Protein AF-A0A8D8Q779-F1 (afdb_monomer_lite)

Radius of gyration: 26.94 Å; chains: 1; bounding box: 78×68×65 Å

InterPro domains:
  IPR008837 Serendipity locus alpha [PF05482] (168-485)

pLDDT: mean 76.2, std 21.17, range [21.33, 95.12]

Sequence (594 aa):
MDPRLQEILSSIEMCITTTKLMEQAMDKNTSIQQLRLMLRQVSHCIFLMEPLLPTANWRDKVVLCLSQIRKILLLYSRVINTTAEYTMSKDTRWYLSNRMQFCLNEIACIISADTVENEPSMGAFISGVDSALQMLAMPGNAIPNVEPLLCQALTIAKLSNTMNANEITSGCQQVIKERDKLQQDRNNQLNIMTMTNAIELLERRVNTAVLVLFIQIFSDSLLPLRDLVEKCKTVESSGGQQPRKAEDLESLISGFDIHCERIVHVAMFAINCSNASFNHQCIFSMRCCIASLESLEDTLVPALIAFYMDSENQSKRLLLKTLSNHWSDEIVQLETLLHRVIDTAAMSKIIHEEMQCTIQELRNLGNPEDVPIVKRKCDDLTKRGKQLLRHIKTSHQEKQLNTYPHISSSLHTLQLGVHESNAACSTLLDEGDLPNSMPRIIKRCELIQCTVETLADQFEQLLNDEIQSTFPRSKGRNTFCTSSLDNSALDFTNKCLGSLSDTMLDTSCLDPFISRAAELSASKTTLYGKTSRLQATNNTPSIASNTLLNLTELLDGSVSIYPDMSTMYDSPQRIKDLKILEDKIKTLRSTSKT

Secondary structure (DSSP, 8-state):
--HHHHHHHHHHHHHHHHHHHHHH--SHHHHHHHHHHHHHHHHHHHHHHTTTGGG-TTHHHHHHHHHHHHHHHHHHHHHHHH--SSPPPHHHHHHHHHHHHHHHHHHHHHHH-SSPPPPPPTTHHHHHHHHHHHHHHSTT-PPP--HHHHHHHHHHHHHS-HHHHHHHHHHHHHHHHHHHHHHH-TT-HHHHHHHHHHHHHHHHHHHHHHHHHHHHHHTSTTHHHHHHHHHSSS---SS--PPP-GGGGHHHHHHHHHHHHHHHHHHHHHHHTS-HHHHHHHHHHHHHHHHHHHHHHHHHHHHHHTTSS-TT-HHHHHHHHHHHHHHHHHHHHHHHHHTTTS-HHHHHHHHHHHHHHHHHHHTT--SGGGHHHHHHHHHHHHHHHHHHHHHHHHHS-HHHHTT-HHHHHHHHHHHHHHHHHHHHHHHHHHTS-HHHHHHHHHHHHHHHHHHHHHHHHHHHHHHHHHHHHHS---SS---SS-----HHHHHHHHHHHTT-TTS----TTTHHHHHHHHHHHHS--STTTT-----------------SS-TTGGG--S---PPPTT-----HHHHHHHHHHHHHHHHHHH----

Structure (mmCIF, N/CA/C/O backbone):
data_AF-A0A8D8Q779-F1
#
_entry.id   AF-A0A8D8Q779-F1
#
loop_
_atom_site.group_PDB
_atom_site.id
_atom_site.type_symbol
_atom_site.label_atom_id
_atom_site.label_alt_id
_atom_site.label_comp_id
_atom_site.label_asym_id
_atom_site.label_entity_id
_atom_site.label_seq_id
_atom_site.pdbx_PDB_ins_code
_atom_site.Cartn_x
_atom_site.Cartn_y
_atom_site.Cartn_z
_atom_site.occupancy
_atom_site.B_iso_or_equiv
_atom_site.auth_seq_id
_atom_site.auth_comp_id
_atom_site.auth_asym_id
_atom_site.auth_atom_id
_atom_site.pdbx_PDB_model_num
ATOM 1 N N . MET A 1 1 ? -4.496 -26.799 -31.057 1.00 60.72 1 MET A N 1
ATOM 2 C CA . MET A 1 1 ? -4.235 -26.678 -29.608 1.00 60.72 1 MET A CA 1
ATOM 3 C C . MET A 1 1 ? -3.474 -27.916 -29.159 1.00 60.72 1 MET A C 1
ATOM 5 O O . MET A 1 1 ? -3.762 -28.984 -29.686 1.00 60.72 1 MET A O 1
ATOM 9 N N . ASP A 1 2 ? -2.496 -27.783 -28.263 1.00 76.50 2 ASP A N 1
ATOM 10 C CA . ASP A 1 2 ? -1.791 -28.929 -27.664 1.00 76.50 2 ASP A CA 1
ATOM 11 C C . ASP A 1 2 ? -2.765 -29.707 -26.746 1.00 76.50 2 ASP A C 1
ATOM 13 O O . ASP A 1 2 ? -3.471 -29.065 -25.958 1.00 76.50 2 ASP A O 1
ATOM 17 N N . PRO A 1 3 ? -2.846 -31.053 -26.827 1.00 82.00 3 PRO A N 1
ATOM 18 C CA . PRO A 1 3 ? -3.710 -31.854 -25.956 1.00 82.00 3 PRO A CA 1
ATOM 19 C C . PRO A 1 3 ? -3.471 -31.621 -24.453 1.00 82.00 3 PRO A C 1
ATOM 21 O O . PRO A 1 3 ? -4.423 -31.698 -23.680 1.00 82.00 3 PRO A O 1
ATOM 24 N N . ARG A 1 4 ? -2.254 -31.258 -24.021 1.00 82.69 4 ARG A N 1
ATOM 25 C CA . ARG A 1 4 ? -1.969 -30.894 -22.619 1.00 82.69 4 ARG A CA 1
ATOM 26 C C . ARG A 1 4 ? -2.664 -29.605 -22.193 1.00 82.69 4 ARG A C 1
ATOM 28 O O . ARG A 1 4 ? -3.131 -29.508 -21.064 1.00 82.69 4 ARG A O 1
ATOM 35 N N . LEU A 1 5 ? -2.768 -28.622 -23.089 1.00 85.44 5 LEU A N 1
ATOM 36 C CA . LEU A 1 5 ? -3.504 -27.385 -22.808 1.00 85.44 5 LEU A CA 1
ATOM 37 C C . LEU A 1 5 ? -5.009 -27.669 -22.703 1.00 85.44 5 LEU A C 1
ATOM 39 O O . LEU A 1 5 ? -5.674 -27.106 -21.840 1.00 85.44 5 LEU A O 1
ATOM 43 N N . GLN A 1 6 ? -5.534 -28.600 -23.508 1.00 87.81 6 GLN A N 1
ATOM 44 C CA . GLN A 1 6 ? -6.926 -29.054 -23.395 1.00 87.81 6 GLN A CA 1
ATOM 45 C C . GLN A 1 6 ? -7.193 -29.801 -22.075 1.00 87.81 6 GLN A C 1
ATOM 47 O O . GLN A 1 6 ? -8.222 -29.564 -21.442 1.00 87.81 6 GLN A O 1
ATOM 52 N N . GLU A 1 7 ? -6.258 -30.640 -21.617 1.00 91.56 7 GLU A N 1
ATOM 53 C CA . GLU A 1 7 ? -6.322 -31.306 -20.305 1.00 91.56 7 GLU A CA 1
ATOM 54 C C . GLU A 1 7 ? -6.334 -30.284 -19.150 1.00 91.56 7 GLU A C 1
ATOM 56 O O . GLU A 1 7 ? -7.184 -30.359 -18.259 1.00 91.56 7 GLU A O 1
ATOM 61 N N . ILE A 1 8 ? -5.462 -29.267 -19.203 1.00 89.75 8 ILE A N 1
ATOM 62 C CA . ILE A 1 8 ? -5.433 -28.170 -18.221 1.00 89.75 8 ILE A CA 1
ATOM 63 C C . ILE A 1 8 ? -6.755 -27.391 -18.217 1.00 89.75 8 ILE A C 1
ATOM 65 O O . ILE A 1 8 ? -7.315 -27.159 -17.145 1.00 89.75 8 ILE A O 1
ATOM 69 N N . LEU A 1 9 ? -7.279 -27.012 -19.387 1.00 91.94 9 LEU A N 1
ATOM 70 C CA . LEU A 1 9 ? -8.535 -26.261 -19.501 1.00 91.94 9 LEU A CA 1
ATOM 71 C C . LEU A 1 9 ? -9.733 -27.056 -18.963 1.00 91.94 9 LEU A C 1
ATOM 73 O O . LEU A 1 9 ? -10.531 -26.504 -18.206 1.00 91.94 9 LEU A O 1
ATOM 77 N N . SER A 1 10 ? -9.814 -28.359 -19.246 1.00 93.62 10 SER A N 1
ATOM 78 C CA . SER A 1 10 ? -10.840 -29.235 -18.663 1.00 93.62 10 SER A CA 1
ATOM 79 C C . SER A 1 10 ? -10.711 -29.336 -17.134 1.00 93.62 10 SER A C 1
ATOM 81 O O . SER A 1 10 ? -11.708 -29.272 -16.411 1.00 93.62 10 SER A O 1
ATOM 83 N N . SER A 1 11 ? -9.483 -29.396 -16.605 1.00 93.31 11 SER A N 1
ATOM 84 C CA . SER A 1 11 ? -9.251 -29.366 -15.156 1.00 93.31 11 SER A CA 1
ATOM 85 C C . SER A 1 11 ? -9.633 -28.020 -14.516 1.00 93.31 11 SER 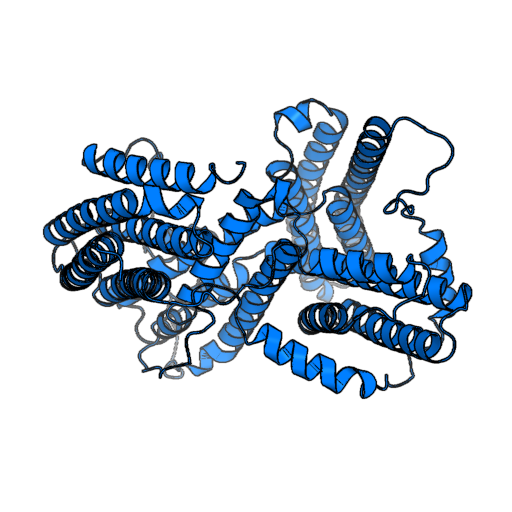A C 1
ATOM 87 O O . SER A 1 11 ? -10.108 -27.994 -13.380 1.00 93.31 11 SER A O 1
ATOM 89 N N . ILE A 1 12 ? -9.494 -26.901 -15.235 1.00 93.12 12 ILE A N 1
ATOM 90 C CA . ILE A 1 12 ? -9.959 -25.579 -14.787 1.00 93.12 12 ILE A CA 1
ATOM 91 C C . ILE A 1 12 ? -11.495 -25.493 -14.814 1.00 93.12 12 ILE A C 1
ATOM 93 O O . ILE A 1 12 ? -12.087 -24.983 -13.861 1.00 93.12 12 ILE A O 1
ATOM 97 N N . GLU A 1 13 ? -12.162 -26.050 -15.828 1.00 94.38 13 GLU A N 1
ATOM 98 C CA . GLU A 1 13 ? -13.630 -26.129 -15.892 1.00 94.38 13 GLU A CA 1
ATOM 99 C C . GLU A 1 13 ? -14.218 -26.961 -14.734 1.00 94.38 13 GLU A C 1
ATOM 101 O O . GLU A 1 13 ? -15.232 -26.583 -14.134 1.00 94.38 13 GLU A O 1
ATOM 106 N N . MET A 1 14 ? -13.533 -28.037 -14.325 1.00 94.75 14 MET A N 1
ATOM 107 C CA . MET A 1 14 ? -13.874 -28.776 -13.104 1.00 94.75 14 MET A CA 1
ATOM 108 C C . MET A 1 14 ? -13.779 -27.900 -11.842 1.00 94.75 14 MET A C 1
ATOM 110 O O . MET A 1 14 ? -14.680 -27.958 -11.002 1.00 94.75 14 MET A O 1
ATOM 114 N N . CYS A 1 15 ? -12.755 -27.048 -11.711 1.00 94.31 15 CYS A N 1
ATOM 115 C CA . CYS A 1 15 ? -12.671 -26.075 -10.612 1.00 94.31 15 CYS A CA 1
ATOM 116 C C . CYS A 1 15 ? -13.813 -25.041 -10.668 1.00 94.31 15 CYS A C 1
ATOM 118 O O . CYS A 1 15 ? -14.443 -24.775 -9.647 1.00 94.31 15 CYS A O 1
ATOM 120 N N . ILE A 1 16 ? -14.126 -24.488 -11.847 1.00 94.06 16 ILE A N 1
ATOM 121 C CA . ILE A 1 16 ? -15.224 -23.517 -12.062 1.00 94.06 16 ILE A CA 1
ATOM 122 C C . ILE A 1 16 ? -16.601 -24.139 -11.770 1.00 94.06 16 ILE A C 1
ATOM 124 O O . ILE A 1 16 ? -17.544 -23.454 -11.372 1.00 94.06 16 ILE A O 1
ATOM 128 N N . THR A 1 17 ? -16.738 -25.454 -11.925 1.00 94.81 17 THR A N 1
ATOM 129 C CA . THR A 1 17 ? -17.936 -26.179 -11.485 1.00 94.81 17 THR A CA 1
ATOM 130 C C . THR A 1 17 ? -17.991 -26.255 -9.955 1.00 94.81 17 THR A C 1
ATOM 132 O O . THR A 1 17 ? -19.035 -25.987 -9.359 1.00 94.81 17 THR A O 1
ATOM 135 N N . THR A 1 18 ? -16.862 -26.522 -9.294 1.00 94.31 18 THR A N 1
ATOM 136 C CA . THR A 1 18 ? -16.779 -26.570 -7.826 1.00 94.31 18 THR A CA 1
ATOM 137 C C . THR A 1 18 ? -16.946 -25.200 -7.155 1.00 94.31 18 THR A C 1
ATOM 139 O O . THR A 1 18 ? -17.485 -25.163 -6.051 1.00 94.31 18 THR A O 1
ATOM 142 N N . THR A 1 19 ? -16.594 -24.061 -7.778 1.00 93.75 19 THR A N 1
ATOM 143 C CA . THR A 1 19 ? -16.897 -22.732 -7.186 1.00 93.75 19 THR A CA 1
ATOM 144 C C . THR A 1 19 ? -18.401 -22.537 -6.988 1.00 93.75 19 THR A C 1
ATOM 146 O O . THR A 1 19 ? -18.829 -22.085 -5.931 1.00 93.75 19 THR A O 1
ATOM 149 N N . LYS A 1 20 ? -19.221 -22.969 -7.952 1.00 92.38 20 LYS A N 1
ATOM 150 C CA . LYS A 1 20 ? -20.690 -22.908 -7.865 1.00 92.38 20 LYS A CA 1
ATOM 151 C C . LYS A 1 20 ? -21.227 -23.815 -6.752 1.00 92.38 20 LYS A C 1
ATOM 153 O O . LYS A 1 20 ? -22.151 -23.433 -6.039 1.00 92.38 20 LYS A O 1
ATOM 158 N N . LEU A 1 21 ? -20.609 -24.980 -6.538 1.00 92.56 21 LEU A N 1
ATOM 159 C CA . LEU A 1 21 ? -20.930 -25.857 -5.403 1.00 92.56 21 LEU A CA 1
ATOM 160 C C . LEU A 1 21 ? -20.501 -25.248 -4.055 1.00 92.56 21 LEU A C 1
ATOM 162 O O . LEU A 1 21 ? -21.201 -25.422 -3.060 1.00 92.56 21 LEU A O 1
ATOM 166 N N . MET A 1 22 ? -19.390 -24.504 -4.010 1.00 90.06 22 MET A N 1
ATOM 167 C CA . MET A 1 22 ? -18.947 -23.742 -2.832 1.00 90.06 22 MET A CA 1
ATOM 168 C C . MET A 1 22 ? -19.874 -22.558 -2.513 1.00 90.06 22 MET A C 1
ATOM 170 O O . MET A 1 22 ? -20.055 -22.245 -1.335 1.00 90.06 22 MET A O 1
ATOM 174 N N . GLU A 1 23 ? -20.489 -21.934 -3.522 1.00 90.94 23 GLU A N 1
ATOM 175 C CA . GLU A 1 23 ? -21.506 -20.887 -3.348 1.00 90.94 23 GLU A CA 1
ATOM 176 C C . GLU A 1 23 ? -22.828 -21.453 -2.800 1.00 90.94 23 GLU A C 1
ATOM 178 O O . GLU A 1 23 ? -23.460 -20.866 -1.917 1.00 90.94 23 GLU A O 1
ATOM 183 N N . GLN A 1 24 ? -23.227 -22.625 -3.301 1.00 90.06 24 GLN A N 1
ATOM 184 C CA . GLN A 1 24 ? -24.455 -23.334 -2.925 1.00 90.06 24 GLN A CA 1
ATOM 185 C C . GLN A 1 24 ? -24.335 -24.134 -1.616 1.00 90.06 24 GLN A C 1
ATOM 187 O O . GLN A 1 24 ? -25.337 -24.657 -1.128 1.00 90.06 24 GLN A O 1
ATOM 192 N N . ALA A 1 25 ? -23.137 -24.239 -1.031 1.00 87.69 25 ALA A N 1
ATOM 193 C CA . ALA A 1 25 ? -22.880 -25.015 0.179 1.00 87.69 25 ALA A CA 1
ATOM 194 C C . ALA A 1 25 ? -23.607 -24.421 1.400 1.00 87.69 25 ALA A C 1
ATOM 196 O O . ALA A 1 25 ? -23.095 -23.530 2.082 1.00 87.69 25 ALA A O 1
ATOM 197 N N . MET A 1 26 ? -24.821 -24.908 1.671 1.00 82.44 26 MET A N 1
ATOM 198 C CA . MET A 1 26 ? -25.665 -24.364 2.736 1.00 82.44 26 MET A CA 1
ATOM 199 C C . MET A 1 26 ? -25.066 -24.602 4.124 1.00 82.44 26 MET A C 1
ATOM 201 O O . MET A 1 26 ? -24.920 -23.642 4.871 1.00 82.44 26 MET A O 1
ATOM 205 N N . ASP A 1 27 ? -24.678 -25.833 4.463 1.00 85.50 27 ASP A N 1
ATOM 206 C CA . ASP A 1 27 ? -24.157 -26.189 5.787 1.00 85.50 27 ASP A CA 1
ATOM 207 C C . ASP A 1 27 ? -22.615 -26.238 5.868 1.00 85.50 27 ASP A C 1
ATOM 209 O O . ASP A 1 27 ? -21.889 -26.252 4.865 1.00 85.50 27 ASP A O 1
ATOM 213 N N . LYS A 1 28 ? -22.104 -26.304 7.104 1.00 85.00 28 LYS A N 1
ATOM 214 C CA . LYS A 1 28 ? -20.668 -26.318 7.419 1.00 85.00 28 LYS A CA 1
ATOM 215 C C . LYS A 1 28 ? -19.944 -27.577 6.921 1.00 85.00 28 LYS A C 1
ATOM 217 O O . LYS A 1 28 ? -18.803 -27.471 6.471 1.00 85.00 28 LYS A O 1
ATOM 222 N N . ASN A 1 29 ? -20.580 -28.750 6.941 1.00 87.00 29 ASN A N 1
ATOM 223 C CA . ASN A 1 29 ? -19.969 -29.998 6.476 1.00 87.00 29 ASN A CA 1
ATOM 224 C C . ASN A 1 29 ? -19.870 -30.032 4.949 1.00 87.00 29 ASN A C 1
ATOM 226 O O . ASN A 1 29 ? -18.797 -30.343 4.430 1.00 87.00 29 ASN A O 1
ATOM 230 N N . THR A 1 30 ? -20.923 -29.634 4.230 1.00 89.38 30 THR A N 1
ATOM 231 C CA . THR A 1 30 ? -20.872 -29.459 2.769 1.00 89.38 30 THR A CA 1
ATOM 232 C C . THR A 1 30 ? -19.810 -28.428 2.390 1.00 89.38 30 THR A C 1
ATOM 234 O O . THR A 1 30 ? -18.967 -28.712 1.543 1.00 89.38 30 THR A O 1
ATOM 237 N N . SER A 1 31 ? -19.748 -27.284 3.080 1.00 88.00 31 SER A N 1
ATOM 238 C CA . SER A 1 31 ? -18.718 -26.255 2.840 1.00 88.00 31 SER A CA 1
ATOM 239 C C . SER A 1 31 ? -17.288 -26.804 3.006 1.00 88.00 31 SER A C 1
ATOM 241 O O . SER A 1 31 ? -16.404 -26.526 2.194 1.00 88.00 31 SER A O 1
ATOM 243 N N . ILE A 1 32 ? -17.055 -27.658 4.011 1.00 88.50 32 ILE A N 1
ATOM 244 C CA . ILE A 1 32 ? -15.771 -28.350 4.229 1.00 88.50 32 ILE A CA 1
ATOM 245 C C . ILE A 1 32 ? -15.485 -29.403 3.143 1.00 88.50 32 ILE A C 1
ATOM 247 O O . ILE A 1 32 ? -14.327 -29.577 2.752 1.00 88.50 32 ILE A O 1
ATOM 251 N N . GLN A 1 33 ? -16.502 -30.114 2.648 1.00 90.38 33 GLN A N 1
ATOM 252 C CA . GLN A 1 33 ? -16.351 -31.081 1.555 1.00 90.38 33 GLN A CA 1
ATOM 253 C C . GLN A 1 33 ? -15.981 -30.389 0.238 1.00 90.38 33 GLN A C 1
ATOM 255 O O . GLN A 1 33 ? -15.010 -30.801 -0.398 1.00 90.38 33 GLN A O 1
ATOM 260 N N . GLN A 1 34 ? -16.671 -29.304 -0.130 1.00 91.75 34 GLN A N 1
ATOM 261 C CA . GLN A 1 34 ? -16.376 -28.560 -1.359 1.00 91.75 34 GLN A CA 1
ATOM 262 C C . GLN A 1 34 ? -14.998 -27.881 -1.303 1.00 91.75 34 GLN A C 1
ATOM 264 O O . GLN A 1 34 ? -14.243 -27.954 -2.271 1.00 91.75 34 GLN A O 1
ATOM 269 N N . LEU A 1 35 ? -14.590 -27.341 -0.146 1.00 89.88 35 LEU A N 1
ATOM 270 C CA . LEU A 1 35 ? -13.222 -26.840 0.059 1.00 89.88 35 LEU A CA 1
ATOM 271 C C . LEU A 1 35 ? -12.158 -27.936 -0.161 1.00 89.88 35 LEU A C 1
ATOM 273 O O . LEU 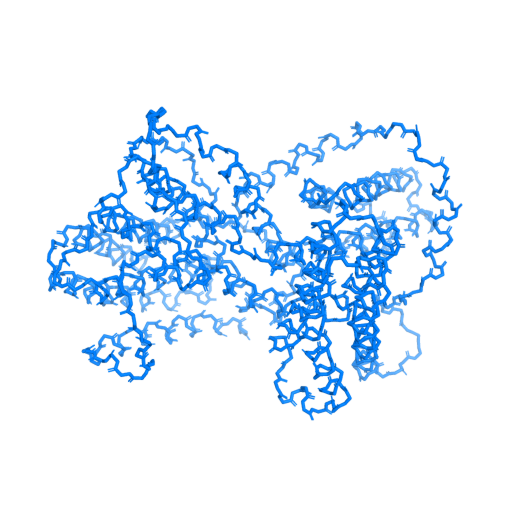A 1 35 ? -11.135 -27.684 -0.796 1.00 89.88 35 LEU A O 1
ATOM 277 N N . ARG A 1 36 ? -12.389 -29.162 0.333 1.00 88.69 36 ARG A N 1
ATOM 278 C CA . ARG A 1 36 ? -11.484 -30.310 0.112 1.00 88.69 36 ARG A CA 1
ATOM 279 C C . ARG A 1 36 ? -11.449 -30.759 -1.353 1.00 88.69 36 ARG A C 1
ATOM 281 O O . ARG A 1 36 ? -10.388 -31.166 -1.822 1.00 88.69 36 ARG A O 1
ATOM 288 N N . LEU A 1 37 ? -12.574 -30.695 -2.067 1.00 91.81 37 LEU A N 1
ATOM 289 C CA . LEU A 1 37 ? -12.639 -30.995 -3.501 1.00 91.81 37 LEU A CA 1
ATOM 290 C C . LEU A 1 37 ? -11.849 -29.958 -4.313 1.00 91.81 37 LEU A C 1
ATOM 292 O O . LEU A 1 37 ? -10.952 -30.336 -5.066 1.00 91.81 37 LEU A O 1
ATOM 296 N N . MET A 1 38 ? -12.096 -28.668 -4.068 1.00 92.62 38 MET A N 1
ATOM 297 C CA . MET A 1 38 ? -11.384 -27.557 -4.702 1.00 92.62 38 MET A CA 1
ATOM 298 C C . MET A 1 38 ? -9.868 -27.641 -4.474 1.00 92.62 38 MET A C 1
ATOM 300 O O . MET A 1 38 ? -9.096 -27.536 -5.423 1.00 92.62 38 MET A O 1
ATOM 304 N N . LEU A 1 39 ? -9.420 -27.905 -3.237 1.00 88.69 39 LEU A N 1
ATOM 305 C CA . LEU A 1 39 ? -7.994 -28.077 -2.919 1.00 88.69 39 LEU A CA 1
ATOM 306 C C . LEU A 1 39 ? -7.329 -29.179 -3.762 1.00 88.69 39 LEU A C 1
ATOM 308 O O . LEU A 1 39 ? -6.192 -29.007 -4.207 1.00 88.69 39 LEU A O 1
ATOM 312 N N . ARG A 1 40 ? -8.029 -30.292 -4.017 1.00 87.25 40 ARG A N 1
ATOM 313 C CA . ARG A 1 40 ? -7.530 -31.388 -4.865 1.00 87.25 40 ARG A CA 1
ATOM 314 C C . ARG A 1 40 ? -7.480 -30.997 -6.340 1.00 87.25 40 ARG A C 1
ATOM 316 O O . ARG A 1 40 ? -6.455 -31.224 -6.975 1.00 87.25 40 ARG A O 1
ATOM 323 N N . GLN A 1 41 ? -8.546 -30.393 -6.865 1.00 91.25 41 GLN A N 1
ATOM 324 C CA . GLN A 1 41 ? -8.622 -29.987 -8.273 1.00 91.25 41 GLN A CA 1
ATOM 325 C C . GLN A 1 41 ? -7.585 -28.900 -8.597 1.00 91.25 41 GLN A C 1
ATOM 327 O O . GLN A 1 41 ? -6.806 -29.066 -9.530 1.00 91.25 41 GLN A O 1
ATOM 332 N N . VAL A 1 42 ? -7.454 -27.860 -7.763 1.00 88.81 42 VAL A N 1
ATOM 333 C CA . VAL A 1 42 ? -6.409 -26.828 -7.912 1.00 88.81 42 VAL A CA 1
ATOM 334 C C . VAL A 1 42 ? -5.003 -27.440 -7.845 1.00 88.81 42 VAL A C 1
ATOM 336 O O . VAL A 1 42 ? -4.148 -27.096 -8.660 1.00 88.81 42 VAL A O 1
ATOM 339 N N . SER A 1 43 ? -4.754 -28.393 -6.938 1.00 84.75 43 SER A N 1
ATOM 340 C CA . SER A 1 43 ? -3.455 -29.090 -6.862 1.00 84.75 43 SER A CA 1
ATOM 341 C C . SER A 1 43 ? -3.145 -29.927 -8.112 1.00 84.75 43 SER A C 1
ATOM 343 O O . SER A 1 43 ? -1.972 -30.088 -8.460 1.00 84.75 43 SER A O 1
ATOM 345 N N . HIS A 1 44 ? -4.176 -30.436 -8.794 1.00 87.50 44 HIS A N 1
ATOM 346 C CA . HIS A 1 44 ? -4.060 -31.146 -10.068 1.00 87.50 44 HIS A CA 1
ATOM 347 C C . HIS A 1 44 ? -3.809 -30.180 -11.236 1.00 87.50 44 HIS A C 1
ATOM 349 O O . HIS A 1 44 ? -2.843 -30.389 -11.966 1.00 87.50 44 HIS A O 1
ATOM 355 N N . CYS A 1 45 ? -4.553 -29.070 -11.345 1.00 88.44 45 CYS A N 1
ATOM 356 C CA . CYS A 1 45 ? -4.279 -28.014 -12.332 1.00 88.44 45 CYS A CA 1
ATOM 357 C C . CYS A 1 45 ? -2.826 -27.525 -12.240 1.00 88.44 45 CYS A C 1
ATOM 359 O O . CYS A 1 45 ? -2.143 -27.401 -13.253 1.00 88.44 45 CYS A O 1
ATOM 361 N N . ILE A 1 46 ? -2.328 -27.289 -11.019 1.00 85.94 46 ILE A N 1
ATOM 362 C CA . ILE A 1 46 ? -0.936 -26.886 -10.784 1.00 85.94 46 ILE A CA 1
ATOM 363 C C . ILE A 1 46 ? 0.038 -27.952 -11.292 1.00 85.94 46 ILE A C 1
ATOM 365 O O . ILE A 1 46 ? 0.986 -27.604 -11.981 1.00 85.94 46 ILE A O 1
ATOM 369 N N . PHE A 1 47 ? -0.198 -29.235 -10.999 1.00 86.62 47 PHE A N 1
ATOM 370 C CA . PHE A 1 47 ? 0.650 -30.334 -11.477 1.00 86.62 47 PHE A CA 1
ATOM 371 C C . PHE A 1 47 ? 0.678 -30.454 -13.012 1.00 86.62 47 PHE A C 1
ATOM 373 O O . PHE A 1 47 ? 1.730 -30.750 -13.570 1.00 86.62 47 PHE A O 1
ATOM 380 N N . LEU A 1 48 ? -0.439 -30.185 -13.697 1.00 87.56 48 LEU A N 1
ATOM 381 C CA . LEU A 1 48 ? -0.495 -30.173 -15.163 1.00 87.56 48 LEU A CA 1
ATOM 382 C C . LEU A 1 48 ? 0.230 -28.956 -15.775 1.00 87.56 48 LEU A C 1
ATOM 384 O O . LEU A 1 48 ? 0.852 -29.079 -16.827 1.00 87.56 48 LEU A O 1
ATOM 388 N N . MET A 1 49 ? 0.187 -27.790 -15.116 1.00 85.31 49 MET A N 1
ATOM 389 C CA . MET A 1 49 ? 0.868 -26.562 -15.566 1.00 85.31 49 MET A CA 1
ATOM 390 C C . MET A 1 49 ? 2.370 -26.517 -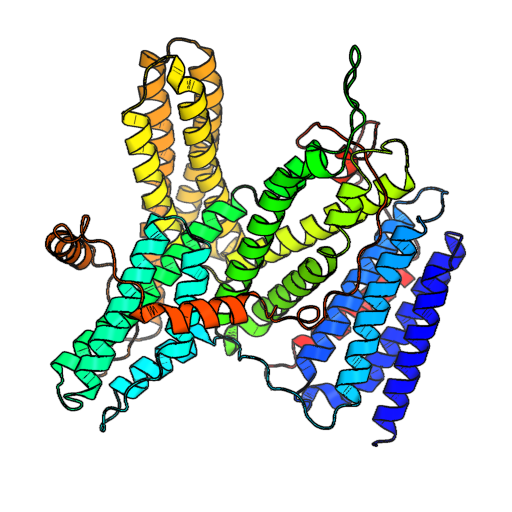15.228 1.00 85.31 49 MET A C 1
ATOM 392 O O . MET A 1 49 ? 3.140 -25.861 -15.930 1.00 85.31 49 MET A O 1
ATOM 396 N N . GLU A 1 50 ? 2.797 -27.201 -14.164 1.00 83.56 50 GLU A N 1
ATOM 397 C CA . GLU A 1 50 ? 4.165 -27.208 -13.617 1.00 83.56 50 GLU A CA 1
ATOM 398 C C . GLU A 1 50 ? 5.273 -27.487 -14.668 1.00 83.56 50 GLU A C 1
ATOM 400 O O . GLU A 1 50 ? 6.278 -26.775 -14.635 1.00 83.56 50 GLU A O 1
ATOM 405 N N . PRO A 1 51 ? 5.105 -28.386 -15.666 1.00 83.81 51 PRO A N 1
ATOM 406 C CA . PRO A 1 51 ? 6.090 -28.592 -16.738 1.00 83.81 51 PRO A CA 1
ATOM 407 C C . PRO A 1 51 ? 6.147 -27.491 -17.812 1.00 83.81 51 PRO A C 1
ATOM 409 O O . PRO A 1 51 ? 7.119 -27.438 -18.562 1.00 83.81 51 PRO A O 1
ATOM 412 N N . LEU A 1 52 ? 5.112 -26.652 -17.937 1.00 79.31 52 LEU A N 1
ATOM 413 C CA . LEU A 1 52 ? 4.998 -25.624 -18.986 1.00 79.31 52 LEU A CA 1
ATOM 414 C C . LEU A 1 52 ? 5.475 -24.248 -18.498 1.00 79.31 52 LEU A C 1
ATOM 416 O O . LEU A 1 52 ? 6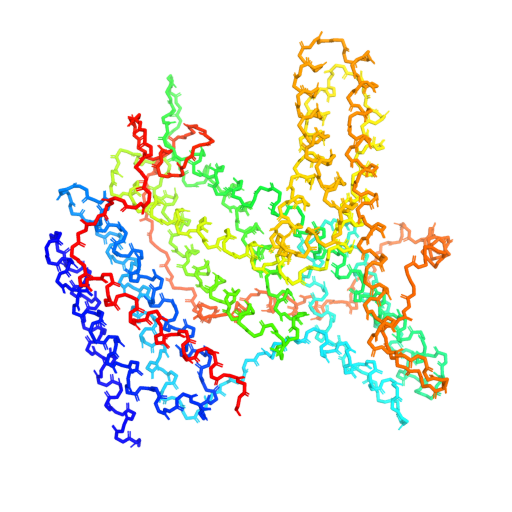.112 -23.501 -19.241 1.00 79.31 52 LEU A O 1
ATOM 420 N N . LEU A 1 53 ? 5.221 -23.942 -17.222 1.00 75.38 53 LEU A N 1
ATOM 421 C CA . LEU A 1 53 ? 5.530 -22.656 -16.588 1.00 75.38 53 LEU A CA 1
ATOM 422 C C . LEU A 1 53 ? 6.984 -22.151 -16.741 1.00 75.38 53 LEU A C 1
ATOM 424 O O . LEU A 1 53 ? 7.137 -20.939 -16.879 1.00 75.38 53 LEU A O 1
ATOM 428 N N . PRO A 1 54 ? 8.052 -22.981 -16.754 1.00 70.38 54 PRO A N 1
ATOM 429 C CA . PRO A 1 54 ? 9.425 -22.474 -16.878 1.00 70.38 54 PRO A CA 1
ATOM 430 C C . PRO A 1 54 ? 9.728 -21.762 -18.204 1.00 70.38 54 PRO A C 1
ATOM 432 O O . PRO A 1 54 ? 10.578 -20.880 -18.233 1.00 70.38 54 PRO A O 1
ATOM 435 N N . THR A 1 55 ? 9.036 -22.129 -19.288 1.00 66.12 55 THR A N 1
ATOM 436 C CA . THR A 1 55 ? 9.249 -21.571 -20.643 1.00 66.12 55 THR A CA 1
ATOM 437 C C . THR A 1 55 ? 8.135 -20.618 -21.086 1.00 66.12 55 THR A C 1
ATOM 439 O O . THR A 1 55 ? 8.168 -20.091 -22.196 1.00 66.12 55 THR A O 1
ATOM 442 N N . ALA A 1 56 ? 7.145 -20.379 -20.224 1.00 66.50 56 ALA A N 1
ATOM 443 C CA . ALA A 1 56 ? 5.961 -19.599 -20.544 1.00 66.50 56 ALA A CA 1
ATOM 444 C C . ALA A 1 56 ? 6.174 -18.092 -20.321 1.00 66.50 56 ALA A C 1
ATOM 446 O O . ALA A 1 56 ? 6.370 -17.640 -19.194 1.00 66.50 56 ALA A O 1
ATOM 447 N N . ASN A 1 57 ? 5.993 -17.287 -21.369 1.00 71.50 57 ASN A N 1
ATOM 448 C CA . ASN A 1 57 ? 5.906 -15.821 -21.270 1.00 71.50 57 ASN A CA 1
ATOM 449 C C . ASN A 1 57 ? 4.708 -15.329 -20.424 1.00 71.50 57 ASN A C 1
ATOM 451 O O . ASN A 1 57 ? 4.692 -14.187 -19.977 1.00 71.50 57 ASN A O 1
ATOM 455 N N . TRP A 1 58 ? 3.721 -16.192 -20.169 1.00 77.81 58 TRP A N 1
ATOM 456 C CA . TRP A 1 58 ? 2.575 -15.936 -19.293 1.00 77.81 58 TRP A CA 1
ATOM 457 C C . TRP A 1 58 ? 2.746 -16.414 -17.838 1.00 77.81 58 TRP A C 1
ATOM 459 O O . TRP A 1 58 ? 1.817 -16.275 -17.035 1.00 77.81 58 TRP A O 1
ATOM 469 N N . ARG A 1 59 ? 3.916 -16.965 -17.477 1.00 81.19 59 ARG A N 1
ATOM 470 C CA . ARG A 1 59 ? 4.207 -17.569 -16.163 1.00 81.19 59 ARG A CA 1
ATOM 471 C C . ARG A 1 59 ? 3.712 -16.731 -14.986 1.00 81.19 59 ARG A C 1
ATOM 473 O O . ARG A 1 59 ? 2.921 -17.224 -14.183 1.00 81.19 59 ARG A O 1
ATOM 480 N N . ASP A 1 60 ? 4.153 -15.480 -14.880 1.00 78.25 60 ASP A N 1
ATOM 481 C CA . ASP A 1 60 ? 3.897 -14.665 -13.687 1.00 78.25 60 ASP A CA 1
ATOM 482 C C . ASP A 1 60 ? 2.419 -14.299 -13.529 1.00 78.25 60 ASP A C 1
ATOM 484 O O . ASP A 1 60 ? 1.922 -14.271 -12.403 1.00 78.25 60 ASP A O 1
ATOM 488 N N . LYS A 1 61 ? 1.681 -14.129 -14.637 1.00 81.06 61 LYS A N 1
ATOM 489 C CA . LYS A 1 61 ? 0.226 -13.912 -14.617 1.00 81.06 61 LYS A CA 1
ATOM 490 C C . LYS A 1 61 ? -0.503 -15.133 -14.045 1.00 81.06 61 LYS A C 1
ATOM 492 O O . LYS A 1 61 ? -1.323 -14.987 -13.140 1.00 81.06 61 LYS A O 1
ATOM 497 N N . VAL A 1 62 ? -0.149 -16.349 -14.471 1.00 85.31 62 VAL A N 1
ATOM 498 C CA . VAL A 1 62 ? -0.740 -17.586 -13.917 1.00 85.31 62 VAL A CA 1
ATOM 499 C C . VAL A 1 62 ? -0.316 -17.823 -12.464 1.00 85.31 62 VAL A C 1
ATOM 501 O O . VAL A 1 62 ? -1.154 -18.178 -11.635 1.00 85.31 62 VAL A O 1
ATOM 504 N N . VAL A 1 63 ? 0.944 -17.569 -12.095 1.00 84.75 63 VAL A N 1
ATOM 505 C CA . VAL A 1 63 ? 1.391 -17.687 -10.693 1.00 84.75 63 VAL A CA 1
ATOM 506 C C . VAL A 1 63 ? 0.718 -16.625 -9.804 1.00 84.75 63 VAL A C 1
ATOM 508 O O . VAL A 1 63 ? 0.436 -16.909 -8.635 1.00 84.75 63 VAL A O 1
ATOM 511 N N . LEU A 1 64 ? 0.379 -15.440 -10.332 1.00 85.56 64 LEU A N 1
ATOM 512 C CA . LEU A 1 64 ? -0.426 -14.413 -9.653 1.00 85.56 64 LEU A CA 1
ATOM 513 C C . LEU A 1 64 ? -1.875 -14.886 -9.444 1.00 85.56 64 LEU A C 1
ATOM 515 O O . LEU A 1 64 ? -2.354 -14.847 -8.309 1.00 85.56 64 LEU A O 1
ATOM 519 N N . CYS A 1 65 ? -2.526 -15.438 -10.476 1.00 89.50 65 CYS A N 1
ATOM 520 C CA . CYS A 1 65 ? -3.853 -16.062 -10.364 1.00 89.50 65 CYS A CA 1
ATOM 521 C C . CYS A 1 65 ? -3.875 -17.161 -9.284 1.00 89.50 65 CYS A C 1
ATOM 523 O O . CYS A 1 65 ? -4.713 -17.152 -8.384 1.00 89.50 65 CYS A O 1
ATOM 525 N N . LEU A 1 66 ? -2.905 -18.084 -9.317 1.00 88.75 66 LEU A N 1
ATOM 526 C CA . LEU A 1 66 ? -2.760 -19.165 -8.333 1.00 88.75 66 LEU A CA 1
ATOM 527 C C . LEU A 1 66 ? -2.486 -18.640 -6.914 1.00 88.75 66 LEU A C 1
ATOM 529 O O . LEU A 1 66 ? -2.919 -19.238 -5.925 1.00 88.75 66 LEU A O 1
ATOM 533 N N . SER A 1 67 ? -1.800 -17.502 -6.797 1.00 89.12 67 SER A N 1
ATOM 534 C CA . SER A 1 67 ? -1.559 -16.835 -5.515 1.00 89.12 67 SER A CA 1
ATOM 535 C C . SER A 1 67 ? -2.835 -16.204 -4.948 1.00 89.12 67 SER A C 1
ATOM 537 O O . SER A 1 67 ? -3.064 -16.313 -3.742 1.00 89.12 67 SER A O 1
ATOM 539 N N . GLN A 1 68 ? -3.697 -15.629 -5.794 1.00 90.06 68 GLN A N 1
ATOM 540 C CA . GLN A 1 68 ? -5.032 -15.160 -5.403 1.00 90.06 68 GLN A CA 1
ATOM 541 C C . GLN A 1 68 ? -5.947 -16.325 -5.002 1.00 90.06 68 GLN A C 1
ATOM 543 O O . GLN A 1 68 ? -6.507 -16.308 -3.907 1.00 90.06 68 GLN A O 1
ATOM 548 N N . ILE A 1 69 ? -6.000 -17.398 -5.800 1.00 92.25 69 ILE A N 1
ATOM 549 C CA . ILE A 1 69 ? -6.711 -18.651 -5.477 1.00 92.25 69 ILE A CA 1
ATOM 550 C C . ILE A 1 69 ? -6.307 -19.166 -4.086 1.00 92.25 69 ILE A C 1
ATOM 552 O O . ILE A 1 69 ? -7.170 -19.459 -3.256 1.00 92.25 69 ILE A O 1
ATOM 556 N N . ARG A 1 70 ? -5.003 -19.197 -3.769 1.00 89.69 70 ARG A N 1
ATOM 557 C CA . ARG A 1 70 ? -4.515 -19.564 -2.429 1.00 89.69 70 ARG A CA 1
ATOM 558 C C . ARG A 1 70 ? -5.040 -18.623 -1.332 1.00 89.69 70 ARG A C 1
ATOM 560 O O . ARG A 1 70 ? -5.455 -19.120 -0.285 1.00 89.69 70 ARG A O 1
ATOM 567 N N . LYS A 1 71 ? -5.019 -17.298 -1.531 1.00 90.06 71 LYS A N 1
ATOM 568 C CA . LYS A 1 71 ? -5.543 -16.329 -0.545 1.00 90.06 71 LYS A CA 1
ATOM 569 C C . LYS A 1 71 ? -7.042 -16.540 -0.295 1.00 90.06 71 LYS A C 1
ATOM 571 O O . LYS A 1 71 ? -7.461 -16.610 0.859 1.00 90.06 71 LYS A O 1
ATOM 576 N N . ILE A 1 72 ? -7.825 -16.759 -1.352 1.00 92.75 72 ILE A N 1
ATOM 577 C CA . ILE A 1 72 ? -9.271 -17.011 -1.266 1.00 92.75 72 ILE A CA 1
ATOM 578 C C . ILE A 1 72 ? -9.563 -18.343 -0.548 1.00 92.75 72 ILE A C 1
ATOM 580 O O . ILE A 1 72 ? -10.437 -18.384 0.314 1.00 92.75 72 ILE A O 1
ATOM 584 N N . LEU A 1 73 ? -8.801 -19.415 -0.814 1.00 90.50 73 LEU A N 1
ATOM 585 C CA . LEU A 1 73 ? -8.926 -20.702 -0.104 1.00 90.50 73 LEU A CA 1
ATOM 586 C C . LEU A 1 73 ? -8.648 -20.579 1.404 1.00 90.50 73 LEU A C 1
ATOM 588 O O . LEU A 1 73 ? -9.354 -21.180 2.219 1.00 90.50 73 LEU A O 1
ATOM 592 N N . LEU A 1 74 ? -7.637 -19.791 1.784 1.00 89.38 74 LEU A N 1
ATOM 593 C CA . LEU A 1 74 ? -7.323 -19.510 3.188 1.00 89.38 74 LEU A CA 1
ATOM 594 C C . LEU A 1 74 ? -8.440 -18.699 3.860 1.00 89.38 74 LEU A C 1
ATOM 596 O O . LEU A 1 74 ? -8.851 -19.045 4.968 1.00 89.38 74 LEU A O 1
ATOM 600 N N . LEU A 1 75 ? -8.983 -17.684 3.181 1.00 89.88 75 LEU A N 1
ATOM 601 C CA . LEU A 1 75 ? -10.099 -16.873 3.676 1.00 89.88 75 LEU A CA 1
ATOM 602 C C . LEU A 1 75 ? -11.388 -17.704 3.828 1.00 89.88 75 LEU A C 1
ATOM 604 O O . LEU A 1 75 ? -12.018 -17.660 4.882 1.00 89.88 75 LEU A O 1
ATOM 608 N N . TYR A 1 76 ? -11.722 -18.548 2.847 1.00 89.88 76 TYR A N 1
ATOM 609 C CA . TYR A 1 76 ? -12.857 -19.482 2.903 1.00 89.88 76 TYR A CA 1
ATOM 610 C C . TYR A 1 76 ? -12.717 -20.472 4.075 1.00 89.88 76 TYR A C 1
ATOM 612 O O . TYR A 1 76 ? -13.664 -20.680 4.834 1.00 89.88 76 TYR A O 1
ATOM 620 N N . SER A 1 77 ? -11.515 -21.020 4.310 1.00 88.75 77 SER A N 1
ATOM 621 C CA . SER A 1 77 ? -11.263 -21.853 5.495 1.00 88.75 77 SER A CA 1
ATOM 622 C C . SER A 1 77 ? -11.299 -21.065 6.810 1.00 88.75 77 SER A C 1
ATOM 624 O O . SER A 1 77 ? -11.655 -21.651 7.833 1.00 88.75 77 SER A O 1
ATOM 626 N N . ARG A 1 78 ? -10.928 -19.777 6.819 1.00 86.94 78 ARG A N 1
ATOM 627 C CA . ARG A 1 78 ? -11.010 -18.913 8.008 1.00 86.94 78 ARG A CA 1
ATOM 628 C C . ARG A 1 78 ? -12.473 -18.699 8.403 1.00 86.94 78 ARG A C 1
ATOM 630 O O . ARG A 1 78 ? -12.813 -18.974 9.549 1.00 86.94 78 ARG A O 1
ATOM 637 N N . VAL A 1 79 ? -13.342 -18.309 7.464 1.00 86.25 79 VAL A N 1
ATOM 638 C CA . VAL A 1 79 ? -14.767 -18.039 7.749 1.00 86.25 79 VAL A CA 1
ATOM 639 C C . VAL A 1 79 ? -15.535 -19.309 8.141 1.00 86.25 79 VAL A C 1
ATOM 641 O O . VAL A 1 79 ? -16.314 -19.278 9.093 1.00 86.25 79 VAL A O 1
ATOM 644 N N . ILE A 1 80 ? -15.274 -20.457 7.499 1.00 85.12 80 ILE A N 1
ATOM 645 C CA . ILE A 1 80 ? -15.824 -21.760 7.936 1.00 85.12 80 ILE A CA 1
ATOM 646 C C . ILE A 1 80 ? -15.473 -22.059 9.396 1.00 85.12 80 ILE A C 1
ATOM 648 O O . ILE A 1 80 ? -16.279 -22.629 10.129 1.00 85.12 80 ILE A O 1
ATOM 652 N N . ASN A 1 81 ? -14.257 -21.721 9.822 1.00 80.81 81 ASN A N 1
ATOM 653 C CA . ASN A 1 81 ? -13.802 -22.033 11.167 1.00 80.81 81 ASN A CA 1
ATOM 654 C C . ASN A 1 81 ? -14.370 -21.040 12.202 1.00 80.81 81 ASN A C 1
ATOM 656 O O . ASN A 1 81 ? -14.782 -21.489 13.268 1.00 80.81 81 ASN A O 1
ATOM 660 N N . THR A 1 82 ? -14.468 -19.740 11.886 1.00 74.94 82 THR A N 1
ATOM 661 C CA . THR A 1 82 ? -15.014 -18.711 12.800 1.00 74.94 82 THR A CA 1
ATOM 662 C C . THR A 1 82 ? -16.543 -18.684 12.889 1.00 74.94 82 THR A C 1
ATOM 664 O O . THR A 1 82 ? -17.081 -18.163 13.863 1.00 74.94 82 THR A O 1
ATOM 667 N N . THR A 1 83 ? -17.266 -19.263 11.928 1.00 66.69 83 THR A N 1
ATOM 668 C CA . THR A 1 83 ? -18.722 -19.468 12.037 1.00 66.69 83 THR A CA 1
ATOM 669 C C . THR A 1 83 ? -19.036 -20.636 12.981 1.00 66.69 83 THR A C 1
ATOM 671 O O . THR A 1 83 ? -18.912 -21.810 12.623 1.00 66.69 83 THR A O 1
ATOM 674 N N . ALA A 1 84 ? -19.424 -20.325 14.220 1.00 59.81 84 ALA A N 1
ATOM 675 C CA . ALA A 1 84 ? -19.973 -21.297 15.168 1.00 59.81 84 ALA A CA 1
ATOM 676 C C . ALA A 1 84 ? -21.427 -21.634 14.793 1.00 59.81 84 ALA A C 1
ATOM 678 O O . ALA A 1 84 ? -22.229 -20.715 14.689 1.00 59.81 84 ALA A O 1
ATOM 679 N N . GLU A 1 85 ? -21.722 -22.929 14.594 1.00 52.03 85 GLU A N 1
ATOM 680 C CA . GLU A 1 85 ? -22.990 -23.575 14.159 1.00 52.03 85 GLU A CA 1
ATOM 681 C C . GLU A 1 85 ? -23.721 -22.996 12.929 1.00 52.03 85 GLU A C 1
ATOM 683 O O . GLU A 1 85 ? -24.051 -23.745 12.008 1.00 52.03 85 GLU A O 1
ATOM 688 N N . TYR A 1 86 ? -23.942 -21.686 12.880 1.00 52.12 86 TYR A N 1
ATOM 689 C CA . TYR A 1 86 ? -24.531 -20.950 11.770 1.00 52.12 86 TYR A CA 1
ATOM 690 C C . TYR A 1 86 ? -23.781 -21.145 10.449 1.00 52.12 86 TYR A C 1
ATOM 692 O O . TYR A 1 86 ? -22.560 -21.286 10.379 1.00 52.12 86 TYR A O 1
ATOM 700 N N . THR A 1 87 ? -24.550 -21.087 9.369 1.00 65.88 87 THR A N 1
ATOM 701 C CA . THR A 1 87 ? -24.071 -21.179 7.992 1.00 65.88 87 THR A CA 1
ATOM 702 C C . THR A 1 87 ? -23.366 -19.890 7.565 1.00 65.88 87 THR A C 1
ATOM 704 O O . THR A 1 87 ? -23.877 -18.805 7.844 1.00 65.88 87 THR A O 1
ATOM 707 N N . MET A 1 88 ? -22.260 -19.983 6.817 1.00 79.50 88 MET A N 1
ATOM 708 C CA . MET A 1 88 ? -21.637 -18.813 6.174 1.00 79.50 88 MET A CA 1
ATOM 709 C C . MET A 1 88 ? -22.676 -18.044 5.341 1.00 79.50 88 MET A C 1
ATOM 711 O O . MET A 1 88 ? -23.462 -18.664 4.620 1.00 79.50 88 MET A O 1
ATOM 715 N N . SER A 1 89 ? -22.708 -16.711 5.456 1.00 82.81 89 SER A N 1
ATOM 716 C CA . SER A 1 89 ? -23.740 -15.905 4.795 1.00 82.81 89 SER A CA 1
ATOM 717 C C . SER A 1 89 ? -23.659 -16.041 3.273 1.00 82.81 89 SER A C 1
ATOM 719 O O . SER A 1 89 ? -22.583 -16.256 2.702 1.00 82.81 89 SER A O 1
ATOM 721 N N . LYS A 1 90 ? -24.817 -15.928 2.605 1.00 86.31 90 LYS A N 1
ATOM 722 C CA . LYS A 1 90 ? -24.922 -16.069 1.144 1.00 86.31 90 LYS A CA 1
ATOM 723 C C . LYS A 1 90 ? -23.949 -15.129 0.432 1.00 86.31 90 LYS A C 1
ATOM 725 O O . LYS A 1 90 ? -23.273 -15.546 -0.499 1.00 86.31 90 LYS A O 1
ATOM 730 N N . ASP A 1 91 ? -23.845 -13.899 0.914 1.00 86.12 91 ASP A N 1
ATOM 731 C CA . ASP A 1 91 ? -23.068 -12.840 0.274 1.00 86.12 91 ASP A CA 1
ATOM 732 C C . ASP A 1 91 ? -21.558 -13.087 0.431 1.00 86.12 91 ASP A C 1
ATOM 734 O O . ASP A 1 91 ? -20.792 -12.874 -0.507 1.00 86.12 91 ASP A O 1
ATOM 738 N N . THR A 1 92 ? -21.120 -13.657 1.564 1.00 88.12 92 THR A N 1
ATOM 739 C CA . THR A 1 92 ? -19.734 -14.126 1.736 1.00 88.12 92 THR A CA 1
ATOM 740 C C . THR A 1 92 ? -19.438 -15.364 0.882 1.00 88.12 92 THR A C 1
ATOM 742 O O . THR A 1 92 ? -18.361 -15.444 0.288 1.00 88.12 92 THR A O 1
ATOM 745 N N . ARG A 1 93 ? -20.386 -16.308 0.749 1.00 89.75 93 ARG A N 1
ATOM 746 C CA . ARG A 1 93 ? -20.263 -17.441 -0.191 1.00 89.75 93 ARG A CA 1
ATOM 747 C C . ARG A 1 93 ? -20.134 -16.964 -1.638 1.00 89.75 93 ARG A C 1
ATOM 749 O O . ARG A 1 93 ? -19.240 -17.440 -2.338 1.00 89.75 93 ARG A O 1
ATOM 756 N N . TRP A 1 94 ? -20.966 -16.015 -2.059 1.00 89.94 94 TRP A N 1
ATOM 757 C CA . TRP A 1 94 ? -20.934 -15.412 -3.391 1.00 89.94 94 TRP A CA 1
ATOM 758 C C . TRP A 1 94 ? -19.611 -14.684 -3.651 1.00 89.94 94 TRP A C 1
ATOM 760 O O . TRP A 1 94 ? -18.911 -15.034 -4.595 1.00 89.94 94 TRP A O 1
ATOM 770 N N . TYR A 1 95 ? -19.202 -13.763 -2.772 1.00 90.38 95 TYR A N 1
ATOM 771 C CA . TYR A 1 95 ? -17.960 -12.989 -2.910 1.00 90.38 95 TYR A CA 1
ATOM 772 C C . TYR A 1 95 ? -16.721 -13.882 -3.100 1.00 90.38 95 TYR A C 1
ATOM 774 O O . TYR A 1 95 ? -15.944 -13.696 -4.041 1.00 90.38 95 TYR A O 1
ATOM 782 N N . LEU A 1 96 ? -16.554 -14.891 -2.236 1.00 91.69 96 LEU A N 1
ATOM 783 C CA . LEU A 1 96 ? -15.407 -15.801 -2.300 1.00 91.69 96 LEU A CA 1
ATOM 784 C C . LEU A 1 96 ? -15.448 -16.690 -3.551 1.00 91.69 96 LEU A C 1
ATOM 786 O O . LEU A 1 96 ? -14.407 -16.938 -4.159 1.00 91.69 96 LEU A O 1
ATOM 790 N N . SER A 1 97 ? -16.634 -17.146 -3.962 1.00 92.06 97 SER A N 1
ATOM 791 C CA . SER A 1 97 ? -16.796 -18.007 -5.142 1.00 92.06 97 SER A CA 1
ATOM 792 C C . SER A 1 97 ? -16.612 -17.230 -6.449 1.00 92.06 97 SER A C 1
ATOM 794 O O . SER A 1 97 ? -15.978 -17.741 -7.370 1.00 92.06 97 SER A O 1
ATOM 796 N N . ASN A 1 98 ? -17.073 -15.976 -6.504 1.00 91.00 98 ASN A N 1
ATOM 797 C CA . ASN A 1 98 ? -16.919 -15.080 -7.648 1.00 91.00 98 ASN A CA 1
ATOM 798 C C . ASN A 1 98 ? -15.445 -14.697 -7.871 1.00 91.00 98 ASN A C 1
ATOM 800 O O . ASN A 1 98 ? -14.927 -14.888 -8.969 1.00 91.00 98 ASN A O 1
ATOM 804 N N . ARG A 1 99 ? -14.714 -14.275 -6.823 1.00 90.94 99 ARG A N 1
ATOM 805 C CA . ARG A 1 99 ? -13.258 -14.019 -6.925 1.00 90.94 99 ARG A CA 1
ATOM 806 C C . ARG A 1 99 ? -12.470 -15.270 -7.324 1.00 90.94 99 ARG A C 1
ATOM 808 O O . ARG A 1 99 ? -11.521 -15.176 -8.101 1.00 90.94 99 ARG A O 1
ATOM 815 N N . MET A 1 100 ? -12.871 -16.448 -6.834 1.00 93.12 100 MET A N 1
ATOM 816 C CA . MET A 1 100 ? -12.257 -17.719 -7.236 1.00 93.12 100 MET A CA 1
ATOM 817 C C . MET A 1 100 ? -12.492 -18.006 -8.722 1.00 93.12 100 MET A C 1
ATOM 819 O O . MET A 1 100 ? -11.557 -18.352 -9.442 1.00 93.12 100 MET A O 1
ATOM 823 N N . GLN A 1 101 ? -13.732 -17.836 -9.186 1.00 92.56 101 GLN A N 1
ATOM 824 C CA . GLN A 1 101 ? -14.106 -18.063 -10.577 1.00 92.56 101 GLN A CA 1
ATOM 825 C C . GLN A 1 101 ? -13.427 -17.062 -11.519 1.00 92.56 101 GLN A C 1
ATOM 827 O O . GLN A 1 101 ? -12.965 -17.479 -12.574 1.00 92.56 101 GLN A O 1
ATOM 832 N N . PHE A 1 102 ? -13.274 -15.792 -11.125 1.00 91.50 102 PHE A N 1
ATOM 833 C CA . PHE A 1 102 ? -12.486 -14.809 -11.875 1.00 91.50 102 PHE A CA 1
ATOM 834 C C . PHE A 1 102 ? -11.050 -15.305 -12.093 1.00 91.50 102 PHE A C 1
ATOM 836 O O . PHE A 1 102 ? -10.598 -15.405 -13.229 1.00 91.50 102 PHE A O 1
ATOM 843 N N . CYS A 1 103 ? -10.353 -15.703 -11.022 1.00 91.56 103 CYS A N 1
ATOM 844 C CA . CYS A 1 103 ? -8.969 -16.178 -11.121 1.00 91.56 103 CYS A CA 1
ATOM 845 C C . CYS A 1 103 ? -8.829 -17.452 -11.973 1.00 91.56 103 CYS A C 1
ATOM 847 O O . CYS A 1 103 ? -7.810 -17.639 -12.630 1.00 91.56 103 CYS A O 1
ATOM 849 N N . LEU A 1 104 ? -9.828 -18.340 -11.957 1.00 92.62 104 LEU A N 1
ATOM 850 C CA . LEU A 1 104 ? -9.845 -19.555 -12.779 1.00 92.62 104 LEU A CA 1
ATOM 851 C C . LEU A 1 104 ? -10.127 -19.247 -14.256 1.00 92.62 104 LEU A C 1
ATOM 853 O O . LEU A 1 104 ? -9.431 -19.769 -15.126 1.00 92.62 104 LEU A O 1
ATOM 857 N N . ASN A 1 105 ? -11.098 -18.371 -14.534 1.00 91.62 105 ASN A N 1
ATOM 858 C CA . ASN A 1 105 ? -11.385 -17.876 -15.879 1.00 91.62 105 ASN A CA 1
ATOM 859 C C . ASN A 1 105 ? -10.147 -17.200 -16.483 1.00 91.62 105 ASN A C 1
ATOM 861 O O . ASN A 1 105 ? -9.804 -17.485 -17.623 1.00 91.62 105 ASN A O 1
ATOM 865 N N . GLU A 1 106 ? -9.448 -16.358 -15.719 1.00 88.56 106 GLU A N 1
ATOM 866 C CA . GLU A 1 106 ? -8.282 -15.621 -16.213 1.00 88.56 106 GLU A CA 1
ATOM 867 C C . GLU A 1 106 ? -7.117 -16.562 -16.566 1.00 88.56 106 GLU A C 1
ATOM 869 O O . GLU A 1 106 ? -6.513 -16.409 -17.626 1.00 88.56 106 GLU A O 1
ATOM 874 N N . ILE A 1 107 ? -6.866 -17.620 -15.777 1.00 89.38 107 ILE A N 1
ATOM 875 C CA . ILE A 1 107 ? -5.915 -18.683 -16.166 1.00 89.38 107 ILE A CA 1
ATOM 876 C C . ILE A 1 107 ? -6.351 -19.343 -17.484 1.00 89.38 107 ILE A C 1
ATOM 878 O O . ILE A 1 107 ? -5.511 -19.560 -18.356 1.00 89.38 107 ILE A O 1
ATOM 882 N N . ALA A 1 108 ? -7.641 -19.650 -17.658 1.00 89.94 108 ALA A N 1
ATOM 883 C CA . ALA A 1 108 ? -8.143 -20.256 -18.893 1.00 89.94 108 ALA A CA 1
ATOM 884 C C . ALA A 1 108 ? -8.001 -19.321 -20.110 1.00 89.94 108 ALA A C 1
ATOM 886 O O . ALA A 1 108 ? -7.582 -19.777 -21.176 1.00 89.94 108 ALA A O 1
ATOM 887 N N . CYS A 1 109 ? -8.279 -18.023 -19.951 1.00 88.38 109 CYS A N 1
ATOM 888 C CA . CYS A 1 109 ? -8.058 -16.996 -20.971 1.00 88.38 109 CYS A CA 1
ATOM 889 C C . CYS A 1 109 ? -6.578 -16.912 -21.364 1.00 88.38 109 CYS A C 1
ATOM 891 O O . CYS A 1 109 ? -6.252 -17.008 -22.544 1.00 88.38 109 CYS A O 1
ATOM 893 N N . ILE A 1 110 ? -5.681 -16.810 -20.378 1.00 85.50 110 ILE A N 1
ATOM 894 C CA . ILE A 1 110 ? -4.228 -16.742 -20.579 1.00 85.50 110 ILE A CA 1
ATOM 895 C C . ILE A 1 110 ? -3.703 -17.979 -21.326 1.00 85.50 110 ILE A C 1
ATOM 897 O O . ILE A 1 110 ? -2.909 -17.846 -22.253 1.00 85.50 110 ILE A O 1
ATOM 901 N N . ILE A 1 111 ? -4.161 -19.177 -20.952 1.00 84.31 111 ILE A N 1
ATOM 902 C CA . ILE A 1 111 ? -3.753 -20.452 -21.570 1.00 84.31 111 ILE A CA 1
ATOM 903 C C . ILE A 1 111 ? -4.336 -20.639 -22.983 1.00 84.31 111 ILE A C 1
ATOM 905 O O . ILE A 1 111 ? -3.792 -21.410 -23.775 1.00 84.31 111 ILE A O 1
ATOM 909 N N . SER A 1 112 ? -5.416 -19.927 -23.314 1.00 83.88 112 SER A N 1
ATOM 910 C CA . SER A 1 112 ? -6.081 -19.989 -24.623 1.00 83.88 112 SER A CA 1
ATOM 911 C C . SER A 1 112 ? -5.655 -18.878 -25.592 1.00 83.88 112 SER A C 1
ATOM 913 O O . SER A 1 112 ? -6.122 -18.869 -26.730 1.00 83.88 112 SER A O 1
ATOM 915 N N . ALA A 1 113 ? -4.812 -17.932 -25.167 1.00 80.00 113 ALA A N 1
ATOM 916 C CA . ALA A 1 113 ? -4.421 -16.776 -25.970 1.00 80.00 113 ALA A CA 1
ATOM 917 C C . ALA A 1 113 ? -3.160 -17.048 -26.812 1.00 80.00 113 ALA A C 1
ATOM 919 O O . ALA A 1 113 ? -2.072 -17.234 -26.270 1.00 80.00 113 ALA A O 1
ATOM 920 N N . ASP A 1 114 ? -3.281 -16.968 -28.143 1.00 59.75 114 ASP A N 1
ATOM 921 C CA . ASP A 1 114 ? -2.143 -17.098 -29.074 1.00 59.75 114 ASP A CA 1
ATOM 922 C C . ASP A 1 114 ? -1.117 -15.947 -28.953 1.00 59.75 114 ASP A C 1
ATOM 924 O O . ASP A 1 114 ? 0.026 -16.074 -29.395 1.00 59.75 114 ASP A O 1
ATOM 928 N N . THR A 1 115 ? -1.496 -14.817 -28.342 1.00 57.94 115 THR A N 1
ATOM 929 C CA . THR A 1 115 ? -0.618 -13.659 -28.109 1.00 57.94 115 THR A CA 1
ATOM 930 C C . THR A 1 115 ? -0.750 -13.137 -26.683 1.00 57.94 115 THR A C 1
ATOM 932 O O . THR A 1 115 ? -1.818 -12.674 -26.281 1.00 57.94 115 THR A O 1
ATOM 935 N N . VAL A 1 116 ? 0.354 -13.134 -25.933 1.00 56.41 116 VAL A N 1
ATOM 936 C CA . VAL A 1 116 ? 0.425 -12.505 -24.607 1.00 56.41 116 VAL A CA 1
ATOM 937 C C . VAL A 1 116 ? 0.788 -11.031 -24.772 1.00 56.41 116 VAL A C 1
ATOM 939 O O . VAL A 1 116 ? 1.857 -10.712 -25.287 1.00 56.41 116 VAL A O 1
ATOM 942 N N . GLU A 1 117 ? -0.068 -10.127 -24.294 1.00 54.69 117 GLU A N 1
ATOM 943 C CA . GLU A 1 117 ? 0.323 -8.727 -24.107 1.00 54.69 117 GLU A CA 1
ATOM 944 C C . GLU A 1 117 ? 1.473 -8.631 -23.092 1.00 54.69 117 GLU A C 1
ATOM 946 O O . GLU A 1 117 ? 1.331 -9.064 -21.938 1.00 54.69 117 GLU A O 1
ATOM 951 N N . ASN A 1 118 ? 2.586 -8.027 -23.513 1.00 51.25 118 ASN A N 1
ATOM 952 C CA . ASN A 1 118 ? 3.693 -7.674 -22.631 1.00 51.25 118 ASN A CA 1
ATOM 953 C C . ASN A 1 118 ? 3.210 -6.659 -21.585 1.00 51.25 118 ASN A C 1
ATOM 955 O O . ASN A 1 118 ? 2.733 -5.581 -21.934 1.00 51.25 118 ASN A O 1
ATOM 959 N N . GLU A 1 119 ? 3.349 -6.995 -20.304 1.00 56.53 119 GLU A N 1
ATOM 960 C CA . GLU A 1 119 ? 3.162 -6.021 -19.226 1.00 56.53 119 GLU A CA 1
ATOM 961 C C . GLU A 1 119 ? 4.274 -4.959 -19.229 1.00 56.53 119 GLU A C 1
ATOM 963 O O . GLU A 1 119 ? 5.382 -5.237 -19.700 1.00 56.53 119 GLU A O 1
ATOM 968 N N . PRO A 1 120 ? 4.032 -3.771 -18.637 1.00 54.28 120 PRO A N 1
ATOM 969 C CA . PRO A 1 120 ? 5.117 -2.866 -18.279 1.00 54.28 120 PRO A CA 1
ATOM 970 C C . PRO A 1 120 ? 6.131 -3.596 -17.385 1.00 54.28 120 PRO A C 1
ATOM 972 O O . PRO A 1 120 ? 5.781 -4.218 -16.375 1.00 54.28 120 PRO A O 1
ATOM 975 N N . SER A 1 121 ? 7.401 -3.537 -17.783 1.00 56.53 121 SER A N 1
ATOM 976 C CA . SER A 1 121 ? 8.498 -4.236 -17.118 1.00 56.53 121 SER A CA 1
ATOM 977 C C . SER A 1 121 ? 8.701 -3.747 -15.683 1.00 56.53 121 SER A C 1
ATOM 979 O O . SER A 1 121 ? 8.625 -2.554 -15.397 1.00 56.53 121 SER A O 1
ATOM 981 N N . MET A 1 122 ? 9.029 -4.665 -14.772 1.00 64.94 122 MET A N 1
ATOM 982 C CA . MET A 1 122 ? 9.501 -4.299 -13.431 1.00 64.94 122 MET A CA 1
ATOM 983 C C . MET A 1 122 ? 10.711 -3.358 -13.543 1.00 64.94 122 MET A C 1
ATOM 985 O O . MET A 1 122 ? 11.565 -3.564 -14.406 1.00 64.94 122 MET A O 1
ATOM 989 N N . GLY A 1 123 ? 10.787 -2.329 -12.697 1.00 65.44 123 GLY A N 1
ATOM 990 C CA . GLY A 1 123 ? 11.825 -1.301 -12.826 1.00 65.44 123 GLY A CA 1
ATOM 991 C C . GLY A 1 123 ? 11.584 -0.259 -13.935 1.00 65.44 123 GLY A C 1
ATOM 992 O O . GLY A 1 123 ? 12.528 0.439 -14.299 1.00 65.44 123 GLY A O 1
ATOM 993 N N . ALA A 1 124 ? 10.372 -0.141 -14.500 1.00 72.06 124 ALA A N 1
ATOM 994 C CA . ALA A 1 124 ? 10.055 0.767 -15.620 1.00 72.06 124 ALA A CA 1
ATOM 995 C C . ALA A 1 124 ? 10.454 2.246 -15.420 1.00 72.06 124 ALA A C 1
ATOM 997 O O . ALA A 1 124 ? 10.764 2.921 -16.399 1.00 72.06 124 ALA A O 1
ATOM 998 N N . PHE A 1 125 ? 10.457 2.759 -14.185 1.00 76.31 125 PHE A N 1
ATOM 999 C CA . PHE A 1 125 ? 10.820 4.154 -13.915 1.00 76.31 125 PHE A CA 1
ATOM 1000 C C . PHE A 1 125 ? 12.332 4.349 -13.981 1.00 76.31 125 PHE A C 1
ATOM 1002 O O . PHE A 1 125 ? 12.813 5.123 -14.804 1.00 76.31 125 PHE A O 1
ATOM 1009 N N . ILE A 1 126 ? 13.075 3.579 -13.179 1.00 78.94 126 ILE A N 1
ATOM 1010 C CA . ILE A 1 126 ? 14.541 3.645 -13.144 1.00 78.94 126 ILE A CA 1
ATOM 1011 C C . ILE A 1 126 ? 15.125 3.260 -14.505 1.00 78.94 126 ILE A C 1
ATOM 1013 O O . ILE A 1 126 ? 15.942 3.998 -15.029 1.00 78.94 126 ILE A O 1
ATOM 1017 N N . SER A 1 127 ? 14.635 2.202 -15.159 1.00 77.12 127 SER A N 1
ATOM 1018 C CA . SER A 1 127 ? 15.095 1.856 -16.517 1.00 77.12 127 SER A CA 1
ATOM 1019 C C . SER A 1 127 ? 14.760 2.923 -17.571 1.00 77.12 127 SER A C 1
ATOM 1021 O O . SER A 1 127 ? 15.505 3.070 -18.539 1.00 77.12 127 SER A O 1
ATOM 1023 N N . GLY A 1 128 ? 13.694 3.710 -17.381 1.00 77.31 128 GLY A N 1
ATOM 1024 C CA . GLY A 1 128 ? 13.402 4.891 -18.198 1.00 77.31 128 GLY A CA 1
ATOM 1025 C C . GLY A 1 128 ? 14.394 6.037 -17.966 1.00 77.31 128 GLY A C 1
ATOM 1026 O O . GLY A 1 128 ? 14.859 6.644 -18.932 1.00 77.31 128 GLY A O 1
ATOM 1027 N N . VAL A 1 129 ? 14.759 6.297 -16.707 1.00 83.69 129 VAL A N 1
ATOM 1028 C CA . VAL A 1 129 ? 15.785 7.283 -16.316 1.00 83.69 129 VAL A CA 1
ATOM 1029 C C . VAL A 1 129 ? 17.170 6.850 -16.805 1.00 83.69 129 VAL A C 1
ATOM 1031 O O . VAL A 1 129 ? 17.794 7.589 -17.563 1.00 83.69 129 VAL A O 1
ATOM 1034 N N . ASP A 1 130 ? 17.606 5.632 -16.480 1.00 84.19 130 ASP A N 1
ATOM 1035 C CA . ASP A 1 130 ? 18.863 5.026 -16.934 1.00 84.19 130 ASP A CA 1
ATOM 1036 C C . ASP A 1 130 ? 18.986 5.074 -18.460 1.00 84.19 130 ASP A C 1
ATOM 1038 O O . ASP A 1 130 ? 20.024 5.465 -18.988 1.00 84.19 130 ASP A O 1
ATOM 1042 N N . SER A 1 131 ? 17.920 4.725 -19.192 1.00 83.81 131 SER A N 1
ATOM 1043 C CA . SER A 1 131 ? 17.916 4.777 -20.657 1.00 83.81 131 SER A CA 1
ATOM 1044 C C . SER A 1 131 ? 18.026 6.212 -21.182 1.00 83.81 131 SER A C 1
ATOM 1046 O O . SER A 1 131 ? 18.769 6.457 -22.136 1.00 83.81 131 SER A O 1
ATOM 1048 N N . ALA A 1 132 ? 17.353 7.180 -20.550 1.00 85.81 132 ALA A N 1
ATOM 1049 C CA . ALA A 1 132 ? 17.470 8.592 -20.903 1.00 85.81 132 ALA A CA 1
ATOM 1050 C C . ALA A 1 132 ? 18.893 9.131 -20.667 1.00 85.81 132 ALA A C 1
ATOM 1052 O O . ALA A 1 132 ? 19.469 9.750 -21.563 1.00 85.81 132 ALA A O 1
ATOM 1053 N N . LEU A 1 133 ? 19.487 8.838 -19.507 1.00 87.00 133 LEU A N 1
ATOM 1054 C CA . LEU A 1 133 ? 20.858 9.223 -19.160 1.00 87.00 133 LEU A CA 1
ATOM 1055 C C . LEU A 1 133 ? 21.894 8.517 -20.052 1.00 87.00 133 LEU A C 1
ATOM 1057 O O . LEU A 1 133 ? 22.843 9.148 -20.521 1.00 87.00 133 LEU A O 1
ATOM 1061 N N . GLN A 1 134 ? 21.688 7.238 -20.377 1.00 86.50 134 GLN A N 1
ATOM 1062 C CA . GLN A 1 134 ? 22.548 6.490 -21.295 1.00 86.50 134 GLN A CA 1
ATOM 1063 C C . GLN A 1 134 ? 22.487 7.050 -22.724 1.00 86.50 134 GLN A C 1
ATOM 1065 O O . GLN A 1 134 ? 23.528 7.165 -23.369 1.00 86.50 134 GLN A O 1
ATOM 1070 N N . MET A 1 135 ? 21.308 7.447 -23.220 1.00 85.06 135 MET A N 1
ATOM 1071 C CA . MET A 1 135 ? 21.174 8.102 -24.531 1.00 85.06 135 MET A CA 1
ATOM 1072 C C . MET A 1 135 ? 21.899 9.453 -24.589 1.00 85.06 135 MET A C 1
ATOM 1074 O O . MET A 1 135 ? 22.541 9.743 -25.599 1.00 85.06 135 MET A O 1
ATOM 1078 N N . LEU A 1 136 ? 21.862 10.237 -23.505 1.00 85.38 136 LEU A N 1
ATOM 1079 C CA . LEU A 1 136 ? 22.620 11.489 -23.373 1.00 85.38 136 LEU A CA 1
ATOM 1080 C C . LEU A 1 136 ? 24.142 11.265 -23.315 1.00 85.38 136 LEU A C 1
ATOM 1082 O O . LEU A 1 136 ? 24.902 12.119 -23.765 1.00 85.38 136 LEU A O 1
ATOM 1086 N N . ALA A 1 137 ? 24.591 10.114 -22.806 1.00 83.88 137 ALA A N 1
ATOM 1087 C CA . ALA A 1 137 ? 26.004 9.740 -22.734 1.00 83.88 137 ALA A CA 1
ATOM 1088 C C . ALA A 1 137 ? 26.565 9.101 -24.027 1.00 83.88 137 ALA A C 1
ATOM 1090 O O . ALA A 1 137 ? 27.780 8.908 -24.132 1.00 83.88 137 ALA A O 1
ATOM 1091 N N . MET A 1 138 ? 25.725 8.746 -25.009 1.00 80.56 138 MET A N 1
ATOM 1092 C CA . MET A 1 138 ? 26.175 8.103 -26.251 1.00 80.56 138 MET A CA 1
ATOM 1093 C C . MET A 1 138 ? 26.612 9.113 -27.329 1.00 80.56 138 MET A C 1
ATOM 1095 O O . MET A 1 138 ? 25.878 10.061 -27.614 1.00 80.56 138 MET A O 1
ATOM 1099 N N . PRO A 1 139 ? 27.749 8.882 -28.020 1.00 62.03 139 PRO A N 1
ATOM 1100 C CA . PRO A 1 139 ? 28.218 9.762 -29.088 1.00 62.03 139 PRO A CA 1
ATOM 1101 C C . PRO A 1 139 ? 27.232 9.767 -30.265 1.00 62.03 139 PRO A C 1
ATOM 1103 O O . PRO A 1 139 ? 27.073 8.768 -30.965 1.00 62.03 139 PRO A O 1
ATOM 1106 N N . GLY A 1 140 ? 26.576 10.908 -30.476 1.00 65.81 140 GLY A N 1
ATOM 1107 C CA . GLY A 1 140 ? 25.480 11.069 -31.441 1.00 65.81 140 GLY A CA 1
ATOM 1108 C C . GLY A 1 140 ? 24.215 11.665 -30.819 1.00 65.81 140 GLY A C 1
ATOM 1109 O O . GLY A 1 140 ? 23.355 12.143 -31.556 1.00 65.81 140 GLY A O 1
ATOM 1110 N N . ASN A 1 141 ? 24.144 11.699 -29.483 1.00 63.88 141 ASN A N 1
ATOM 1111 C CA . ASN A 1 141 ? 23.269 12.560 -28.686 1.00 63.88 141 ASN A CA 1
ATOM 1112 C C . ASN A 1 141 ? 21.791 12.447 -29.100 1.00 63.88 141 ASN A C 1
ATOM 1114 O O . ASN A 1 141 ? 21.136 13.423 -29.484 1.00 63.88 141 ASN A O 1
ATOM 1118 N N . ALA A 1 142 ? 21.273 11.218 -29.058 1.00 70.12 142 ALA A N 1
ATOM 1119 C CA . ALA A 1 142 ? 19.861 10.960 -29.294 1.00 70.12 142 ALA A CA 1
ATOM 1120 C C . ALA A 1 142 ? 19.021 11.671 -28.220 1.00 70.12 142 ALA A C 1
ATOM 1122 O O . ALA A 1 142 ? 19.262 11.505 -27.026 1.00 70.12 142 ALA A O 1
ATOM 1123 N N . ILE A 1 143 ? 18.033 12.461 -28.648 1.00 78.50 143 ILE A N 1
ATOM 1124 C CA . ILE A 1 143 ? 17.121 13.164 -27.737 1.00 78.50 143 ILE A CA 1
ATOM 1125 C C . ILE A 1 143 ? 16.337 12.100 -26.947 1.00 78.50 143 ILE A C 1
ATOM 1127 O O . ILE A 1 143 ? 15.627 11.308 -27.574 1.00 78.50 143 ILE A O 1
ATOM 1131 N N . PRO A 1 144 ? 16.444 12.049 -25.606 1.00 82.62 144 PRO A N 1
ATOM 1132 C CA . PRO A 1 144 ? 15.825 10.986 -24.825 1.00 82.62 144 PRO A CA 1
ATOM 1133 C C . PRO A 1 144 ? 14.298 11.106 -24.824 1.00 82.62 144 PRO A C 1
ATOM 1135 O O . PRO A 1 144 ? 13.743 12.206 -24.730 1.00 82.62 144 PRO A O 1
ATOM 1138 N N . ASN A 1 145 ? 13.601 9.965 -24.877 1.00 83.88 145 ASN A N 1
ATOM 1139 C CA . ASN A 1 145 ? 12.152 9.948 -24.699 1.00 83.88 145 ASN A CA 1
ATOM 1140 C C . ASN A 1 145 ? 11.788 10.100 -23.214 1.00 83.88 145 ASN A C 1
ATOM 1142 O O . ASN A 1 145 ? 11.721 9.123 -22.473 1.00 83.88 145 ASN A O 1
ATOM 1146 N N . VAL A 1 146 ? 11.523 11.337 -22.803 1.00 86.00 146 VAL A N 1
ATOM 1147 C CA . VAL A 1 146 ? 11.122 11.685 -21.431 1.00 86.00 146 VAL A CA 1
ATOM 1148 C C . VAL A 1 146 ? 9.620 11.535 -21.154 1.00 86.00 146 VAL A C 1
ATOM 1150 O O . VAL A 1 146 ? 9.207 11.723 -20.014 1.00 86.00 146 VAL A O 1
ATOM 1153 N N . GLU A 1 147 ? 8.782 11.192 -22.140 1.00 84.31 147 GLU A N 1
ATOM 1154 C CA . GLU A 1 147 ? 7.323 11.113 -21.943 1.00 84.31 147 GLU A CA 1
ATOM 1155 C C . GLU A 1 147 ? 6.896 10.156 -20.806 1.00 84.31 147 GLU A C 1
ATOM 1157 O O . GLU A 1 147 ? 6.100 10.588 -19.968 1.00 84.31 147 GLU A O 1
ATOM 1162 N N . PRO A 1 148 ? 7.428 8.919 -20.681 1.00 80.81 148 PRO A N 1
ATOM 1163 C CA . PRO A 1 148 ? 7.041 8.017 -19.590 1.00 80.81 148 PRO A CA 1
ATOM 1164 C C . PRO A 1 148 ? 7.436 8.552 -18.205 1.00 80.81 148 PRO A C 1
ATOM 1166 O O . PRO A 1 148 ? 6.650 8.468 -17.261 1.00 80.81 148 PRO A O 1
ATOM 1169 N N . LEU A 1 149 ? 8.628 9.156 -18.105 1.00 85.56 149 LEU A N 1
ATOM 1170 C CA . LEU A 1 149 ? 9.145 9.793 -16.890 1.00 85.56 149 LEU A CA 1
ATOM 1171 C C . LEU A 1 149 ? 8.237 10.951 -16.449 1.00 85.56 149 LEU A C 1
ATOM 1173 O O . LEU A 1 149 ? 7.824 10.998 -15.292 1.00 85.56 149 LEU A O 1
ATOM 1177 N N . LEU A 1 150 ? 7.871 11.840 -17.379 1.00 89.06 150 LEU A N 1
ATOM 1178 C CA . LEU A 1 150 ? 6.973 12.968 -17.117 1.00 89.06 150 LEU A CA 1
ATOM 1179 C C . LEU A 1 150 ? 5.576 12.497 -16.683 1.00 89.06 150 LEU A C 1
ATOM 1181 O O . LEU A 1 150 ? 5.033 13.020 -15.712 1.00 89.06 150 LEU A O 1
ATOM 1185 N N . CYS A 1 151 ? 5.009 11.480 -17.340 1.00 84.62 151 CYS A N 1
ATOM 1186 C CA . CYS A 1 151 ? 3.692 10.949 -16.974 1.00 84.62 151 CYS A CA 1
ATOM 1187 C C . CYS A 1 151 ? 3.692 10.317 -15.570 1.00 84.62 151 CYS A C 1
ATOM 1189 O O . CYS A 1 151 ? 2.793 10.594 -14.771 1.00 84.62 151 CYS A O 1
ATOM 1191 N N . GLN A 1 152 ? 4.704 9.508 -15.226 1.00 83.12 152 GLN A N 1
ATOM 1192 C CA . GLN A 1 152 ? 4.801 8.917 -13.886 1.00 83.12 152 GLN A CA 1
ATOM 1193 C C . GLN A 1 152 ? 5.073 9.986 -12.811 1.00 83.12 152 GLN A C 1
ATOM 1195 O O . GLN A 1 152 ? 4.467 9.935 -11.742 1.00 83.12 152 GLN A O 1
ATOM 1200 N N . ALA A 1 153 ? 5.901 10.994 -13.101 1.00 88.38 153 ALA A N 1
ATOM 1201 C CA . ALA A 1 153 ? 6.138 12.123 -12.202 1.00 88.38 153 ALA A CA 1
ATOM 1202 C C . ALA A 1 153 ? 4.846 12.913 -11.911 1.00 88.38 153 ALA A C 1
ATOM 1204 O O . ALA A 1 153 ? 4.494 13.118 -10.750 1.00 88.38 153 ALA A O 1
ATOM 1205 N N . LEU A 1 154 ? 4.085 13.289 -12.946 1.00 88.25 154 LEU A N 1
ATOM 1206 C CA . LEU A 1 154 ? 2.814 14.012 -12.795 1.00 88.25 154 LEU A CA 1
ATOM 1207 C C . LEU A 1 154 ? 1.739 13.181 -12.073 1.00 88.25 154 LEU A C 1
ATOM 1209 O O . LEU A 1 154 ? 0.940 13.736 -11.318 1.00 88.25 154 LEU A O 1
ATOM 1213 N N . THR A 1 155 ? 1.764 11.854 -12.226 1.00 85.88 155 THR A N 1
ATOM 1214 C CA . THR A 1 155 ? 0.904 10.937 -11.456 1.00 85.88 155 THR A CA 1
ATOM 1215 C C . THR A 1 155 ? 1.189 11.032 -9.951 1.00 85.88 155 THR A C 1
ATOM 1217 O O . THR A 1 155 ? 0.258 11.102 -9.152 1.00 85.88 155 THR A O 1
ATOM 1220 N N . ILE A 1 156 ? 2.463 11.109 -9.545 1.00 87.00 156 ILE A N 1
ATOM 1221 C CA . ILE A 1 156 ? 2.836 11.346 -8.140 1.00 87.00 156 ILE A CA 1
ATOM 1222 C C . ILE A 1 156 ? 2.480 12.772 -7.698 1.00 87.00 156 ILE A C 1
ATOM 1224 O O . ILE A 1 156 ? 1.984 12.952 -6.584 1.00 87.00 156 ILE A O 1
ATOM 1228 N N . ALA A 1 157 ? 2.664 13.780 -8.556 1.00 88.00 157 ALA A N 1
ATOM 1229 C CA . ALA A 1 157 ? 2.311 15.168 -8.248 1.00 88.00 157 ALA A CA 1
ATOM 1230 C C . ALA A 1 157 ? 0.816 15.325 -7.905 1.00 88.00 157 ALA A C 1
ATOM 1232 O O . ALA A 1 157 ? 0.497 15.904 -6.869 1.00 88.00 157 ALA A O 1
ATOM 1233 N N . LYS A 1 158 ? -0.086 14.723 -8.699 1.00 86.94 158 LYS A N 1
ATOM 1234 C CA . LYS A 1 158 ? -1.547 14.683 -8.460 1.00 86.94 158 LYS A CA 1
ATOM 1235 C C . LYS A 1 158 ? -1.914 14.203 -7.046 1.00 86.94 158 LYS A C 1
ATOM 1237 O O . LYS A 1 158 ? -2.885 14.676 -6.464 1.00 86.94 158 LYS A O 1
ATOM 1242 N N . LEU A 1 159 ? -1.158 13.243 -6.511 1.00 84.88 159 LEU A N 1
ATOM 1243 C CA . LEU A 1 159 ? -1.454 12.555 -5.250 1.00 84.88 159 LEU A CA 1
ATOM 1244 C C . LEU A 1 159 ? -0.742 13.160 -4.034 1.00 84.88 159 LEU A C 1
ATOM 1246 O O . LEU A 1 159 ? -1.096 12.837 -2.896 1.00 84.88 159 LEU A O 1
ATOM 1250 N N . SER A 1 160 ? 0.254 14.013 -4.265 1.00 85.69 160 SER A N 1
ATOM 1251 C CA . SER A 1 160 ? 1.126 14.598 -3.244 1.00 85.69 160 SER A CA 1
ATOM 1252 C C . SER A 1 160 ? 0.471 15.761 -2.481 1.00 85.69 160 SER A C 1
ATOM 1254 O O . SER A 1 160 ? -0.678 16.129 -2.724 1.00 85.69 160 SER A O 1
ATOM 1256 N N . ASN A 1 161 ? 1.201 16.351 -1.527 1.00 86.44 161 ASN A N 1
ATOM 1257 C CA . ASN A 1 161 ? 0.857 17.670 -0.989 1.00 86.44 161 ASN A CA 1
ATOM 1258 C C . ASN A 1 161 ? 1.178 18.778 -2.020 1.00 86.44 161 ASN A C 1
ATOM 1260 O O . ASN A 1 161 ? 1.882 18.544 -3.004 1.00 86.44 161 ASN A O 1
ATOM 1264 N N . THR A 1 162 ? 0.676 19.995 -1.794 1.00 87.94 162 THR A N 1
ATOM 1265 C CA . THR A 1 162 ? 0.830 21.130 -2.726 1.00 87.94 162 THR A CA 1
ATOM 1266 C C . THR A 1 162 ? 2.287 21.520 -2.985 1.00 87.94 162 THR A C 1
ATOM 1268 O O . THR A 1 162 ? 2.628 21.860 -4.114 1.00 87.94 162 THR A O 1
ATOM 1271 N N . MET A 1 163 ? 3.157 21.438 -1.974 1.00 88.75 163 MET A N 1
ATOM 1272 C CA . MET A 1 163 ? 4.586 21.743 -2.101 1.00 88.75 163 MET A CA 1
ATOM 1273 C C . MET A 1 163 ? 5.281 20.772 -3.065 1.00 88.75 163 MET A C 1
ATOM 1275 O O . MET A 1 163 ? 5.801 21.191 -4.098 1.00 88.75 163 MET A O 1
ATOM 1279 N N . ASN A 1 164 ? 5.198 19.469 -2.788 1.00 88.75 164 ASN A N 1
ATOM 1280 C CA . ASN A 1 164 ? 5.802 18.426 -3.615 1.00 88.75 164 ASN A CA 1
ATOM 1281 C C . ASN A 1 164 ? 5.195 18.405 -5.029 1.00 88.75 164 ASN A C 1
ATOM 1283 O O . ASN A 1 164 ? 5.913 18.211 -6.010 1.00 88.75 164 ASN A O 1
ATOM 1287 N N . ALA A 1 165 ? 3.882 18.641 -5.155 1.00 88.81 165 ALA A N 1
ATOM 1288 C CA . ALA A 1 165 ? 3.209 18.743 -6.447 1.00 88.81 165 ALA A CA 1
ATOM 1289 C C . ALA A 1 165 ? 3.773 19.895 -7.296 1.00 88.81 165 ALA A C 1
ATOM 1291 O O . ALA A 1 165 ? 4.089 19.690 -8.471 1.00 88.81 165 ALA A O 1
ATOM 1292 N N . ASN A 1 166 ? 3.967 21.078 -6.704 1.00 90.62 166 ASN A N 1
ATOM 1293 C CA . ASN A 1 166 ? 4.558 22.234 -7.381 1.00 90.62 166 ASN A CA 1
ATOM 1294 C C . ASN A 1 166 ? 6.025 21.982 -7.768 1.00 90.62 166 ASN A C 1
ATOM 1296 O O . ASN A 1 166 ? 6.425 22.293 -8.891 1.00 90.62 166 ASN A O 1
ATOM 1300 N N . GLU A 1 167 ? 6.822 21.372 -6.886 1.00 92.50 167 GLU A N 1
ATOM 1301 C CA . GLU A 1 167 ? 8.223 21.037 -7.171 1.00 92.50 167 GLU A CA 1
ATOM 1302 C C . GLU A 1 167 ? 8.375 20.032 -8.320 1.00 92.50 167 GLU A C 1
ATOM 1304 O O . GLU A 1 167 ? 9.220 20.226 -9.202 1.00 92.50 167 GLU A O 1
ATOM 1309 N N . ILE A 1 168 ? 7.551 18.980 -8.352 1.00 92.25 168 ILE A N 1
ATOM 1310 C CA . ILE A 1 168 ? 7.543 18.010 -9.455 1.00 92.25 168 ILE A CA 1
ATOM 1311 C C . ILE A 1 168 ? 7.073 18.681 -10.749 1.00 92.25 168 ILE A C 1
ATOM 1313 O O . ILE A 1 168 ? 7.727 18.532 -11.777 1.00 92.25 168 ILE A O 1
ATOM 1317 N N . THR A 1 169 ? 5.997 19.473 -10.703 1.00 91.62 169 THR A N 1
ATOM 1318 C CA . THR A 1 169 ? 5.458 20.206 -11.867 1.00 91.62 169 THR A CA 1
ATOM 1319 C C . THR A 1 169 ? 6.513 21.134 -12.480 1.00 91.62 169 THR A C 1
ATOM 1321 O O . THR A 1 169 ? 6.751 21.097 -13.688 1.00 91.62 169 THR A O 1
ATOM 1324 N N . SER A 1 170 ? 7.226 21.890 -11.639 1.00 92.56 170 SER A N 1
ATOM 1325 C CA . SER A 1 170 ? 8.368 22.723 -12.033 1.00 92.56 170 SER A CA 1
ATOM 1326 C C . SER A 1 170 ? 9.519 21.897 -12.630 1.00 92.56 170 SER A C 1
ATOM 1328 O O . SER A 1 170 ? 10.107 22.294 -13.637 1.00 92.56 170 SER A O 1
ATOM 1330 N N . GLY A 1 171 ? 9.815 20.722 -12.062 1.00 93.56 171 GLY A N 1
ATOM 1331 C CA . GLY A 1 171 ? 10.818 19.795 -12.600 1.00 93.56 171 GLY A CA 1
ATOM 1332 C C . GLY A 1 171 ? 10.441 19.254 -13.984 1.00 93.56 171 GLY A C 1
ATOM 1333 O O . GLY A 1 171 ? 11.276 19.232 -14.886 1.00 93.56 171 GLY A O 1
ATOM 1334 N N . CYS A 1 172 ? 9.169 18.905 -14.195 1.00 93.56 172 CYS A N 1
ATOM 1335 C CA . CYS A 1 172 ? 8.637 18.484 -15.492 1.00 93.56 172 CYS A CA 1
ATOM 1336 C C . CYS A 1 172 ? 8.772 19.593 -16.551 1.00 93.56 172 CYS A C 1
ATOM 1338 O O . CYS A 1 172 ? 9.270 19.338 -17.649 1.00 93.56 172 CYS A O 1
ATOM 1340 N N . GLN A 1 173 ? 8.406 20.836 -16.211 1.00 92.69 173 GLN A N 1
ATOM 1341 C CA . GLN A 1 173 ? 8.604 22.003 -17.084 1.00 92.69 173 GLN A CA 1
ATOM 1342 C C . GLN A 1 173 ? 10.089 22.227 -17.416 1.00 92.69 173 GLN A C 1
ATOM 1344 O O . GLN A 1 173 ? 10.429 22.517 -18.564 1.00 92.69 173 GLN A O 1
ATOM 1349 N N . GLN A 1 174 ? 10.990 22.057 -16.440 1.00 94.00 174 GLN A N 1
ATOM 1350 C CA . GLN A 1 174 ? 12.434 22.170 -16.655 1.00 94.00 174 GLN A CA 1
ATOM 1351 C C . GLN A 1 174 ? 12.956 21.083 -17.608 1.00 94.00 174 GLN A C 1
ATOM 1353 O O . GLN A 1 174 ? 13.668 21.410 -18.554 1.00 94.00 174 GLN A O 1
ATOM 1358 N N . VAL A 1 175 ? 12.563 19.819 -17.430 1.00 93.69 175 VAL A N 1
ATOM 1359 C CA . VAL A 1 175 ? 12.952 18.711 -18.324 1.00 93.69 175 VAL A CA 1
ATOM 1360 C C . VAL A 1 175 ? 12.456 18.934 -19.758 1.00 93.69 175 VAL A C 1
ATOM 1362 O O . VAL A 1 175 ? 13.210 18.703 -20.701 1.00 93.69 175 VAL A O 1
ATOM 1365 N N . ILE A 1 176 ? 11.236 19.447 -19.955 1.00 92.12 176 ILE A N 1
ATOM 1366 C CA . ILE A 1 176 ? 10.729 19.822 -21.291 1.00 92.12 176 ILE A CA 1
ATOM 1367 C C . ILE A 1 176 ? 11.571 20.959 -21.898 1.00 92.12 176 ILE A C 1
ATOM 1369 O O . ILE A 1 176 ? 11.990 20.877 -23.052 1.00 92.12 176 ILE A O 1
ATOM 1373 N N . LYS A 1 177 ? 11.886 21.994 -21.113 1.00 92.25 177 LYS A N 1
ATOM 1374 C CA . LYS A 1 177 ? 12.676 23.153 -21.555 1.00 92.25 177 LYS A CA 1
ATOM 1375 C C . LYS A 1 177 ? 14.116 22.793 -21.940 1.00 92.25 177 LYS A C 1
ATOM 1377 O O . LYS A 1 177 ? 14.614 23.286 -22.953 1.00 92.25 177 LYS A O 1
ATOM 1382 N N . GLU A 1 178 ? 14.786 21.940 -21.166 1.00 90.81 178 GLU A N 1
ATOM 1383 C CA . GLU A 1 178 ? 16.140 21.471 -21.493 1.00 90.81 178 GLU A CA 1
ATOM 1384 C C . GLU A 1 178 ? 16.132 20.478 -22.668 1.00 90.81 178 GLU A C 1
ATOM 1386 O O . GLU A 1 178 ? 17.002 20.572 -23.539 1.00 90.81 178 GLU A O 1
ATOM 1391 N N . ARG A 1 179 ? 15.097 19.629 -22.796 1.00 90.19 179 ARG A N 1
ATOM 1392 C CA . ARG A 1 179 ? 14.874 18.800 -23.994 1.00 90.19 179 ARG A CA 1
ATOM 1393 C C . ARG A 1 179 ? 14.805 19.673 -25.243 1.00 90.19 179 ARG A C 1
ATOM 1395 O O . ARG A 1 179 ? 15.487 19.380 -26.219 1.00 90.19 179 ARG A O 1
ATOM 1402 N N . ASP A 1 180 ? 14.010 20.739 -25.221 1.00 89.81 180 ASP A N 1
ATOM 1403 C CA . ASP A 1 180 ? 13.737 21.557 -26.409 1.00 89.81 180 ASP A CA 1
ATOM 1404 C C . ASP A 1 180 ? 14.944 22.410 -26.830 1.00 89.81 180 ASP A C 1
ATOM 1406 O O . ASP A 1 180 ? 15.198 22.558 -28.027 1.00 89.81 180 ASP A O 1
ATOM 1410 N N . LYS A 1 181 ? 15.775 22.858 -25.878 1.00 89.06 181 LYS A N 1
ATOM 1411 C CA . LYS A 1 181 ? 17.124 23.386 -26.165 1.00 89.06 181 LYS A CA 1
ATOM 1412 C C . LYS A 1 181 ? 18.012 22.342 -26.848 1.00 89.06 181 LYS A C 1
ATOM 1414 O O . LYS A 1 181 ? 18.652 22.641 -27.855 1.00 89.06 181 LYS A O 1
ATOM 1419 N N . LEU A 1 182 ? 18.041 21.114 -26.326 1.00 86.44 182 LEU A N 1
ATOM 1420 C CA . LEU A 1 182 ? 18.836 20.023 -26.891 1.00 86.44 182 LEU A CA 1
ATOM 1421 C C . LEU A 1 182 ? 18.333 19.607 -28.287 1.00 86.44 182 LEU A C 1
ATOM 1423 O O . LEU A 1 182 ? 19.133 19.188 -29.116 1.00 86.44 182 LEU A O 1
ATOM 1427 N N . GLN A 1 183 ? 17.041 19.775 -28.602 1.00 86.38 183 GLN A N 1
ATOM 1428 C CA . GLN A 1 183 ? 16.540 19.584 -29.971 1.00 86.38 183 GLN A CA 1
ATOM 1429 C C . GLN A 1 183 ? 17.125 20.605 -30.960 1.00 86.38 183 GLN A C 1
ATOM 1431 O O . GLN A 1 183 ? 17.402 20.229 -32.104 1.00 86.38 183 GLN A O 1
ATOM 1436 N N . GLN A 1 184 ? 17.303 21.859 -30.522 1.00 86.56 184 GLN A N 1
ATOM 1437 C CA . GLN A 1 184 ? 17.838 22.970 -31.322 1.00 86.56 184 GLN A CA 1
ATOM 1438 C C . GLN A 1 184 ? 19.355 22.854 -31.533 1.00 86.56 184 GLN A C 1
ATOM 1440 O O . GLN A 1 184 ? 19.828 23.042 -32.651 1.00 86.56 184 GLN A O 1
ATOM 1445 N N . ASP A 1 185 ? 20.109 22.506 -30.486 1.00 83.69 185 ASP A N 1
ATOM 1446 C CA . ASP A 1 185 ? 21.561 22.305 -30.543 1.00 83.69 185 ASP A CA 1
ATOM 1447 C C . ASP A 1 185 ? 21.964 21.015 -29.807 1.00 83.69 185 ASP A C 1
ATOM 1449 O O . ASP A 1 185 ? 22.199 20.991 -28.593 1.00 83.69 185 ASP A O 1
ATOM 1453 N N . ARG A 1 186 ? 22.013 19.925 -30.587 1.00 76.88 186 ARG A N 1
ATOM 1454 C CA . ARG A 1 186 ? 22.200 18.538 -30.122 1.00 76.88 186 ARG A CA 1
ATOM 1455 C C . ARG A 1 186 ? 23.625 18.207 -29.692 1.00 76.88 186 ARG A C 1
ATOM 1457 O O . ARG A 1 186 ? 23.820 17.271 -28.924 1.00 76.88 186 ARG A O 1
ATOM 1464 N N . ASN A 1 187 ? 24.628 18.930 -30.192 1.00 74.88 187 ASN A N 1
ATOM 1465 C CA . ASN A 1 187 ? 26.045 18.611 -29.954 1.00 74.88 187 ASN A CA 1
ATOM 1466 C C . ASN A 1 187 ? 26.648 19.390 -28.774 1.00 74.88 187 ASN A C 1
ATOM 1468 O O . ASN A 1 187 ? 27.818 19.208 -28.429 1.00 74.88 187 ASN A O 1
ATOM 1472 N N . ASN A 1 188 ? 25.849 20.248 -28.148 1.00 83.94 188 ASN A N 1
ATOM 1473 C CA . ASN A 1 188 ? 26.276 21.159 -27.106 1.00 83.94 188 ASN A CA 1
ATOM 1474 C C . ASN A 1 188 ? 26.385 20.465 -25.746 1.00 83.94 188 ASN A C 1
ATOM 1476 O O . ASN A 1 188 ? 25.384 20.143 -25.108 1.00 83.94 188 ASN A O 1
ATOM 1480 N N . GLN A 1 189 ? 27.621 20.279 -25.282 1.00 84.44 189 GLN A N 1
ATOM 1481 C CA . GLN A 1 189 ? 27.923 19.632 -24.003 1.00 84.44 189 GLN A CA 1
ATOM 1482 C C . GLN A 1 189 ? 27.248 20.318 -22.803 1.00 84.44 189 GLN A C 1
ATOM 1484 O O . GLN A 1 189 ? 26.908 19.641 -21.836 1.00 84.44 189 GLN A O 1
ATOM 1489 N N . LEU A 1 190 ? 26.987 21.632 -22.872 1.00 86.38 190 LEU A N 1
ATOM 1490 C CA . LEU A 1 190 ? 26.263 22.338 -21.815 1.00 86.38 190 LEU A CA 1
ATOM 1491 C C . LEU A 1 190 ? 24.773 21.963 -21.799 1.00 86.38 190 LEU A C 1
ATOM 1493 O O . LEU A 1 190 ? 24.244 21.713 -20.723 1.00 86.38 190 LEU A O 1
ATOM 1497 N N . ASN A 1 191 ? 24.122 21.851 -22.965 1.00 86.31 191 ASN A N 1
ATOM 1498 C CA . ASN A 1 191 ? 22.722 21.406 -23.061 1.00 86.31 191 ASN A CA 1
ATOM 1499 C C . ASN A 1 191 ? 22.554 19.950 -22.596 1.00 86.31 191 ASN A C 1
ATOM 1501 O O . ASN A 1 191 ? 21.556 19.613 -21.967 1.00 86.31 191 ASN A O 1
ATOM 1505 N N . ILE A 1 192 ? 23.532 19.085 -22.888 1.00 86.12 192 ILE A N 1
ATOM 1506 C CA . ILE A 1 192 ? 23.543 17.693 -22.409 1.00 86.12 192 ILE A CA 1
ATOM 1507 C C . ILE A 1 192 ? 23.650 17.680 -20.880 1.00 86.12 192 ILE A C 1
ATOM 1509 O O . ILE A 1 192 ? 22.838 17.042 -20.217 1.00 86.12 192 ILE A O 1
ATOM 1513 N N . MET A 1 193 ? 24.592 18.441 -20.312 1.00 87.81 193 MET A N 1
ATOM 1514 C CA . MET A 1 193 ? 24.778 18.536 -18.862 1.00 87.81 193 MET A CA 1
ATOM 1515 C C . MET A 1 193 ? 23.550 19.125 -18.147 1.00 87.81 193 MET A C 1
ATOM 1517 O O . MET A 1 193 ? 23.147 18.598 -17.112 1.00 87.81 193 MET A O 1
ATOM 1521 N N . THR A 1 194 ? 22.913 20.178 -18.678 1.00 90.75 194 THR A N 1
ATOM 1522 C CA . THR A 1 194 ? 21.691 20.724 -18.057 1.00 90.75 194 THR A CA 1
ATOM 1523 C C . THR A 1 194 ? 20.498 19.783 -18.188 1.00 90.75 194 THR A C 1
ATOM 1525 O O . THR A 1 194 ? 19.688 19.731 -17.263 1.00 90.75 194 THR A O 1
ATOM 1528 N N . MET A 1 195 ? 20.409 18.996 -19.267 1.00 90.88 195 MET A N 1
ATOM 1529 C CA . MET A 1 195 ? 19.389 17.956 -19.423 1.00 90.88 195 MET A CA 1
ATOM 1530 C C . MET A 1 195 ? 19.587 16.798 -18.433 1.00 90.88 195 MET A C 1
ATOM 1532 O O . MET A 1 195 ? 18.627 16.411 -17.768 1.00 90.88 195 MET A O 1
ATOM 1536 N N . THR A 1 196 ? 20.815 16.290 -18.275 1.00 90.25 196 THR A N 1
ATOM 1537 C CA . THR A 1 196 ? 21.170 15.285 -17.254 1.00 90.25 196 THR A CA 1
ATOM 1538 C C . THR A 1 196 ? 20.774 15.766 -15.859 1.00 90.25 196 THR A C 1
ATOM 1540 O O . THR A 1 196 ? 19.968 15.119 -15.194 1.00 90.25 196 THR A O 1
ATOM 1543 N N . ASN A 1 197 ? 21.232 16.958 -15.464 1.00 91.00 197 ASN A N 1
ATOM 1544 C CA . ASN A 1 197 ? 20.921 17.534 -14.154 1.00 91.00 197 ASN A CA 1
ATOM 1545 C C . ASN A 1 197 ? 19.406 17.740 -13.944 1.00 91.00 197 ASN A C 1
ATOM 1547 O O . ASN A 1 197 ? 18.923 17.635 -12.819 1.00 91.00 197 ASN A O 1
ATOM 1551 N N . ALA A 1 198 ? 18.642 18.047 -15.001 1.00 92.94 198 ALA A N 1
ATOM 1552 C CA . ALA A 1 198 ? 17.188 18.197 -14.920 1.00 92.94 198 ALA A CA 1
ATOM 1553 C C . ALA A 1 198 ? 16.465 16.851 -14.722 1.00 92.94 198 ALA A C 1
ATOM 1555 O O . ALA A 1 198 ? 15.498 16.796 -13.962 1.00 92.94 198 ALA A O 1
ATOM 1556 N N . ILE A 1 199 ? 16.938 15.775 -15.363 1.00 91.44 199 ILE A N 1
ATOM 1557 C CA . ILE A 1 199 ? 16.418 14.412 -15.170 1.00 91.44 199 ILE A CA 1
ATOM 1558 C C . ILE A 1 199 ? 16.705 13.934 -13.740 1.00 91.44 199 ILE A C 1
ATOM 1560 O O . ILE A 1 199 ? 15.773 13.540 -13.043 1.00 91.44 199 ILE A O 1
ATOM 1564 N N . GLU A 1 200 ? 17.956 14.028 -13.282 1.00 90.88 200 GLU A N 1
ATOM 1565 C CA . GLU A 1 200 ? 18.375 13.604 -11.934 1.00 90.88 200 GLU A CA 1
ATOM 1566 C C . GLU A 1 200 ? 17.636 14.386 -10.829 1.00 90.88 200 GLU A C 1
ATOM 1568 O O . GLU A 1 200 ? 17.180 13.814 -9.836 1.00 90.88 200 GLU A O 1
ATOM 1573 N N . LEU A 1 201 ? 17.440 15.699 -11.014 1.00 91.62 201 LEU A N 1
ATOM 1574 C CA . LEU A 1 201 ? 16.681 16.532 -10.077 1.00 91.62 201 LEU A CA 1
ATOM 1575 C C . LEU A 1 201 ? 15.184 16.181 -10.057 1.00 91.62 201 LEU A C 1
ATOM 1577 O O . LEU A 1 201 ? 14.576 16.189 -8.984 1.00 91.62 201 LEU A O 1
ATOM 1581 N N . LEU A 1 202 ? 14.585 15.869 -11.212 1.00 92.81 202 LEU A N 1
ATOM 1582 C CA . LEU A 1 202 ? 13.195 15.411 -11.281 1.00 92.81 202 LEU A CA 1
ATOM 1583 C C . LEU A 1 202 ? 13.035 14.049 -10.595 1.00 92.81 202 LEU A C 1
ATOM 1585 O O . LEU A 1 202 ? 12.119 13.890 -9.791 1.00 92.81 202 LEU A O 1
ATOM 1589 N N . GLU A 1 203 ? 13.938 13.099 -10.850 1.00 90.38 203 GLU A N 1
ATOM 1590 C CA . GLU A 1 203 ? 13.930 11.789 -10.194 1.00 90.38 203 GLU A CA 1
ATOM 1591 C C . GLU A 1 203 ? 14.004 11.936 -8.667 1.00 90.38 203 GLU A C 1
ATOM 1593 O O . GLU A 1 203 ? 13.140 11.423 -7.954 1.00 90.38 203 GLU A O 1
ATOM 1598 N N . ARG A 1 204 ? 14.962 12.728 -8.160 1.00 90.00 204 ARG A N 1
ATOM 1599 C CA . ARG A 1 204 ? 15.099 13.011 -6.724 1.00 90.00 204 ARG A CA 1
ATOM 1600 C C . ARG A 1 204 ? 13.823 13.609 -6.127 1.00 90.00 204 ARG A C 1
ATOM 1602 O O . ARG A 1 204 ? 13.382 13.138 -5.081 1.00 90.00 204 ARG A O 1
ATOM 1609 N N . ARG A 1 205 ? 13.206 14.603 -6.781 1.00 91.69 205 ARG A N 1
ATOM 1610 C CA . ARG A 1 205 ? 11.943 15.217 -6.318 1.00 91.69 205 ARG A CA 1
ATOM 1611 C C . ARG A 1 205 ? 10.804 14.203 -6.240 1.00 91.69 205 ARG A C 1
ATOM 1613 O O . ARG A 1 205 ? 10.080 14.179 -5.247 1.00 91.69 205 ARG A O 1
ATOM 1620 N N . VAL A 1 206 ? 10.660 13.344 -7.250 1.00 91.25 206 VAL A N 1
ATOM 1621 C CA . VAL A 1 206 ? 9.622 12.301 -7.267 1.00 91.25 206 VAL A CA 1
ATOM 1622 C C . VAL A 1 206 ? 9.888 11.249 -6.182 1.00 91.25 206 VAL A C 1
ATOM 1624 O O . VAL A 1 206 ? 8.970 10.921 -5.432 1.00 91.25 206 VAL A O 1
ATOM 1627 N N . ASN A 1 207 ? 11.131 10.784 -6.021 1.00 89.88 207 ASN A N 1
ATOM 1628 C CA . ASN A 1 207 ? 11.511 9.828 -4.975 1.00 89.88 207 ASN A CA 1
ATOM 1629 C C . ASN A 1 207 ? 11.243 10.389 -3.562 1.00 89.88 207 ASN A C 1
ATOM 1631 O O . ASN A 1 207 ? 10.611 9.716 -2.744 1.00 89.88 207 ASN A O 1
ATOM 1635 N N . THR A 1 208 ? 11.633 11.641 -3.283 1.00 91.06 208 THR A N 1
ATOM 1636 C CA . THR A 1 208 ? 11.307 12.330 -2.020 1.00 91.06 208 THR A CA 1
ATOM 1637 C C . THR A 1 208 ? 9.795 12.438 -1.814 1.00 91.06 208 THR A C 1
ATOM 1639 O O . THR A 1 208 ? 9.304 12.109 -0.734 1.00 91.06 208 THR A O 1
ATOM 1642 N N . ALA A 1 209 ? 9.032 12.830 -2.838 1.00 91.50 209 ALA A N 1
ATOM 1643 C CA . ALA A 1 209 ? 7.582 12.965 -2.728 1.00 91.50 209 ALA A CA 1
ATOM 1644 C C . ALA A 1 209 ? 6.870 11.634 -2.443 1.00 91.50 209 ALA A C 1
ATOM 1646 O O . ALA A 1 209 ? 5.942 11.609 -1.634 1.00 91.50 209 ALA A O 1
ATOM 1647 N N . VAL A 1 210 ? 7.319 10.526 -3.044 1.00 92.19 210 VAL A N 1
ATOM 1648 C CA . VAL A 1 210 ? 6.781 9.182 -2.769 1.00 92.19 210 VAL A CA 1
ATOM 1649 C C . VAL A 1 210 ? 7.109 8.726 -1.348 1.00 92.19 210 VAL A C 1
ATOM 1651 O O . VAL A 1 210 ? 6.248 8.135 -0.699 1.00 92.19 210 VAL A O 1
ATOM 1654 N N . LEU A 1 211 ? 8.303 9.027 -0.829 1.00 92.38 211 LEU A N 1
ATOM 1655 C CA . LEU A 1 211 ? 8.662 8.710 0.557 1.00 92.38 211 LEU A CA 1
ATOM 1656 C C . LEU A 1 211 ? 7.848 9.539 1.565 1.00 92.38 211 LEU A C 1
ATOM 1658 O O . LEU A 1 211 ? 7.316 8.971 2.516 1.00 92.38 211 LEU A O 1
ATOM 1662 N N . VAL A 1 212 ? 7.654 10.839 1.320 1.00 91.94 212 VAL A N 1
ATOM 1663 C CA . VAL A 1 212 ? 6.744 11.697 2.107 1.00 91.94 212 VAL A CA 1
ATOM 1664 C C . VAL A 1 212 ? 5.306 11.159 2.069 1.00 91.94 212 VAL A C 1
ATOM 1666 O O . VAL A 1 212 ? 4.653 11.044 3.106 1.00 91.94 212 VAL A O 1
ATOM 1669 N N . LEU A 1 213 ? 4.817 10.760 0.892 1.00 91.75 213 LEU A N 1
ATOM 1670 C CA . LEU A 1 213 ? 3.482 10.185 0.724 1.00 91.75 213 LEU A CA 1
ATOM 1671 C C . LEU A 1 213 ? 3.345 8.827 1.445 1.00 91.75 213 LEU A C 1
ATOM 1673 O O . LEU A 1 213 ? 2.339 8.588 2.110 1.00 91.75 213 LEU A O 1
ATOM 1677 N N . PHE A 1 214 ? 4.370 7.969 1.404 1.00 93.81 214 PHE A N 1
ATOM 1678 C CA . PHE A 1 214 ? 4.433 6.724 2.181 1.00 93.81 214 PHE A CA 1
ATOM 1679 C C . PHE A 1 214 ? 4.388 6.985 3.697 1.00 93.81 214 PHE A C 1
ATOM 1681 O O . PHE A 1 214 ? 3.630 6.325 4.413 1.00 93.81 214 PHE A O 1
ATOM 1688 N N . ILE A 1 215 ? 5.154 7.965 4.190 1.00 91.50 215 ILE A N 1
ATOM 1689 C CA . ILE A 1 215 ? 5.161 8.367 5.605 1.00 91.50 215 ILE A CA 1
ATOM 1690 C C . ILE A 1 215 ? 3.749 8.781 6.043 1.00 91.50 215 ILE A C 1
ATOM 1692 O O . ILE A 1 215 ? 3.226 8.261 7.033 1.00 91.50 215 ILE A O 1
ATOM 1696 N N . GLN A 1 216 ? 3.087 9.630 5.254 1.00 89.88 216 GLN A N 1
ATOM 1697 C CA . GLN A 1 216 ? 1.734 10.123 5.528 1.00 89.88 216 GLN A CA 1
ATOM 1698 C C . GLN A 1 216 ? 0.673 9.008 5.510 1.00 89.88 216 GLN A C 1
ATOM 1700 O O . GLN A 1 216 ? -0.122 8.922 6.444 1.00 89.88 216 GLN A O 1
ATOM 1705 N N . ILE A 1 217 ? 0.681 8.121 4.505 1.00 91.44 217 ILE A N 1
ATOM 1706 C CA . ILE A 1 217 ? -0.270 6.997 4.401 1.00 91.44 217 ILE A CA 1
ATOM 1707 C C . ILE A 1 217 ? -0.085 6.009 5.559 1.00 91.44 217 ILE A C 1
ATOM 1709 O O . ILE A 1 217 ? -1.045 5.666 6.246 1.00 91.44 217 ILE A O 1
ATOM 1713 N N . PHE A 1 218 ? 1.139 5.516 5.767 1.00 90.62 218 PHE A N 1
ATOM 1714 C CA . PHE A 1 218 ? 1.393 4.369 6.646 1.00 90.62 218 PHE A CA 1
ATOM 1715 C C . PHE A 1 218 ? 1.639 4.746 8.120 1.00 90.62 218 PHE A C 1
ATOM 1717 O O . PHE A 1 218 ? 1.829 3.868 8.964 1.00 90.62 218 PHE A O 1
ATOM 1724 N N . SER A 1 219 ? 1.535 6.037 8.463 1.00 86.81 219 SER A N 1
ATOM 1725 C CA . SER A 1 219 ? 1.435 6.503 9.855 1.00 86.81 219 SER A CA 1
ATOM 1726 C C . SER A 1 219 ? 0.175 5.981 10.568 1.00 86.81 219 SER A C 1
ATOM 1728 O O . SER A 1 219 ? 0.238 5.669 11.757 1.00 86.81 219 SER A O 1
ATOM 1730 N N . ASP A 1 220 ? -0.947 5.837 9.852 1.00 85.69 220 ASP A N 1
ATOM 1731 C CA . ASP A 1 220 ? -2.144 5.095 10.288 1.00 85.69 220 ASP A CA 1
ATOM 1732 C C . ASP A 1 220 ? -2.895 4.578 9.045 1.00 85.69 220 ASP A C 1
ATOM 1734 O O . ASP A 1 220 ? -3.943 5.090 8.651 1.00 85.69 220 ASP A O 1
ATOM 1738 N N . SER A 1 221 ? -2.317 3.568 8.385 1.00 88.56 221 SER A N 1
ATOM 1739 C CA . SER A 1 221 ? -2.774 3.034 7.088 1.00 88.56 221 SER A CA 1
ATOM 1740 C C . SER A 1 221 ? -4.214 2.517 7.084 1.00 88.56 221 SER A C 1
ATOM 1742 O O . SER A 1 221 ? -4.826 2.415 6.018 1.00 88.56 221 SER A O 1
ATOM 1744 N N . LEU A 1 222 ? -4.769 2.227 8.262 1.00 90.44 222 LEU A N 1
ATOM 1745 C CA . LEU A 1 222 ? -6.135 1.753 8.446 1.00 90.44 222 LEU A CA 1
ATOM 1746 C C . LEU A 1 222 ? -7.110 2.857 8.879 1.00 90.44 222 LEU A C 1
ATOM 1748 O O . LEU A 1 222 ? -8.297 2.557 8.956 1.00 90.44 222 LEU A O 1
ATOM 1752 N N . LEU A 1 223 ? -6.665 4.099 9.131 1.00 88.81 223 LEU A N 1
ATOM 1753 C CA . LEU A 1 223 ? -7.517 5.190 9.627 1.00 88.81 223 LEU A CA 1
ATOM 1754 C C . LEU A 1 223 ? -8.790 5.389 8.786 1.00 88.81 223 LEU A C 1
ATOM 1756 O O . LEU A 1 223 ? -9.850 5.300 9.383 1.00 88.81 223 LEU A O 1
ATOM 1760 N N . PRO A 1 224 ? -8.779 5.551 7.446 1.00 91.62 224 PRO A N 1
ATOM 1761 C CA . PRO A 1 224 ? -10.023 5.856 6.726 1.00 91.62 224 PRO A CA 1
ATOM 1762 C C . PRO A 1 224 ? -11.004 4.676 6.663 1.00 91.62 224 PRO A C 1
ATOM 1764 O O . PRO A 1 224 ? -12.214 4.879 6.722 1.00 91.62 224 PRO A O 1
ATOM 1767 N N . LEU A 1 225 ? -10.509 3.428 6.619 1.00 92.69 225 LEU A N 1
ATOM 1768 C CA . LEU A 1 225 ? -11.385 2.258 6.762 1.00 92.69 225 LEU A CA 1
ATOM 1769 C C . LEU A 1 225 ? -11.890 2.122 8.197 1.00 92.69 225 LEU A C 1
ATOM 1771 O O . LEU A 1 225 ? -13.043 1.750 8.390 1.00 92.69 225 LEU A O 1
ATOM 1775 N N . ARG A 1 226 ? -11.052 2.411 9.200 1.00 90.81 226 ARG A N 1
ATOM 1776 C CA . ARG A 1 226 ? -11.471 2.449 10.599 1.00 90.81 226 ARG A CA 1
ATOM 1777 C C . ARG A 1 226 ? -12.552 3.497 10.756 1.00 90.81 226 ARG A C 1
ATOM 1779 O O . ARG A 1 226 ? -13.609 3.108 11.193 1.00 90.81 226 ARG A O 1
ATOM 1786 N N . ASP A 1 227 ? -12.352 4.733 10.321 1.00 90.75 227 ASP A N 1
ATOM 1787 C CA . ASP A 1 227 ? -13.301 5.845 10.409 1.00 90.75 227 ASP A CA 1
ATOM 1788 C C . ASP A 1 227 ? -14.588 5.600 9.613 1.00 90.75 227 ASP A C 1
ATOM 1790 O O . ASP A 1 227 ? -15.638 6.075 10.025 1.00 90.75 227 ASP A O 1
ATOM 1794 N N . LEU A 1 228 ? -14.565 4.794 8.544 1.00 91.12 228 LEU A N 1
ATOM 1795 C CA . LEU A 1 228 ? -15.781 4.251 7.927 1.00 91.12 228 LEU A CA 1
ATOM 1796 C C . LEU A 1 228 ? -16.423 3.170 8.807 1.00 91.12 228 LEU A C 1
ATOM 1798 O O . LEU A 1 228 ? -17.592 3.277 9.153 1.00 91.12 228 LEU A O 1
ATOM 1802 N N . VAL A 1 229 ? -15.671 2.162 9.250 1.00 89.81 229 VAL A N 1
ATOM 1803 C CA . VAL A 1 229 ? -16.129 1.069 10.132 1.00 89.81 229 VAL A CA 1
ATOM 1804 C C . VAL A 1 229 ? -16.524 1.567 11.541 1.00 89.81 229 VAL A C 1
ATOM 1806 O O . VAL A 1 229 ? -17.272 0.912 12.264 1.00 89.81 229 VAL A O 1
ATOM 1809 N N . GLU A 1 230 ? -16.072 2.748 11.936 1.00 88.19 230 GLU A N 1
ATOM 1810 C CA . GLU A 1 230 ? -16.371 3.508 13.149 1.00 88.19 230 GLU A CA 1
ATOM 1811 C C . GLU A 1 230 ? -17.423 4.577 12.893 1.00 88.19 230 GLU A C 1
ATOM 1813 O O . GLU A 1 230 ? -18.251 4.825 13.760 1.00 88.19 230 GLU A O 1
ATOM 1818 N N . LYS A 1 231 ? -17.594 5.035 11.654 1.00 87.19 231 LYS A N 1
ATOM 1819 C CA . LYS A 1 231 ? -18.935 5.408 11.239 1.00 87.19 231 LYS A CA 1
ATOM 1820 C C . LYS A 1 231 ? -19.891 4.216 11.393 1.00 87.19 231 LYS A C 1
ATOM 1822 O O . LYS A 1 231 ? -21.014 4.559 11.701 1.00 87.19 231 LYS A O 1
ATOM 1827 N N . CYS A 1 232 ? -19.486 2.913 11.331 1.00 84.88 232 CYS A N 1
ATOM 1828 C CA . CYS A 1 232 ? -20.288 1.646 11.168 1.00 84.88 232 CYS A CA 1
ATOM 1829 C C . CYS A 1 232 ? -20.467 0.557 12.320 1.00 84.88 232 CYS A C 1
ATOM 1831 O O . CYS A 1 232 ? -20.020 -0.568 12.106 1.00 84.88 232 CYS A O 1
ATOM 1833 N N . LYS A 1 233 ? -21.198 0.773 13.458 1.00 76.06 233 LYS A N 1
ATOM 1834 C CA . LYS A 1 233 ? -22.008 -0.230 14.283 1.00 76.06 233 LYS A CA 1
ATOM 1835 C C . LYS A 1 233 ? -23.177 0.324 15.167 1.00 76.06 233 LYS A C 1
ATOM 1837 O O . LYS A 1 233 ? -24.324 -0.045 14.941 1.00 76.06 233 LYS A O 1
ATOM 1842 N N . THR A 1 234 ? -22.887 1.141 16.197 1.00 71.12 234 THR A N 1
ATOM 1843 C CA . THR A 1 234 ? -23.767 1.737 17.243 1.00 71.12 234 THR A CA 1
ATOM 1844 C C . THR A 1 234 ? -24.636 2.970 16.856 1.00 71.12 234 THR A C 1
ATOM 1846 O O . THR A 1 234 ? -24.172 4.102 16.782 1.00 71.12 234 THR A O 1
ATOM 1849 N N . VAL A 1 235 ? -25.927 2.731 16.624 1.00 57.91 235 VAL A N 1
ATOM 1850 C CA . VAL A 1 235 ? -27.137 3.533 16.936 1.00 57.91 235 VAL A CA 1
ATOM 1851 C C . VAL A 1 235 ? -27.054 5.070 17.160 1.00 57.91 235 VAL A C 1
ATOM 1853 O O . VAL A 1 235 ? -26.427 5.556 18.100 1.00 57.91 235 VAL A O 1
ATOM 1856 N N . GLU A 1 236 ? -27.887 5.831 16.431 1.00 54.09 236 GLU A N 1
ATOM 1857 C CA . GLU A 1 236 ? -28.259 7.231 16.750 1.00 54.09 236 GLU A CA 1
ATOM 1858 C C . GLU A 1 236 ? -29.255 7.292 17.936 1.00 54.09 236 GLU A C 1
ATOM 1860 O O . GLU A 1 236 ? -30.450 7.553 17.794 1.00 54.09 236 GLU A O 1
ATOM 1865 N N . SER A 1 237 ? -28.755 6.993 19.136 1.00 45.59 237 SER A N 1
ATOM 1866 C CA . SER A 1 237 ? -29.539 6.819 20.369 1.00 45.59 237 SER A CA 1
ATOM 1867 C C . SER A 1 237 ? -30.020 8.127 21.020 1.00 45.59 237 SER A C 1
ATOM 1869 O O . SER A 1 237 ? -29.680 8.391 22.174 1.00 45.59 237 SER A O 1
ATOM 1871 N N . SER A 1 238 ? -30.825 8.949 20.332 1.00 39.06 238 SER A N 1
ATOM 1872 C CA . SER A 1 238 ? -31.672 9.978 20.976 1.00 39.06 238 SER A CA 1
ATOM 1873 C C . SER A 1 238 ? -32.705 10.636 20.055 1.00 39.06 238 SER A C 1
ATOM 1875 O O . SER A 1 238 ? -32.373 11.170 19.005 1.00 39.06 238 SER A O 1
ATOM 1877 N N . GLY A 1 239 ? -33.944 10.743 20.543 1.00 41.38 239 GLY A N 1
ATOM 1878 C CA . GLY A 1 239 ? -34.724 11.988 20.444 1.00 41.38 239 GLY A CA 1
ATOM 1879 C C . GLY A 1 239 ? -35.287 12.438 19.089 1.00 41.38 239 GLY A C 1
ATOM 1880 O O . GLY A 1 239 ? -36.032 13.412 19.080 1.00 41.38 239 GLY A O 1
ATOM 1881 N N . GLY A 1 240 ? -35.014 11.739 17.986 1.00 50.34 240 GLY A N 1
ATOM 1882 C CA . GLY A 1 240 ? -35.670 11.953 16.692 1.00 50.34 240 GLY A CA 1
ATOM 1883 C C . GLY A 1 240 ? -34.907 12.857 15.721 1.00 50.34 240 GLY A C 1
ATOM 1884 O O . GLY A 1 240 ? -34.994 14.081 15.781 1.00 50.34 240 GLY A O 1
ATOM 1885 N N . GLN A 1 241 ? -34.250 12.231 14.741 1.00 60.84 241 GLN A N 1
ATOM 1886 C CA . GLN A 1 241 ? -33.862 12.874 13.485 1.00 60.84 241 GLN A CA 1
ATOM 1887 C C . GLN A 1 241 ? -33.949 11.882 12.307 1.00 60.84 241 GLN A C 1
ATOM 1889 O O . GLN A 1 241 ? -34.749 10.947 12.361 1.00 60.84 241 GLN A O 1
ATOM 1894 N N . GLN A 1 242 ? -33.288 12.172 11.184 1.00 57.75 242 GLN A N 1
ATOM 1895 C CA . GLN A 1 242 ? -33.646 11.630 9.866 1.00 57.75 242 GLN A CA 1
ATOM 1896 C C . GLN A 1 242 ? -33.408 10.116 9.694 1.00 57.75 242 GLN A C 1
ATOM 1898 O O . GLN A 1 242 ? -32.514 9.550 10.317 1.00 57.75 242 GLN A O 1
ATOM 1903 N N . PRO A 1 243 ? -34.147 9.451 8.779 1.00 71.81 243 PRO A N 1
ATOM 1904 C CA . PRO A 1 243 ? -33.745 8.140 8.299 1.00 71.81 243 PRO A CA 1
ATOM 1905 C C . PRO A 1 243 ? -32.393 8.248 7.588 1.00 71.81 243 PRO A C 1
ATOM 1907 O O . PRO A 1 243 ? -32.206 9.061 6.681 1.00 71.81 243 PRO A O 1
ATOM 1910 N N . ARG A 1 244 ? -31.483 7.390 8.032 1.00 81.88 244 ARG A N 1
ATOM 1911 C CA . ARG A 1 244 ? -30.102 7.204 7.585 1.00 81.88 244 ARG A CA 1
ATOM 1912 C C . ARG A 1 244 ? -30.028 6.952 6.060 1.00 81.88 244 ARG A C 1
ATOM 1914 O O . ARG A 1 244 ? -30.711 6.040 5.592 1.00 81.88 244 ARG A O 1
ATOM 1921 N N . LYS A 1 245 ? -29.231 7.704 5.278 1.00 84.75 245 LYS A N 1
ATOM 1922 C CA . LYS A 1 245 ? -29.129 7.596 3.800 1.00 84.75 245 LYS A CA 1
ATOM 1923 C C . LYS A 1 245 ? -27.689 7.419 3.293 1.00 84.75 245 LYS A C 1
ATOM 1925 O O . LYS A 1 245 ? -26.737 7.723 3.997 1.00 84.75 245 LYS A O 1
ATOM 1930 N N . ALA A 1 246 ? -27.501 6.889 2.083 1.00 83.69 246 ALA A N 1
ATOM 1931 C CA . ALA A 1 246 ? -26.164 6.529 1.580 1.00 83.69 246 ALA A CA 1
ATOM 1932 C C . ALA A 1 246 ? -25.208 7.738 1.468 1.00 83.69 246 ALA A C 1
ATOM 1934 O O . ALA A 1 246 ? -24.001 7.603 1.653 1.00 83.69 246 ALA A O 1
ATOM 1935 N N . GLU A 1 247 ? -25.778 8.916 1.232 1.00 87.44 247 GLU A N 1
ATOM 1936 C CA . GLU A 1 247 ? -25.136 10.224 1.132 1.00 87.44 247 GLU A CA 1
ATOM 1937 C C . GLU A 1 247 ? -24.418 10.632 2.435 1.00 87.44 247 GLU A C 1
ATOM 1939 O O . GLU A 1 247 ? -23.378 11.282 2.402 1.00 87.44 247 GLU A O 1
ATOM 1944 N N . ASP A 1 248 ? -24.894 10.176 3.598 1.00 87.06 248 ASP A N 1
ATOM 1945 C CA . ASP A 1 248 ? -24.296 10.482 4.907 1.00 87.06 248 ASP A CA 1
ATOM 1946 C C . ASP A 1 248 ? -22.943 9.752 5.152 1.00 87.06 248 ASP A C 1
ATOM 1948 O O . ASP A 1 248 ? -22.301 9.944 6.192 1.00 87.06 248 ASP A O 1
ATOM 1952 N N . LEU A 1 249 ? -22.498 8.919 4.196 1.00 88.19 249 LEU A N 1
ATOM 1953 C CA . LEU A 1 249 ? -21.150 8.337 4.107 1.00 88.19 249 LEU A CA 1
ATOM 1954 C C . LEU A 1 249 ? -20.270 8.970 3.007 1.00 88.19 249 LEU A C 1
ATOM 1956 O O . LEU A 1 249 ? -19.074 8.680 2.969 1.00 88.19 249 LEU A O 1
ATOM 1960 N N . GLU A 1 250 ? -20.813 9.808 2.117 1.00 90.00 250 GLU A N 1
ATOM 1961 C CA . GLU A 1 250 ? -20.182 10.181 0.836 1.00 90.00 250 GLU A CA 1
ATOM 1962 C C . GLU A 1 250 ? -18.780 10.795 0.993 1.00 90.00 250 GLU A C 1
ATOM 1964 O O . GLU A 1 250 ? -17.840 10.384 0.312 1.00 90.00 250 GLU A O 1
ATOM 1969 N N . SER A 1 251 ? -18.594 11.718 1.942 1.00 90.44 251 SER A N 1
ATOM 1970 C CA . SER A 1 251 ? -17.293 12.365 2.175 1.00 90.44 251 SER A CA 1
ATOM 1971 C C . SER A 1 251 ? -16.237 11.424 2.768 1.00 90.44 251 SER A C 1
ATOM 1973 O O . SER A 1 251 ? -15.049 11.575 2.479 1.00 90.44 251 SER A O 1
ATOM 1975 N N . LEU A 1 252 ? -16.650 10.429 3.560 1.00 90.69 252 LEU A N 1
ATOM 1976 C CA . LEU A 1 252 ? -15.750 9.419 4.124 1.00 90.69 252 LEU A CA 1
ATOM 1977 C C . LEU A 1 252 ? -15.393 8.345 3.094 1.00 90.69 252 LEU A C 1
ATOM 1979 O O . LEU A 1 252 ? -14.251 7.895 3.071 1.00 90.69 252 LEU A O 1
ATOM 1983 N N . ILE A 1 253 ? -16.333 7.979 2.215 1.00 91.75 253 ILE A N 1
ATOM 1984 C CA . ILE A 1 253 ? -16.065 7.112 1.060 1.00 91.75 253 ILE A CA 1
ATOM 1985 C C . ILE A 1 253 ? -15.075 7.809 0.122 1.00 91.75 253 ILE A C 1
ATOM 1987 O O . ILE A 1 253 ? -14.026 7.248 -0.160 1.00 91.75 253 ILE A O 1
ATOM 1991 N N . SER A 1 254 ? -15.318 9.071 -0.247 1.00 89.50 254 SER A N 1
ATOM 1992 C CA . SER A 1 254 ? -14.386 9.852 -1.072 1.00 89.50 254 SER A CA 1
ATOM 1993 C C . SER A 1 254 ? -12.986 9.962 -0.442 1.00 89.50 254 SER A C 1
ATOM 1995 O O . SER A 1 254 ? -11.981 9.781 -1.131 1.00 89.50 254 SER A O 1
ATOM 1997 N N . GLY A 1 255 ? -12.896 10.181 0.876 1.00 89.06 255 GLY A N 1
ATOM 1998 C CA . GLY A 1 255 ? -11.622 10.175 1.602 1.00 89.06 255 GLY A CA 1
ATOM 1999 C C . GLY A 1 255 ? -10.922 8.808 1.619 1.00 89.06 255 GLY A C 1
ATOM 2000 O O . GLY A 1 255 ? -9.697 8.743 1.503 1.00 89.06 255 GLY A O 1
ATOM 2001 N N . PHE A 1 256 ? -11.683 7.716 1.726 1.00 91.25 256 PHE A N 1
ATOM 2002 C CA . PHE A 1 256 ? -11.173 6.347 1.649 1.00 91.25 256 PHE A CA 1
ATOM 2003 C C . PHE A 1 256 ? -10.698 5.989 0.237 1.00 91.25 256 PHE A C 1
ATOM 2005 O O . PHE A 1 256 ? -9.597 5.462 0.102 1.00 91.25 256 PHE A O 1
ATOM 2012 N N . ASP A 1 257 ? -11.447 6.334 -0.808 1.00 87.94 257 ASP A N 1
ATOM 2013 C CA . ASP A 1 257 ? -11.089 6.060 -2.204 1.00 87.94 257 ASP A CA 1
ATOM 2014 C C . ASP A 1 257 ? -9.776 6.766 -2.590 1.00 87.94 257 ASP A C 1
ATOM 2016 O O . ASP A 1 257 ? -8.870 6.140 -3.141 1.00 87.94 257 ASP A O 1
ATOM 2020 N N . ILE A 1 258 ? -9.606 8.037 -2.196 1.00 86.56 258 ILE A N 1
ATOM 2021 C CA . ILE A 1 258 ? -8.354 8.798 -2.383 1.00 86.56 258 ILE A CA 1
ATOM 2022 C C . ILE A 1 258 ? -7.184 8.153 -1.617 1.00 86.56 258 ILE A C 1
ATOM 2024 O O . ILE A 1 258 ? -6.050 8.129 -2.101 1.00 86.56 258 ILE A O 1
ATOM 2028 N N . HIS A 1 259 ? -7.429 7.615 -0.418 1.00 89.12 259 HIS A N 1
ATOM 2029 C CA . HIS A 1 259 ? -6.419 6.879 0.355 1.00 89.12 259 HIS A CA 1
ATOM 2030 C C . HIS A 1 259 ? -6.047 5.547 -0.315 1.00 89.12 259 HIS A C 1
ATOM 2032 O O . HIS A 1 259 ? -4.871 5.186 -0.347 1.00 89.12 259 HIS A O 1
ATOM 2038 N N . CYS A 1 260 ? -7.011 4.854 -0.925 1.00 89.69 260 CYS A N 1
ATOM 2039 C CA . CYS A 1 260 ? -6.787 3.630 -1.696 1.00 89.69 260 CYS A CA 1
ATOM 2040 C C . CYS A 1 260 ? -5.971 3.891 -2.969 1.00 89.69 260 CYS A C 1
ATOM 2042 O O . CYS A 1 260 ? -4.974 3.204 -3.198 1.00 89.69 260 CYS A O 1
ATOM 2044 N N . GLU A 1 261 ? -6.329 4.918 -3.748 1.00 86.00 261 GLU A N 1
ATOM 2045 C CA . GLU A 1 261 ? -5.567 5.375 -4.920 1.00 86.00 261 GLU A CA 1
ATOM 2046 C C . GLU A 1 261 ? -4.107 5.662 -4.529 1.00 86.00 261 GLU A C 1
ATOM 2048 O O . GLU A 1 261 ? -3.169 5.137 -5.134 1.00 86.00 261 GLU A O 1
ATOM 2053 N N . ARG A 1 262 ? -3.904 6.412 -3.439 1.00 89.19 262 ARG A N 1
ATOM 2054 C CA . ARG A 1 262 ? -2.583 6.716 -2.871 1.00 89.19 262 ARG A CA 1
ATOM 2055 C C . ARG A 1 262 ? -1.786 5.469 -2.469 1.00 89.19 262 ARG A C 1
ATOM 2057 O O . ARG A 1 262 ? -0.607 5.381 -2.815 1.00 89.19 262 ARG A O 1
ATOM 2064 N N . ILE A 1 263 ? -2.401 4.498 -1.786 1.00 91.69 263 ILE A N 1
ATOM 2065 C CA . ILE A 1 263 ? -1.758 3.220 -1.420 1.00 91.69 263 ILE A CA 1
ATOM 2066 C C . ILE A 1 263 ? -1.290 2.465 -2.672 1.00 91.69 263 ILE A C 1
ATOM 2068 O O . ILE A 1 263 ? -0.137 2.028 -2.734 1.00 91.69 263 ILE A O 1
ATOM 2072 N N . VAL A 1 264 ? -2.167 2.322 -3.671 1.00 88.12 264 VAL A N 1
ATOM 2073 C CA . VAL A 1 264 ? -1.867 1.589 -4.910 1.00 88.12 264 VAL A CA 1
ATOM 2074 C C . VAL A 1 264 ? -0.754 2.282 -5.694 1.00 88.12 264 VAL A C 1
ATOM 2076 O O . VAL A 1 264 ? 0.175 1.609 -6.140 1.00 88.12 264 VAL A O 1
ATOM 2079 N N . HIS A 1 265 ? -0.773 3.611 -5.805 1.00 85.75 265 HIS A N 1
ATOM 2080 C CA . HIS A 1 265 ? 0.262 4.349 -6.529 1.00 85.75 265 HIS A CA 1
ATOM 2081 C C . HIS A 1 265 ? 1.631 4.333 -5.842 1.00 85.75 265 HIS A C 1
ATOM 2083 O O . HIS A 1 265 ? 2.633 4.161 -6.536 1.00 85.75 265 HIS A O 1
ATOM 2089 N N . VAL A 1 266 ? 1.711 4.422 -4.508 1.00 91.00 266 VAL A N 1
ATOM 2090 C CA . VAL A 1 266 ? 2.987 4.234 -3.786 1.00 91.00 266 VAL A CA 1
ATOM 2091 C C . VAL A 1 266 ? 3.529 2.816 -3.998 1.00 91.00 266 VAL A C 1
ATOM 2093 O O . VAL A 1 266 ? 4.723 2.639 -4.242 1.00 91.00 266 VAL A O 1
ATOM 2096 N N . ALA A 1 267 ? 2.659 1.803 -3.987 1.00 90.38 267 ALA A N 1
ATOM 2097 C CA . ALA A 1 267 ? 3.054 0.421 -4.244 1.00 90.38 267 ALA A CA 1
ATOM 2098 C C . ALA A 1 267 ? 3.510 0.178 -5.692 1.00 90.38 267 ALA A C 1
ATOM 2100 O O . ALA A 1 267 ? 4.536 -0.466 -5.914 1.00 90.38 267 ALA A O 1
ATOM 2101 N N . MET A 1 268 ? 2.802 0.731 -6.678 1.00 85.56 268 MET A N 1
ATOM 2102 C CA . MET A 1 268 ? 3.199 0.663 -8.085 1.00 85.56 268 MET A CA 1
ATOM 2103 C C . MET A 1 268 ? 4.488 1.439 -8.365 1.00 85.56 268 MET A C 1
ATOM 2105 O O . MET A 1 268 ? 5.325 0.958 -9.126 1.00 85.56 268 MET A O 1
ATOM 2109 N N . PHE A 1 269 ? 4.712 2.579 -7.707 1.00 86.19 269 PHE A N 1
ATOM 2110 C CA . PHE A 1 269 ? 5.982 3.297 -7.800 1.00 86.19 269 PHE A CA 1
ATOM 2111 C C . PHE A 1 269 ? 7.139 2.455 -7.243 1.00 86.19 269 PHE A C 1
ATOM 2113 O O . PHE A 1 269 ? 8.145 2.269 -7.921 1.00 86.19 269 PHE A O 1
ATOM 2120 N N . ALA A 1 270 ? 6.969 1.852 -6.062 1.00 86.75 270 ALA A N 1
ATOM 2121 C CA . ALA A 1 270 ? 7.966 0.959 -5.471 1.00 86.75 270 ALA A CA 1
ATOM 2122 C C . ALA A 1 270 ? 8.289 -0.259 -6.365 1.00 86.75 270 ALA A C 1
ATOM 2124 O O . ALA A 1 270 ? 9.445 -0.673 -6.450 1.00 86.75 270 ALA A O 1
ATOM 2125 N N . ILE A 1 271 ? 7.300 -0.800 -7.087 1.00 85.38 271 ILE A N 1
ATOM 2126 C CA . ILE A 1 271 ? 7.489 -1.843 -8.114 1.00 85.38 271 ILE A CA 1
ATOM 2127 C C . ILE A 1 271 ? 8.270 -1.304 -9.329 1.00 85.38 271 ILE A C 1
ATOM 2129 O O . ILE A 1 271 ? 9.178 -1.974 -9.829 1.00 85.38 271 ILE A O 1
ATOM 2133 N N . ASN A 1 272 ? 7.954 -0.092 -9.789 1.00 80.75 272 ASN A N 1
ATOM 2134 C CA . ASN A 1 272 ? 8.613 0.559 -10.926 1.00 80.75 272 ASN A CA 1
ATOM 2135 C C . ASN A 1 272 ? 10.034 1.064 -10.606 1.00 80.75 272 ASN A C 1
ATOM 2137 O O . ASN A 1 272 ? 10.784 1.345 -11.540 1.00 80.75 272 ASN A O 1
ATOM 2141 N N . CYS A 1 273 ? 10.415 1.124 -9.327 1.00 77.88 273 CYS A N 1
ATOM 2142 C CA . CYS A 1 273 ? 11.760 1.473 -8.852 1.00 77.88 273 CYS A CA 1
ATOM 2143 C C . CYS A 1 273 ? 12.529 0.287 -8.237 1.00 77.88 273 CYS A C 1
ATOM 2145 O O . CYS A 1 273 ? 13.658 0.446 -7.784 1.00 77.88 273 CYS A O 1
ATOM 2147 N N . SER A 1 274 ? 11.961 -0.923 -8.231 1.00 76.31 274 SER A N 1
ATOM 2148 C CA . SER A 1 274 ? 12.651 -2.119 -7.730 1.00 76.31 274 SER A CA 1
ATOM 2149 C C . SER A 1 274 ? 13.340 -2.889 -8.856 1.00 76.31 274 SER A C 1
ATOM 2151 O O . SER A 1 274 ? 12.688 -3.358 -9.789 1.00 76.31 274 SER A O 1
ATOM 2153 N N . ASN A 1 275 ? 14.653 -3.115 -8.737 1.00 68.00 275 ASN A N 1
ATOM 2154 C CA . ASN A 1 275 ? 15.387 -3.970 -9.673 1.00 68.00 275 ASN A CA 1
ATOM 2155 C C . ASN A 1 275 ? 14.934 -5.440 -9.543 1.00 68.00 275 ASN A C 1
ATOM 2157 O O . ASN A 1 275 ? 15.105 -6.082 -8.499 1.00 68.00 275 ASN A O 1
ATOM 2161 N N . ALA A 1 276 ? 14.376 -5.981 -10.630 1.00 59.03 276 ALA A N 1
ATOM 2162 C CA . ALA A 1 276 ? 13.802 -7.323 -10.682 1.00 59.03 276 ALA A CA 1
ATOM 2163 C C . ALA A 1 276 ? 14.792 -8.435 -10.293 1.00 59.03 276 ALA A C 1
ATOM 2165 O O . ALA A 1 276 ? 14.405 -9.387 -9.618 1.00 59.03 276 ALA A O 1
ATOM 2166 N N . SER A 1 277 ? 16.070 -8.303 -10.666 1.00 58.38 277 SER A N 1
ATOM 2167 C CA . SER A 1 277 ? 17.090 -9.351 -10.478 1.00 58.38 277 SER A CA 1
ATOM 2168 C C . SER A 1 277 ? 17.336 -9.718 -9.007 1.00 58.38 277 SER A C 1
ATOM 2170 O O . SER A 1 277 ? 17.609 -10.879 -8.687 1.00 58.38 277 SER A O 1
ATOM 2172 N N . PHE A 1 278 ? 17.189 -8.743 -8.106 1.00 59.94 278 PHE A N 1
ATOM 2173 C CA . PHE A 1 278 ? 17.353 -8.923 -6.665 1.00 59.94 278 PHE A CA 1
ATOM 2174 C C . PHE A 1 278 ? 16.001 -9.120 -5.964 1.00 59.94 278 PHE A C 1
ATOM 2176 O O . PHE A 1 278 ? 15.839 -10.054 -5.177 1.00 59.94 278 PHE A O 1
ATOM 2183 N N . ASN A 1 279 ? 15.004 -8.293 -6.304 1.00 70.31 279 ASN A N 1
ATOM 2184 C CA . ASN A 1 279 ? 13.761 -8.159 -5.538 1.00 70.31 279 ASN A CA 1
ATOM 2185 C C . ASN A 1 279 ? 12.534 -8.886 -6.122 1.00 70.31 279 ASN A C 1
ATOM 2187 O O . ASN A 1 279 ? 11.432 -8.672 -5.613 1.00 70.31 279 ASN A O 1
ATOM 2191 N N . HIS A 1 280 ? 12.681 -9.781 -7.113 1.00 77.12 280 HIS A N 1
ATOM 2192 C CA . HIS A 1 280 ? 11.555 -10.455 -7.793 1.00 77.12 280 HIS A CA 1
ATOM 2193 C C . HIS A 1 280 ? 10.460 -10.983 -6.846 1.00 77.12 280 HIS A C 1
ATOM 2195 O O . HIS A 1 280 ? 9.285 -10.657 -7.001 1.00 77.12 280 HIS A O 1
ATOM 2201 N N . GLN A 1 281 ? 10.829 -11.736 -5.801 1.00 81.44 281 GLN A N 1
ATOM 2202 C CA . GLN A 1 281 ? 9.858 -12.282 -4.841 1.00 81.44 281 GLN A CA 1
ATOM 2203 C C . GLN A 1 281 ? 9.167 -11.195 -3.996 1.00 81.44 281 GLN A C 1
ATOM 2205 O O . GLN A 1 281 ? 8.025 -11.393 -3.575 1.00 81.44 281 GLN A O 1
ATOM 2210 N N . CYS A 1 282 ? 9.820 -10.058 -3.742 1.00 84.62 282 CYS A N 1
ATOM 2211 C CA . CYS A 1 282 ? 9.214 -8.925 -3.042 1.00 84.62 282 CYS A CA 1
ATOM 2212 C C . CYS A 1 282 ? 8.186 -8.236 -3.953 1.00 84.62 282 CYS A C 1
ATOM 2214 O O . CYS A 1 282 ? 7.007 -8.178 -3.607 1.00 84.62 282 CYS A O 1
ATOM 2216 N N . ILE A 1 283 ? 8.607 -7.864 -5.168 1.00 83.75 283 ILE A N 1
ATOM 2217 C CA . ILE A 1 283 ? 7.783 -7.242 -6.220 1.00 83.75 283 ILE A CA 1
ATOM 2218 C C . ILE A 1 283 ? 6.545 -8.092 -6.534 1.00 83.75 283 ILE A C 1
ATOM 2220 O O . ILE A 1 283 ? 5.417 -7.602 -6.519 1.00 83.75 283 ILE A O 1
ATOM 2224 N N . PHE A 1 284 ? 6.735 -9.395 -6.752 1.00 83.75 284 PHE A N 1
ATOM 2225 C CA . PHE A 1 284 ? 5.647 -10.337 -6.998 1.00 83.75 284 PHE A CA 1
ATOM 2226 C C . PHE A 1 284 ? 4.651 -10.388 -5.824 1.00 83.75 284 PHE A C 1
ATOM 2228 O O . PHE A 1 284 ? 3.442 -10.497 -6.029 1.00 83.75 284 PHE A O 1
ATOM 2235 N N . SER A 1 285 ? 5.136 -10.275 -4.584 1.00 88.25 285 SER A N 1
ATOM 2236 C CA . SER A 1 285 ? 4.267 -10.243 -3.400 1.00 88.25 285 SER A CA 1
ATOM 2237 C C . SER A 1 285 ? 3.511 -8.917 -3.277 1.00 88.25 285 SER A C 1
ATOM 2239 O O . SER A 1 285 ? 2.347 -8.939 -2.893 1.00 88.25 285 SER A O 1
ATOM 2241 N N . MET A 1 286 ? 4.108 -7.785 -3.670 1.00 90.12 286 MET A N 1
ATOM 2242 C CA . MET A 1 286 ? 3.411 -6.492 -3.744 1.00 90.12 286 MET A CA 1
ATOM 2243 C C . MET A 1 286 ? 2.291 -6.536 -4.787 1.00 90.12 286 MET A C 1
ATOM 2245 O O . MET A 1 286 ? 1.156 -6.189 -4.472 1.00 90.12 286 MET A O 1
ATOM 2249 N N . ARG A 1 287 ? 2.571 -7.066 -5.988 1.00 87.94 287 ARG A N 1
ATOM 2250 C CA . ARG A 1 287 ? 1.556 -7.326 -7.027 1.00 87.94 287 ARG A CA 1
ATOM 2251 C C . ARG A 1 287 ? 0.431 -8.236 -6.513 1.00 87.94 287 ARG A C 1
ATOM 2253 O O . ARG A 1 287 ? -0.733 -7.989 -6.809 1.00 87.94 287 ARG A O 1
ATOM 2260 N N . CYS A 1 288 ? 0.750 -9.238 -5.684 1.00 88.38 288 CYS A N 1
ATOM 2261 C CA . CYS A 1 288 ? -0.263 -10.048 -4.999 1.00 88.38 288 CYS A CA 1
ATOM 2262 C C . CYS A 1 288 ? -1.110 -9.253 -3.994 1.00 88.38 288 CYS A C 1
ATOM 2264 O O . CYS A 1 288 ? -2.277 -9.591 -3.838 1.00 88.38 288 CYS A O 1
ATOM 2266 N N . CYS A 1 289 ? -0.570 -8.249 -3.300 1.00 92.00 289 CYS A N 1
ATOM 2267 C CA . CYS A 1 289 ? -1.370 -7.404 -2.408 1.00 92.00 289 CYS A CA 1
ATOM 2268 C C . CYS A 1 289 ? -2.279 -6.458 -3.196 1.00 92.00 289 CYS A C 1
ATOM 2270 O O . CYS A 1 289 ? -3.478 -6.422 -2.940 1.00 92.00 289 CYS A O 1
ATOM 2272 N N . ILE A 1 290 ? -1.737 -5.752 -4.195 1.00 91.06 290 ILE A N 1
ATOM 2273 C CA . ILE A 1 290 ? -2.505 -4.810 -5.027 1.00 91.06 290 ILE A CA 1
ATOM 2274 C C . ILE A 1 290 ? -3.682 -5.530 -5.702 1.00 91.06 290 ILE A C 1
ATOM 2276 O O . ILE A 1 290 ? -4.816 -5.085 -5.571 1.00 91.06 290 ILE A O 1
ATOM 2280 N N . ALA A 1 291 ? -3.454 -6.706 -6.300 1.00 87.88 291 ALA A N 1
ATOM 2281 C CA . ALA A 1 291 ? -4.525 -7.503 -6.901 1.00 87.88 291 ALA A CA 1
ATOM 2282 C C . ALA A 1 291 ? -5.602 -7.953 -5.890 1.00 87.88 291 ALA A C 1
ATOM 2284 O O . ALA A 1 291 ? -6.762 -8.112 -6.264 1.00 87.88 291 ALA A O 1
ATOM 2285 N N . SER A 1 292 ? -5.268 -8.142 -4.608 1.00 90.81 292 SER A N 1
ATOM 2286 C CA . SER A 1 292 ? -6.289 -8.397 -3.582 1.00 90.81 292 SER A CA 1
ATOM 2287 C C . SER A 1 292 ? -7.111 -7.145 -3.283 1.00 90.81 292 SER A C 1
ATOM 2289 O O . SER A 1 292 ? -8.333 -7.248 -3.191 1.00 90.81 292 SER A O 1
ATOM 2291 N N . LEU A 1 293 ? -6.451 -5.988 -3.149 1.00 91.00 293 LEU A N 1
ATOM 2292 C CA . LEU A 1 293 ? -7.062 -4.695 -2.822 1.00 91.00 293 LEU A CA 1
ATOM 2293 C C . LEU A 1 293 ? -7.982 -4.203 -3.954 1.00 91.00 293 LEU A C 1
ATOM 2295 O O . LEU A 1 293 ? -9.125 -3.848 -3.680 1.00 91.00 293 LEU A O 1
ATOM 2299 N N . GLU A 1 294 ? -7.553 -4.297 -5.219 1.00 86.38 294 GLU A N 1
ATOM 2300 C CA . GLU A 1 294 ? -8.406 -4.021 -6.391 1.00 86.38 294 GLU A CA 1
ATOM 2301 C C . GLU A 1 294 ? -9.682 -4.885 -6.362 1.00 86.38 294 GLU A C 1
ATOM 2303 O O . GLU A 1 294 ? -10.783 -4.381 -6.545 1.00 86.38 294 GLU A O 1
ATOM 2308 N N . SER A 1 295 ? -9.563 -6.180 -6.039 1.00 85.94 295 SER A N 1
ATOM 2309 C CA . SER A 1 295 ? -10.714 -7.098 -5.920 1.00 85.94 295 SER A CA 1
ATOM 2310 C C . SER A 1 295 ? -11.510 -7.004 -4.606 1.00 85.94 295 SER A C 1
ATOM 2312 O O . SER A 1 295 ? -12.403 -7.820 -4.354 1.00 85.94 295 SER A O 1
ATOM 2314 N N . LEU A 1 296 ? -11.170 -6.047 -3.740 1.00 88.12 296 LEU A N 1
ATOM 2315 C CA . LEU A 1 296 ? -11.974 -5.650 -2.584 1.00 88.12 296 LEU A CA 1
ATOM 2316 C C . LEU A 1 296 ? -12.812 -4.404 -2.889 1.00 88.12 296 LEU A C 1
ATOM 2318 O O . LEU A 1 296 ? -13.904 -4.299 -2.341 1.00 88.12 296 LEU A O 1
ATOM 2322 N N . GLU A 1 297 ? -12.344 -3.509 -3.761 1.00 78.69 297 GLU A N 1
ATOM 2323 C CA . GLU A 1 297 ? -12.961 -2.216 -4.106 1.00 78.69 297 GLU A CA 1
ATOM 2324 C C . GLU A 1 297 ? -14.463 -2.346 -4.436 1.00 78.69 297 GLU A C 1
ATOM 2326 O O . GLU A 1 297 ? -15.307 -1.813 -3.713 1.00 78.69 297 GLU A O 1
ATOM 2331 N N . ASP A 1 298 ? -14.802 -3.186 -5.422 1.00 79.94 298 ASP A N 1
ATOM 2332 C CA . ASP A 1 298 ? -16.175 -3.429 -5.904 1.00 79.94 298 ASP A CA 1
ATOM 2333 C C . ASP A 1 298 ? -17.111 -4.111 -4.880 1.00 79.94 298 ASP A C 1
ATOM 2335 O O . ASP A 1 298 ? -18.286 -4.336 -5.164 1.00 79.94 298 ASP A O 1
ATOM 2339 N N . THR A 1 299 ? -16.624 -4.507 -3.695 1.00 88.06 299 THR A N 1
ATOM 2340 C CA . THR A 1 299 ? -17.446 -5.168 -2.656 1.00 88.06 299 THR A CA 1
ATOM 2341 C C . THR A 1 299 ? -17.366 -4.489 -1.289 1.00 88.06 299 THR A C 1
ATOM 2343 O O . THR A 1 299 ? -18.354 -4.488 -0.561 1.00 88.06 299 THR A O 1
ATOM 2346 N N . LEU A 1 300 ? -16.232 -3.895 -0.913 1.00 90.69 300 LEU A N 1
ATOM 2347 C CA . LEU A 1 300 ? -16.012 -3.314 0.413 1.00 90.69 300 LEU A CA 1
ATOM 2348 C C . LEU A 1 300 ? -16.841 -2.044 0.623 1.00 90.69 300 LEU A C 1
ATOM 2350 O O . LEU A 1 300 ? -17.530 -1.948 1.637 1.00 90.69 300 LEU A O 1
ATOM 2354 N N . VAL A 1 301 ? -16.844 -1.113 -0.337 1.00 90.75 301 VAL A N 1
ATOM 2355 C CA . VAL A 1 301 ? -17.691 0.089 -0.250 1.00 90.75 301 VAL A CA 1
ATOM 2356 C C . VAL A 1 301 ? -19.181 -0.287 -0.314 1.00 90.75 301 VAL A C 1
ATOM 2358 O O . VAL A 1 301 ? -19.911 0.122 0.588 1.00 90.75 301 VAL A O 1
ATOM 2361 N N . PRO A 1 302 ? -19.654 -1.157 -1.234 1.00 90.88 302 PRO A N 1
ATOM 2362 C CA . PRO A 1 302 ? -21.015 -1.701 -1.172 1.00 90.88 302 PRO A CA 1
ATOM 2363 C C . PRO A 1 302 ? -21.371 -2.422 0.139 1.00 90.88 302 PRO A C 1
ATOM 2365 O O . PRO A 1 302 ? -22.515 -2.328 0.572 1.00 90.88 302 PRO A O 1
ATOM 2368 N N . ALA A 1 303 ? -20.429 -3.094 0.811 1.00 90.88 303 ALA A N 1
ATOM 2369 C CA . ALA A 1 303 ? -20.665 -3.748 2.104 1.00 90.88 303 ALA A CA 1
ATOM 2370 C C . ALA A 1 303 ? -20.684 -2.772 3.298 1.00 90.88 303 ALA A C 1
ATOM 2372 O O . ALA A 1 303 ? -21.410 -3.009 4.259 1.00 90.88 303 ALA A O 1
ATOM 2373 N N . LEU A 1 304 ? -19.932 -1.668 3.237 1.00 91.31 304 LEU A N 1
ATOM 2374 C CA . LEU A 1 304 ? -20.035 -0.536 4.173 1.00 91.31 304 LEU A CA 1
ATOM 2375 C C . LEU A 1 304 ? -21.340 0.246 3.974 1.00 91.31 304 LEU A C 1
ATOM 2377 O O . LEU A 1 304 ? -21.981 0.662 4.933 1.00 91.31 304 LEU A O 1
ATOM 2381 N N . ILE A 1 305 ? -21.773 0.400 2.723 1.00 90.62 305 ILE A N 1
ATOM 2382 C CA . ILE A 1 305 ? -23.070 0.970 2.336 1.00 90.62 305 ILE A CA 1
ATOM 2383 C C . ILE A 1 305 ? -24.219 0.051 2.782 1.00 90.62 305 ILE A C 1
ATOM 2385 O O . ILE A 1 305 ? -25.218 0.529 3.328 1.00 90.62 305 ILE A O 1
ATOM 2389 N N . ALA A 1 306 ? -24.022 -1.269 2.709 1.00 89.69 306 ALA A N 1
ATOM 2390 C CA . ALA A 1 306 ? -24.806 -2.277 3.423 1.00 89.69 306 ALA A CA 1
ATOM 2391 C C . ALA A 1 306 ? -24.696 -2.169 4.967 1.00 89.69 306 ALA A C 1
ATOM 2393 O O . ALA A 1 306 ? -25.173 -3.070 5.654 1.00 89.69 306 ALA A O 1
ATOM 2394 N N . PHE A 1 307 ? -24.093 -1.089 5.505 1.00 89.50 307 PHE A N 1
ATOM 2395 C CA . PHE A 1 307 ? -23.855 -0.827 6.930 1.00 89.50 307 PHE A CA 1
ATOM 2396 C C . PHE A 1 307 ? -23.945 0.696 7.435 1.00 89.50 307 PHE A C 1
ATOM 2398 O O . PHE A 1 307 ? -23.273 0.967 8.416 1.00 89.50 307 PHE A O 1
ATOM 2405 N N . TYR A 1 308 ? -24.855 1.635 6.951 1.00 89.75 308 TYR A N 1
ATOM 2406 C CA . TYR A 1 308 ? -25.656 2.774 7.680 1.00 89.75 308 TYR A CA 1
ATOM 2407 C C . TYR A 1 308 ? -27.051 2.692 8.599 1.00 89.75 308 TYR A C 1
ATOM 2409 O O . TYR A 1 308 ? -27.060 3.337 9.637 1.00 89.75 308 TYR A O 1
ATOM 2417 N N . MET A 1 309 ? -28.269 2.011 8.552 1.00 87.69 309 MET A N 1
ATOM 2418 C CA . MET A 1 309 ? -29.290 1.416 7.512 1.00 87.69 309 MET A CA 1
ATOM 2419 C C . MET A 1 309 ? -29.810 0.096 8.306 1.00 87.69 309 MET A C 1
ATOM 2421 O O . MET A 1 309 ? -30.688 0.248 9.155 1.00 87.69 309 MET A O 1
ATOM 2425 N N . ASP A 1 310 ? -29.262 -1.119 8.187 1.00 86.38 310 ASP A N 1
ATOM 2426 C CA . ASP A 1 310 ? -29.619 -2.402 8.811 1.00 86.38 310 ASP A CA 1
ATOM 2427 C C . ASP A 1 310 ? -28.438 -3.003 9.636 1.00 86.38 310 ASP A C 1
ATOM 2429 O O . ASP A 1 310 ? -27.739 -3.912 9.186 1.00 86.38 310 ASP A O 1
ATOM 2433 N N . SER A 1 311 ? -28.179 -2.469 10.841 1.00 83.69 311 SER A N 1
ATOM 2434 C CA . SER A 1 311 ? -27.046 -2.842 11.739 1.00 83.69 311 SER A CA 1
ATOM 2435 C C . SER A 1 311 ? -27.193 -4.227 12.332 1.00 83.69 311 SER A C 1
ATOM 2437 O O . SER A 1 311 ? -26.215 -4.939 12.563 1.00 83.69 311 SER A O 1
ATOM 2439 N N . GLU A 1 312 ? -28.442 -4.583 12.606 1.00 83.75 312 GLU A N 1
ATOM 2440 C CA . GLU A 1 312 ? -28.816 -5.798 13.321 1.00 83.75 312 GLU A CA 1
ATOM 2441 C C . GLU A 1 312 ? -28.612 -7.046 12.445 1.00 83.75 312 GLU A C 1
ATOM 2443 O O . GLU A 1 312 ? -28.654 -8.182 12.920 1.00 83.75 312 GLU A O 1
ATOM 2448 N N . ASN A 1 313 ? -28.354 -6.851 11.149 1.00 85.12 313 ASN A N 1
ATOM 2449 C CA . ASN A 1 313 ? -28.171 -7.918 10.187 1.00 85.12 313 ASN A CA 1
ATOM 2450 C C . ASN A 1 313 ? -26.786 -8.562 10.293 1.00 85.12 313 ASN A C 1
ATOM 2452 O O . ASN A 1 313 ? -25.815 -8.184 9.629 1.00 85.12 313 ASN A O 1
ATOM 2456 N N . GLN A 1 314 ? -26.742 -9.628 11.089 1.00 83.38 314 GLN A N 1
ATOM 2457 C CA . GLN A 1 314 ? -25.568 -10.467 11.309 1.00 83.38 314 GLN A CA 1
ATOM 2458 C C . GLN A 1 314 ? -24.900 -10.962 10.007 1.00 83.38 314 GLN A C 1
ATOM 2460 O O . GLN A 1 314 ? -23.687 -11.162 10.001 1.00 83.38 314 GLN A O 1
ATOM 2465 N N . SER A 1 315 ? -25.634 -11.122 8.894 1.00 84.31 315 SER A N 1
ATOM 2466 C CA . SER A 1 315 ? -25.043 -11.536 7.607 1.00 84.31 315 SER A CA 1
ATOM 2467 C C . SER A 1 315 ? -24.230 -10.422 6.945 1.00 84.31 315 SER A C 1
ATOM 2469 O O . SER A 1 315 ? -23.121 -10.686 6.474 1.00 84.31 315 SER A O 1
ATOM 2471 N N . LYS A 1 316 ? -24.742 -9.183 6.961 1.00 86.94 316 LYS A N 1
ATOM 2472 C CA . LYS A 1 316 ? -24.045 -7.988 6.450 1.00 86.94 316 LYS A CA 1
ATOM 2473 C C . LYS A 1 316 ? -22.846 -7.641 7.336 1.00 86.94 316 LYS A C 1
ATOM 2475 O O . LYS A 1 316 ? -21.735 -7.468 6.839 1.00 86.94 316 LYS A O 1
ATOM 2480 N N . ARG A 1 317 ? -23.042 -7.687 8.658 1.00 86.19 317 ARG A N 1
ATOM 2481 C CA . ARG A 1 317 ? -21.993 -7.552 9.681 1.00 86.19 317 ARG A CA 1
ATOM 2482 C C . ARG A 1 317 ? -20.853 -8.559 9.480 1.00 86.19 317 ARG A C 1
ATOM 2484 O O . ARG A 1 317 ? -19.690 -8.167 9.505 1.00 86.19 317 ARG A O 1
ATOM 2491 N N . LEU A 1 318 ? -21.163 -9.838 9.237 1.00 84.62 318 LEU A N 1
ATOM 2492 C CA . LEU A 1 318 ? -20.167 -10.890 8.974 1.00 84.62 318 LEU A CA 1
ATOM 2493 C C . LEU A 1 318 ? -19.445 -10.706 7.628 1.00 84.62 318 LEU A C 1
ATOM 2495 O O . LEU A 1 318 ? -18.238 -10.953 7.551 1.00 84.62 318 LEU A O 1
ATOM 2499 N N . LEU A 1 319 ? -20.152 -10.255 6.585 1.00 88.88 319 LEU A N 1
ATOM 2500 C CA . LEU A 1 319 ? -19.539 -9.909 5.303 1.00 88.88 319 LEU A CA 1
ATOM 2501 C C . LEU A 1 319 ? -18.526 -8.774 5.490 1.00 88.88 319 LEU A C 1
ATOM 2503 O O . LEU A 1 319 ? -17.353 -8.963 5.174 1.00 88.88 319 LEU A O 1
ATOM 2507 N N . LEU A 1 320 ? -18.942 -7.644 6.071 1.00 91.00 320 LEU A N 1
ATOM 2508 C CA . LEU A 1 320 ? -18.060 -6.503 6.321 1.00 91.00 320 LEU A CA 1
ATOM 2509 C C . LEU A 1 320 ? -16.852 -6.909 7.175 1.00 91.00 320 LEU A C 1
ATOM 2511 O O . LEU A 1 320 ? -15.720 -6.645 6.787 1.00 91.00 320 LEU A O 1
ATOM 2515 N N . LYS A 1 321 ? -17.068 -7.651 8.268 1.00 88.44 321 LYS A N 1
ATOM 2516 C CA . LYS A 1 321 ? -16.003 -8.221 9.116 1.00 88.44 321 LYS A CA 1
ATOM 2517 C C . LYS A 1 321 ? -14.971 -9.013 8.309 1.00 88.44 321 LYS A C 1
ATOM 2519 O O . LYS A 1 321 ? -13.770 -8.881 8.527 1.00 88.44 321 LYS A O 1
ATOM 2524 N N . THR A 1 322 ? -15.432 -9.821 7.356 1.00 87.94 322 THR A N 1
ATOM 2525 C CA . THR A 1 322 ? -14.568 -10.626 6.481 1.00 87.94 322 THR A CA 1
ATOM 2526 C C . THR A 1 322 ? -13.775 -9.748 5.507 1.00 87.94 322 THR A C 1
ATOM 2528 O O . THR A 1 322 ? -12.576 -9.968 5.331 1.00 87.94 322 THR A O 1
ATOM 2531 N N . LEU A 1 323 ? -14.416 -8.739 4.909 1.00 92.25 323 LEU A N 1
ATOM 2532 C CA . LEU A 1 323 ? -13.800 -7.828 3.940 1.00 92.25 323 LEU A CA 1
ATOM 2533 C C . LEU A 1 323 ? -12.803 -6.865 4.605 1.00 92.25 323 LEU A C 1
ATOM 2535 O O . LEU A 1 323 ? -11.684 -6.734 4.120 1.00 92.25 323 LEU A O 1
ATOM 2539 N N . SER A 1 324 ? -13.149 -6.253 5.742 1.00 92.56 324 SER A N 1
ATOM 2540 C CA . SER A 1 324 ? -12.269 -5.341 6.487 1.00 92.56 324 SER A CA 1
ATOM 2541 C C . SER A 1 324 ? -11.056 -6.056 7.093 1.00 92.56 324 SER A C 1
ATOM 2543 O O . SER A 1 324 ? -9.948 -5.512 7.064 1.00 92.56 324 SER A O 1
ATOM 2545 N N . ASN A 1 325 ? -11.226 -7.294 7.578 1.00 90.25 325 ASN A N 1
ATOM 2546 C CA . ASN A 1 325 ? -10.098 -8.119 8.020 1.00 90.25 325 ASN A CA 1
ATOM 2547 C C . ASN A 1 325 ? -9.195 -8.504 6.836 1.00 90.25 325 ASN A C 1
ATOM 2549 O O . ASN A 1 325 ? -7.976 -8.464 6.973 1.00 90.25 325 ASN A O 1
ATOM 2553 N N . HIS A 1 326 ? -9.762 -8.841 5.669 1.00 91.19 326 HIS A N 1
ATOM 2554 C CA . HIS A 1 326 ? -8.959 -9.120 4.475 1.00 91.19 326 HIS A CA 1
ATOM 2555 C C . HIS A 1 326 ? -8.208 -7.871 3.990 1.00 91.19 326 HIS A C 1
ATOM 2557 O O . HIS A 1 326 ? -7.016 -7.968 3.724 1.00 91.19 326 HIS A O 1
ATOM 2563 N N . TRP A 1 327 ? -8.858 -6.704 3.951 1.00 93.25 327 TRP A N 1
ATOM 2564 C CA . TRP A 1 327 ? -8.212 -5.426 3.637 1.00 93.25 327 TRP A CA 1
ATOM 2565 C C . TRP A 1 327 ? -7.018 -5.162 4.562 1.00 93.25 327 TRP A C 1
ATOM 2567 O O . TRP A 1 327 ? -5.913 -4.911 4.094 1.00 93.25 327 TRP A O 1
ATOM 2577 N N . SER A 1 328 ? -7.211 -5.301 5.875 1.00 92.94 328 SER A N 1
ATOM 2578 C CA . SER A 1 328 ? -6.153 -5.046 6.863 1.00 92.94 328 SER A CA 1
ATOM 2579 C C . SER A 1 328 ? -4.981 -6.025 6.755 1.00 92.94 328 SER A C 1
ATOM 2581 O O . SER A 1 328 ? -3.833 -5.588 6.794 1.00 92.94 328 SER A O 1
ATOM 2583 N N . ASP A 1 329 ? -5.246 -7.322 6.547 1.00 91.31 329 ASP A N 1
ATOM 2584 C CA . ASP A 1 329 ? -4.203 -8.329 6.295 1.00 91.31 329 ASP A CA 1
ATOM 2585 C C . ASP A 1 329 ? -3.340 -7.958 5.070 1.00 91.31 329 ASP A C 1
ATOM 2587 O O . ASP A 1 329 ? -2.112 -8.080 5.101 1.00 91.31 329 ASP A O 1
ATOM 2591 N N . GLU A 1 330 ? -3.969 -7.490 3.986 1.00 93.50 330 GLU A N 1
ATOM 2592 C CA . GLU A 1 330 ? -3.288 -7.138 2.735 1.00 93.50 330 GLU A CA 1
ATOM 2593 C C . GLU A 1 330 ? -2.515 -5.815 2.838 1.00 93.50 330 GLU A C 1
ATOM 2595 O O . GLU A 1 330 ? -1.390 -5.737 2.342 1.00 93.50 330 GLU A O 1
ATOM 2600 N N . ILE A 1 331 ? -3.062 -4.805 3.528 1.00 94.06 331 ILE A N 1
ATOM 2601 C CA . ILE A 1 331 ? -2.383 -3.528 3.802 1.00 94.06 331 ILE A CA 1
ATOM 2602 C C . ILE A 1 331 ? -1.148 -3.734 4.681 1.00 94.06 331 ILE A C 1
ATOM 2604 O O . ILE A 1 331 ? -0.072 -3.251 4.333 1.00 94.06 331 ILE A O 1
ATOM 2608 N N . VAL A 1 332 ? -1.256 -4.501 5.771 1.00 92.00 332 VAL A N 1
ATOM 2609 C CA . VAL A 1 332 ? -0.114 -4.791 6.656 1.00 92.00 332 VAL A CA 1
ATOM 2610 C C . VAL A 1 332 ? 0.946 -5.630 5.932 1.00 92.00 332 VAL A C 1
ATOM 2612 O O . VAL A 1 332 ? 2.146 -5.385 6.091 1.00 92.00 332 VAL A O 1
ATOM 2615 N N . GLN A 1 333 ? 0.541 -6.580 5.079 1.00 92.31 333 GLN A N 1
ATOM 2616 C CA . GLN A 1 333 ? 1.479 -7.311 4.223 1.00 92.31 333 GLN A CA 1
ATOM 2617 C C . GLN A 1 333 ? 2.170 -6.388 3.208 1.00 92.31 333 GLN A C 1
ATOM 2619 O O . GLN A 1 333 ? 3.377 -6.518 3.004 1.00 92.31 333 GLN A O 1
ATOM 2624 N N . LEU A 1 334 ? 1.442 -5.453 2.592 1.00 93.94 334 LEU A N 1
ATOM 2625 C CA . LEU A 1 334 ? 1.989 -4.496 1.631 1.00 93.94 334 LEU A CA 1
ATOM 2626 C C . LEU A 1 334 ? 2.974 -3.521 2.290 1.00 93.94 334 LEU A C 1
ATOM 2628 O O . LEU A 1 334 ? 4.080 -3.354 1.785 1.00 93.94 334 LEU A O 1
ATOM 2632 N N . GLU A 1 335 ? 2.636 -2.961 3.451 1.00 94.12 335 GLU A N 1
ATOM 2633 C CA . GLU A 1 335 ? 3.524 -2.107 4.252 1.00 94.12 335 GLU A CA 1
ATOM 2634 C C . GLU A 1 335 ? 4.831 -2.833 4.622 1.00 94.12 335 GLU A C 1
ATOM 2636 O O . GLU A 1 335 ? 5.931 -2.311 4.423 1.00 94.12 335 GLU A O 1
ATOM 2641 N N . THR A 1 336 ? 4.718 -4.091 5.063 1.00 91.62 336 THR A N 1
ATOM 2642 C CA . THR A 1 336 ? 5.862 -4.960 5.392 1.00 91.62 336 THR A CA 1
ATOM 2643 C C . THR A 1 336 ? 6.777 -5.209 4.186 1.00 91.62 336 THR A C 1
ATOM 2645 O O . THR A 1 336 ? 7.988 -5.368 4.344 1.00 91.62 336 THR A O 1
ATOM 2648 N N . LEU A 1 337 ? 6.219 -5.262 2.973 1.00 91.19 337 LEU A N 1
ATOM 2649 C CA . LEU A 1 337 ? 6.982 -5.404 1.731 1.00 91.19 337 LEU A CA 1
ATOM 2650 C C . LEU A 1 337 ? 7.609 -4.072 1.299 1.00 91.19 337 LEU A C 1
ATOM 2652 O O . LEU A 1 337 ? 8.760 -4.066 0.870 1.00 91.19 337 LEU A O 1
ATOM 2656 N N . LEU A 1 338 ? 6.894 -2.953 1.449 1.00 92.12 338 LEU A N 1
ATOM 2657 C CA . LEU A 1 338 ? 7.376 -1.611 1.105 1.00 92.12 338 LEU A CA 1
ATOM 2658 C C . LEU A 1 338 ? 8.587 -1.207 1.944 1.00 92.12 338 LEU A C 1
ATOM 2660 O O . LEU A 1 338 ? 9.594 -0.780 1.384 1.00 92.12 338 LEU A O 1
ATOM 2664 N N . HIS A 1 339 ? 8.561 -1.450 3.258 1.00 90.56 339 HIS A N 1
ATOM 2665 C CA . HIS A 1 339 ? 9.733 -1.224 4.107 1.00 90.56 339 HIS A CA 1
ATOM 2666 C C . HIS A 1 339 ? 10.997 -1.935 3.584 1.00 90.56 339 HIS A C 1
ATOM 2668 O O . HIS A 1 339 ? 12.088 -1.398 3.739 1.00 90.56 339 HIS A O 1
ATOM 2674 N N . ARG A 1 340 ? 10.885 -3.099 2.928 1.00 86.69 340 ARG A N 1
ATOM 2675 C CA . ARG A 1 340 ? 12.040 -3.873 2.423 1.00 86.69 340 ARG A CA 1
ATOM 2676 C C . ARG A 1 340 ? 12.655 -3.351 1.122 1.00 86.69 340 ARG A C 1
ATOM 2678 O O . ARG A 1 340 ? 13.675 -3.890 0.707 1.00 86.69 340 ARG A O 1
ATOM 2685 N N . VAL A 1 341 ? 12.034 -2.373 0.461 1.00 86.00 341 VAL A N 1
ATOM 2686 C CA . VAL A 1 341 ? 12.581 -1.737 -0.757 1.00 86.00 341 VAL A CA 1
ATOM 2687 C C . VAL A 1 341 ? 12.852 -0.241 -0.583 1.00 86.00 341 VAL A C 1
ATOM 2689 O O . VAL A 1 341 ? 13.498 0.358 -1.434 1.00 86.00 341 VAL A O 1
ATOM 2692 N N . ILE A 1 342 ? 12.369 0.354 0.509 1.00 88.75 342 ILE A N 1
ATOM 2693 C CA . ILE A 1 342 ? 12.680 1.727 0.912 1.00 88.75 342 ILE A CA 1
ATOM 2694 C C . ILE A 1 342 ? 14.083 1.767 1.526 1.00 88.75 342 ILE A C 1
ATOM 2696 O O . ILE A 1 342 ? 14.384 0.978 2.423 1.00 88.75 342 ILE A O 1
ATOM 2700 N N . ASP A 1 343 ? 14.913 2.709 1.074 1.00 87.56 343 ASP A N 1
ATOM 2701 C CA . ASP A 1 343 ? 16.201 2.990 1.707 1.00 87.56 343 ASP A CA 1
ATOM 2702 C C . ASP A 1 343 ? 16.022 3.626 3.098 1.00 87.56 343 ASP A C 1
ATOM 2704 O O . ASP A 1 343 ? 15.240 4.562 3.297 1.00 87.56 343 ASP A O 1
ATOM 2708 N N . THR A 1 344 ? 16.787 3.120 4.064 1.00 90.44 344 THR A N 1
ATOM 2709 C CA . THR A 1 344 ? 16.706 3.534 5.464 1.00 90.44 344 THR A CA 1
ATOM 2710 C C . THR A 1 344 ? 17.369 4.883 5.722 1.00 90.44 344 THR A C 1
ATOM 2712 O O . THR A 1 344 ? 16.871 5.622 6.575 1.00 90.44 344 THR A O 1
ATOM 2715 N N . ALA A 1 345 ? 18.430 5.254 4.996 1.00 90.12 345 ALA A N 1
ATOM 2716 C CA . ALA A 1 345 ? 19.053 6.569 5.161 1.00 90.12 345 ALA A CA 1
ATOM 2717 C C . ALA A 1 345 ? 18.105 7.679 4.671 1.00 90.12 345 ALA A C 1
ATOM 2719 O O . ALA A 1 345 ? 17.764 8.589 5.432 1.00 90.12 345 ALA A O 1
ATOM 2720 N N . ALA A 1 346 ? 17.571 7.543 3.454 1.00 90.38 346 ALA A N 1
ATOM 2721 C CA . ALA A 1 346 ? 16.599 8.459 2.864 1.00 90.38 346 ALA A CA 1
ATOM 2722 C C . ALA A 1 346 ? 15.312 8.578 3.698 1.00 90.38 346 ALA A C 1
ATOM 2724 O O . ALA A 1 346 ? 14.857 9.694 3.960 1.00 90.38 346 ALA A O 1
ATOM 2725 N N . MET A 1 347 ? 14.741 7.461 4.173 1.00 92.19 347 MET A N 1
ATOM 2726 C CA . MET A 1 347 ? 13.553 7.508 5.036 1.00 92.19 347 MET A CA 1
ATOM 2727 C C . MET A 1 347 ? 13.844 8.179 6.388 1.00 92.19 347 MET A C 1
ATOM 2729 O O . MET A 1 347 ? 13.018 8.958 6.861 1.00 92.19 347 MET A O 1
ATOM 2733 N N . SER A 1 348 ? 15.009 7.931 6.997 1.00 94.00 348 SER A N 1
ATOM 2734 C CA . SER A 1 348 ? 15.400 8.593 8.253 1.00 94.00 348 SER A CA 1
ATOM 2735 C C . SER A 1 348 ? 15.567 10.103 8.061 1.00 94.00 348 SER A C 1
ATOM 2737 O O . SER A 1 348 ? 15.049 10.882 8.860 1.00 94.00 348 SER A O 1
ATOM 2739 N N . LYS A 1 349 ? 16.219 10.526 6.969 1.00 92.75 349 LYS A N 1
ATOM 2740 C CA . LYS A 1 349 ? 16.457 11.939 6.646 1.00 92.75 349 LYS A CA 1
ATOM 2741 C C . LYS A 1 349 ? 15.168 12.712 6.357 1.00 92.75 349 LYS A C 1
ATOM 2743 O O . LYS A 1 349 ? 14.966 13.775 6.933 1.00 92.75 349 LYS A O 1
ATOM 2748 N N . ILE A 1 350 ? 14.254 12.154 5.561 1.00 92.81 350 ILE A N 1
ATOM 2749 C CA . ILE A 1 350 ? 12.954 12.794 5.284 1.00 92.81 350 ILE A CA 1
ATOM 2750 C C . ILE A 1 350 ? 12.104 12.891 6.560 1.00 92.81 350 ILE A C 1
ATOM 2752 O O . ILE A 1 350 ? 11.465 13.915 6.796 1.00 92.81 350 ILE A O 1
ATOM 2756 N N . ILE A 1 351 ? 12.126 11.868 7.425 1.00 93.94 351 ILE A N 1
ATOM 2757 C CA . ILE A 1 351 ? 11.440 11.943 8.723 1.00 93.94 351 ILE A CA 1
ATOM 2758 C C . ILE A 1 351 ? 12.075 13.016 9.618 1.00 93.94 351 ILE A C 1
ATOM 2760 O O . ILE A 1 351 ? 11.333 13.750 10.270 1.00 93.94 351 ILE A O 1
ATOM 2764 N N . HIS A 1 352 ? 13.404 13.160 9.632 1.00 94.69 352 HIS A N 1
ATOM 2765 C CA . HIS A 1 352 ? 14.073 14.249 10.349 1.00 94.69 352 HIS A CA 1
ATOM 2766 C C . HIS A 1 352 ? 13.615 15.631 9.851 1.00 94.69 352 HIS A C 1
ATOM 2768 O O . HIS A 1 352 ? 13.196 16.460 10.658 1.00 94.69 352 HIS A O 1
ATOM 2774 N N . GLU A 1 353 ? 13.631 15.855 8.535 1.00 91.81 353 GLU A N 1
ATOM 2775 C CA . GLU A 1 353 ? 13.226 17.115 7.899 1.00 91.81 353 GLU A CA 1
ATOM 2776 C C . GLU A 1 353 ? 11.749 17.452 8.209 1.00 91.81 353 GLU A C 1
ATOM 2778 O O . GLU A 1 353 ? 11.444 18.549 8.688 1.00 91.81 353 GLU A O 1
ATOM 2783 N N . GLU A 1 354 ? 10.826 16.490 8.071 1.00 89.94 354 GLU A N 1
ATOM 2784 C CA . GLU A 1 354 ? 9.416 16.676 8.451 1.00 89.94 354 GLU A CA 1
ATOM 2785 C C . GLU A 1 354 ? 9.221 16.939 9.961 1.00 89.94 354 GLU A C 1
ATOM 2787 O O . GLU A 1 354 ? 8.356 17.736 10.354 1.00 89.94 354 GLU A O 1
ATOM 2792 N N . MET A 1 355 ? 9.999 16.279 10.830 1.00 93.12 355 MET A N 1
ATOM 2793 C CA . MET A 1 355 ? 9.970 16.516 12.279 1.00 93.12 355 MET A CA 1
ATOM 2794 C C . MET A 1 355 ? 10.456 17.925 12.622 1.00 93.12 355 MET A C 1
ATOM 2796 O O . MET A 1 355 ? 9.795 18.616 13.397 1.00 93.12 355 MET A O 1
ATOM 2800 N N . GLN A 1 356 ? 11.560 18.369 12.018 1.00 93.81 356 GLN A N 1
ATOM 2801 C CA . GLN A 1 356 ? 12.148 19.691 12.227 1.00 93.81 356 GLN A CA 1
ATOM 2802 C C . GLN A 1 356 ? 11.162 20.809 11.858 1.00 93.81 356 GLN A C 1
ATOM 2804 O O . GLN A 1 356 ? 10.959 21.733 12.651 1.00 93.81 356 GLN A O 1
ATOM 2809 N N . CYS A 1 357 ? 10.481 20.698 10.711 1.00 90.81 357 CYS A N 1
ATOM 2810 C CA . CYS A 1 357 ? 9.407 21.621 10.332 1.00 90.81 357 CYS A CA 1
ATOM 2811 C C . CYS A 1 357 ? 8.267 21.621 11.362 1.00 90.81 357 CYS A C 1
ATOM 2813 O O . CYS A 1 357 ? 7.877 22.681 11.851 1.00 90.81 357 CYS A O 1
ATOM 2815 N N . THR A 1 358 ? 7.780 20.441 11.761 1.00 91.56 358 THR A N 1
ATOM 2816 C CA . THR A 1 358 ? 6.659 20.316 12.714 1.00 91.56 358 THR A CA 1
ATOM 2817 C C . THR A 1 358 ? 7.009 20.876 14.106 1.00 91.56 358 THR A C 1
ATOM 2819 O O . THR A 1 358 ? 6.163 21.476 14.771 1.00 91.56 358 THR A O 1
ATOM 2822 N N . ILE A 1 359 ? 8.264 20.735 14.548 1.00 93.38 359 ILE A N 1
ATOM 2823 C CA . ILE A 1 359 ? 8.777 21.314 15.801 1.00 93.38 359 ILE A CA 1
ATOM 2824 C C . ILE A 1 359 ? 8.914 22.837 15.691 1.00 93.38 359 ILE A C 1
ATOM 2826 O O . ILE A 1 359 ? 8.572 23.550 16.635 1.00 93.38 359 ILE A O 1
ATOM 2830 N N . GLN A 1 360 ? 9.345 23.361 14.542 1.00 92.75 360 GLN A N 1
ATOM 2831 C CA . GLN A 1 360 ? 9.413 24.807 14.331 1.00 92.75 360 GLN A CA 1
ATOM 2832 C C . GLN A 1 360 ? 8.024 25.463 14.259 1.00 92.75 360 GLN A C 1
ATOM 2834 O O . GLN A 1 360 ? 7.872 26.603 14.694 1.00 92.75 360 GLN A O 1
ATOM 2839 N N . GLU A 1 361 ? 7.000 24.745 13.797 1.00 91.56 361 GLU A N 1
ATOM 2840 C CA . GLU A 1 361 ? 5.601 25.172 13.919 1.00 91.56 361 GLU A CA 1
ATOM 2841 C C . GLU A 1 361 ? 5.109 25.127 15.374 1.00 91.56 361 GLU A C 1
ATOM 2843 O O . GLU A 1 361 ? 4.477 26.078 15.826 1.00 91.56 361 GLU A O 1
ATOM 2848 N N . LEU A 1 362 ? 5.424 24.066 16.133 1.00 91.00 362 LEU A N 1
ATOM 2849 C CA . LEU A 1 362 ? 5.077 23.958 17.561 1.00 91.00 362 LEU A CA 1
ATOM 2850 C C . LEU A 1 362 ? 5.658 25.108 18.399 1.00 91.00 362 LEU A C 1
ATOM 2852 O O . LEU A 1 362 ? 4.987 25.591 19.305 1.00 91.00 362 LEU A O 1
ATOM 2856 N N . ARG A 1 363 ? 6.870 25.583 18.080 1.00 90.38 363 ARG A N 1
ATOM 2857 C CA . ARG A 1 363 ? 7.502 26.749 18.733 1.00 90.38 363 ARG A CA 1
ATOM 2858 C C . ARG A 1 363 ? 6.734 28.066 18.544 1.00 90.38 363 ARG A C 1
ATOM 2860 O O . ARG A 1 363 ? 6.983 29.002 19.297 1.00 90.38 363 ARG A O 1
ATOM 2867 N N . ASN A 1 364 ? 5.818 28.138 17.575 1.00 88.81 364 ASN A N 1
ATOM 2868 C CA . ASN A 1 364 ? 4.989 29.317 17.308 1.00 88.81 364 ASN A CA 1
ATOM 2869 C C . ASN A 1 364 ? 3.606 29.252 17.997 1.00 88.81 364 ASN A C 1
ATOM 2871 O O . ASN A 1 364 ? 2.819 30.184 17.846 1.00 88.81 364 ASN A O 1
ATOM 2875 N N . LEU A 1 365 ? 3.298 28.167 18.721 1.00 87.19 365 LEU A N 1
ATOM 2876 C CA . LEU A 1 365 ? 2.034 27.955 19.440 1.00 87.19 365 LEU A CA 1
ATOM 2877 C C . LEU A 1 365 ? 2.215 28.166 20.953 1.00 87.19 365 LEU A C 1
ATOM 2879 O O . LEU A 1 365 ? 3.304 27.965 21.492 1.00 87.19 365 LEU A O 1
ATOM 2883 N N . GLY A 1 366 ? 1.140 28.523 21.659 1.00 77.31 366 GLY A N 1
ATOM 2884 C CA . GLY A 1 366 ? 1.186 28.716 23.116 1.00 77.31 366 GLY A CA 1
ATOM 2885 C C . GLY A 1 366 ? -0.077 29.278 23.777 1.00 77.31 366 GLY A C 1
ATOM 2886 O O . GLY A 1 366 ? -0.103 29.423 24.999 1.00 77.31 366 GLY A O 1
ATOM 2887 N N . ASN A 1 367 ? -1.125 29.580 23.012 1.00 83.94 367 ASN A N 1
ATOM 2888 C CA . ASN A 1 367 ? -2.416 30.036 23.521 1.00 83.94 367 ASN A CA 1
ATOM 2889 C C . ASN A 1 367 ? -3.270 28.828 23.948 1.00 83.94 367 ASN A C 1
ATOM 2891 O O . ASN A 1 367 ? -3.187 27.787 23.300 1.00 83.94 367 ASN A O 1
ATOM 2895 N N . PRO A 1 368 ? -4.159 28.931 24.954 1.00 79.25 368 PRO A N 1
ATOM 2896 C CA . PRO A 1 368 ? -5.031 27.816 25.352 1.00 79.25 368 PRO A CA 1
ATOM 2897 C C . PRO A 1 368 ? -5.909 27.241 24.222 1.00 79.25 368 PRO A C 1
ATOM 2899 O O . PRO A 1 368 ? -6.291 26.076 24.271 1.00 79.25 368 PRO A O 1
ATOM 2902 N N . GLU A 1 369 ? -6.194 28.027 23.182 1.00 84.19 369 GLU A N 1
ATOM 2903 C CA . GLU A 1 369 ? -6.910 27.585 21.975 1.00 84.19 369 GLU A CA 1
ATOM 2904 C C . GLU A 1 369 ? -6.060 26.670 21.065 1.00 84.19 369 GLU A C 1
ATOM 2906 O O . GLU A 1 369 ? -6.609 25.881 20.296 1.00 84.19 369 GLU A O 1
ATOM 2911 N N . ASP A 1 370 ? -4.727 26.700 21.195 1.00 87.12 370 ASP A N 1
ATOM 2912 C CA . ASP A 1 370 ? -3.792 25.890 20.405 1.00 87.12 370 ASP A CA 1
ATOM 2913 C C . ASP A 1 370 ? -3.711 24.426 20.882 1.00 87.12 370 ASP A C 1
ATOM 2915 O O . ASP A 1 370 ? -3.198 23.581 20.149 1.00 87.12 370 ASP A O 1
ATOM 2919 N N . VAL A 1 371 ? -4.213 24.086 22.081 1.00 86.81 371 VAL A N 1
ATOM 2920 C CA . VAL A 1 371 ? -4.132 22.734 22.687 1.00 86.81 371 VAL A CA 1
ATOM 2921 C C . VAL A 1 371 ? -4.462 21.582 21.714 1.00 86.81 371 VAL A C 1
ATOM 2923 O O . VAL A 1 371 ? -3.640 20.666 21.606 1.00 86.81 371 VAL A O 1
ATOM 2926 N N . PRO A 1 372 ? -5.588 21.574 20.965 1.00 88.50 372 PRO A N 1
ATOM 2927 C CA . PRO A 1 372 ? -5.873 20.510 19.995 1.00 88.50 372 PRO A CA 1
ATOM 2928 C C . PRO A 1 372 ? -4.880 20.462 18.819 1.00 88.50 372 PRO A C 1
ATOM 2930 O O . PRO A 1 372 ? -4.602 19.381 18.297 1.00 88.50 372 PRO A O 1
ATOM 2933 N N . ILE A 1 373 ? -4.314 21.604 18.415 1.00 90.38 373 ILE A N 1
ATOM 2934 C CA . ILE A 1 373 ? -3.311 21.700 17.343 1.00 90.38 373 ILE A CA 1
ATOM 2935 C C . ILE A 1 373 ? -1.966 21.154 17.837 1.00 90.38 373 ILE A C 1
ATOM 2937 O O . ILE A 1 373 ? -1.340 20.347 17.147 1.00 90.38 373 ILE A O 1
ATOM 2941 N N . VAL A 1 374 ? -1.552 21.538 19.049 1.00 90.06 374 VAL A N 1
ATOM 2942 C CA . VAL A 1 374 ? -0.354 21.022 19.729 1.00 90.06 374 VAL A CA 1
ATOM 2943 C C . VAL A 1 374 ? -0.454 19.508 19.892 1.00 90.06 374 VAL A C 1
ATOM 2945 O O . VAL A 1 374 ? 0.448 18.795 19.454 1.00 90.06 374 VAL A O 1
ATOM 2948 N N . LYS A 1 375 ? -1.572 19.004 20.437 1.00 89.69 375 LYS A N 1
ATOM 2949 C CA . LYS A 1 375 ? -1.812 17.565 20.627 1.00 89.69 375 LYS A CA 1
ATOM 2950 C C . LYS A 1 375 ? -1.657 16.795 19.318 1.00 89.69 375 LYS A C 1
ATOM 2952 O O . LYS A 1 375 ? -0.855 15.869 19.250 1.00 89.69 375 LYS A O 1
ATOM 2957 N N . ARG A 1 376 ? -2.325 17.253 18.252 1.00 90.06 376 ARG A N 1
ATOM 2958 C CA . ARG A 1 376 ? -2.222 16.655 16.915 1.00 90.06 376 ARG A CA 1
ATOM 2959 C C . ARG A 1 376 ? -0.785 16.641 16.386 1.00 90.06 376 ARG A C 1
ATOM 2961 O O . ARG A 1 376 ? -0.327 15.597 15.935 1.00 90.06 376 ARG A O 1
ATOM 2968 N N . LYS A 1 377 ? -0.054 17.760 16.466 1.00 91.44 377 LYS A N 1
ATOM 2969 C CA . LYS A 1 377 ? 1.344 17.835 16.000 1.00 91.44 377 LYS A CA 1
ATOM 2970 C C . LYS A 1 377 ? 2.271 16.907 16.796 1.00 91.44 377 LYS A C 1
ATOM 2972 O O . LYS A 1 377 ? 3.124 16.255 16.199 1.00 91.44 377 LYS A O 1
ATOM 2977 N N . CYS A 1 378 ? 2.088 16.788 18.111 1.00 91.31 378 CYS A N 1
ATOM 2978 C CA . CYS A 1 378 ? 2.845 15.856 18.953 1.00 91.31 378 CYS A CA 1
ATOM 2979 C C . CYS A 1 378 ? 2.492 14.380 18.689 1.00 91.31 378 CYS A C 1
ATOM 2981 O O . CYS A 1 378 ? 3.392 13.535 18.649 1.00 91.31 378 CYS A O 1
ATOM 2983 N N . ASP A 1 379 ? 1.216 14.063 18.448 1.00 90.38 379 ASP A N 1
ATOM 2984 C CA . ASP A 1 379 ? 0.785 12.733 18.006 1.00 90.38 379 ASP A CA 1
ATOM 2985 C C . ASP A 1 379 ? 1.407 12.379 16.648 1.00 90.38 379 ASP A C 1
ATOM 2987 O O . ASP A 1 379 ? 1.952 11.287 16.493 1.00 90.38 379 ASP A O 1
ATOM 2991 N N . ASP A 1 380 ? 1.391 13.296 15.677 1.00 89.88 380 ASP A N 1
ATOM 2992 C CA . ASP A 1 380 ? 1.932 13.081 14.329 1.00 89.88 380 ASP A CA 1
ATOM 2993 C C . ASP A 1 380 ? 3.470 12.933 14.333 1.00 89.88 380 ASP A C 1
ATOM 2995 O O . ASP A 1 380 ? 4.007 12.023 13.696 1.00 89.88 380 ASP A O 1
ATOM 2999 N N . LEU A 1 381 ? 4.190 13.723 15.140 1.00 92.19 381 LEU A N 1
ATOM 3000 C CA . LEU A 1 381 ? 5.617 13.507 15.432 1.00 92.19 381 LEU A CA 1
ATOM 3001 C C . LEU A 1 381 ? 5.877 12.107 16.005 1.00 92.19 381 LEU A C 1
ATOM 3003 O O . LEU A 1 381 ? 6.788 11.398 15.570 1.00 92.19 381 LEU A O 1
ATOM 3007 N N . THR A 1 382 ? 5.057 11.673 16.961 1.00 92.19 382 THR A N 1
ATOM 3008 C CA . THR A 1 382 ? 5.277 10.387 17.626 1.00 92.19 382 THR A CA 1
ATOM 3009 C C . THR A 1 382 ? 4.852 9.197 16.752 1.00 92.19 382 THR A C 1
ATOM 3011 O O . THR A 1 382 ? 5.458 8.127 16.848 1.00 92.19 382 THR A O 1
ATOM 3014 N N . LYS A 1 383 ? 3.882 9.366 15.838 1.00 91.06 383 LYS A N 1
ATOM 3015 C CA . LYS A 1 383 ? 3.573 8.404 14.760 1.00 91.06 383 LYS A CA 1
ATOM 3016 C C . LYS A 1 383 ? 4.772 8.221 13.832 1.00 91.06 383 LYS A C 1
ATOM 3018 O O . LYS A 1 383 ? 5.203 7.084 13.660 1.00 91.06 383 LYS A O 1
ATOM 3023 N N . ARG A 1 384 ? 5.374 9.309 13.330 1.00 91.56 384 ARG A N 1
ATOM 3024 C CA . ARG A 1 384 ? 6.593 9.258 12.497 1.00 91.56 384 ARG A CA 1
ATOM 3025 C C . ARG A 1 384 ? 7.739 8.511 13.195 1.00 91.56 384 ARG A C 1
ATOM 3027 O O . ARG A 1 384 ? 8.343 7.618 12.606 1.00 91.56 384 ARG A O 1
ATOM 3034 N N . GLY A 1 385 ? 7.981 8.786 14.482 1.00 93.19 385 GLY A N 1
ATOM 3035 C CA . GLY A 1 385 ? 8.976 8.055 15.283 1.00 93.19 385 GLY A CA 1
ATOM 3036 C C . GLY A 1 385 ? 8.678 6.551 15.405 1.00 93.19 385 GLY A C 1
ATOM 3037 O O . GLY A 1 385 ? 9.566 5.717 15.216 1.00 93.19 385 GLY A O 1
ATOM 3038 N N . LYS A 1 386 ? 7.412 6.176 15.645 1.00 92.31 386 LYS A N 1
ATOM 3039 C CA . LYS A 1 386 ? 6.951 4.771 15.641 1.00 92.31 386 LYS A CA 1
ATOM 3040 C C . LYS A 1 386 ? 7.091 4.116 14.260 1.00 92.31 386 LYS A C 1
ATOM 3042 O O . LYS A 1 386 ? 7.424 2.934 14.189 1.00 92.31 386 LYS A O 1
ATOM 3047 N N . GLN A 1 387 ? 6.866 4.860 13.179 1.00 91.44 387 GLN A N 1
ATOM 3048 C CA . GLN A 1 387 ? 6.974 4.375 11.804 1.00 91.44 387 GLN A CA 1
ATOM 3049 C C . GLN A 1 387 ? 8.431 4.110 11.404 1.00 91.44 387 GLN A C 1
ATOM 3051 O O . GLN A 1 387 ? 8.708 3.078 10.797 1.00 91.44 387 GLN A O 1
ATOM 3056 N N . LEU A 1 388 ? 9.381 4.960 11.812 1.00 93.44 388 LEU A N 1
ATOM 3057 C CA . LEU A 1 388 ? 10.808 4.694 11.602 1.00 93.44 388 LEU A CA 1
ATOM 3058 C C . LEU A 1 388 ? 11.286 3.473 12.408 1.00 93.44 388 LEU A C 1
ATOM 3060 O O . LEU A 1 388 ? 11.983 2.611 11.874 1.00 93.44 388 LEU A O 1
ATOM 3064 N N . LEU A 1 389 ? 10.845 3.336 13.666 1.00 91.88 389 LEU A N 1
ATOM 3065 C CA . LEU A 1 389 ? 11.097 2.134 14.473 1.00 91.88 389 LEU A CA 1
ATOM 3066 C C . LEU A 1 389 ? 10.532 0.862 13.818 1.00 91.88 389 LEU A C 1
ATOM 3068 O O . LEU A 1 389 ? 11.171 -0.188 13.888 1.00 91.88 389 LEU A O 1
ATOM 3072 N N . ARG A 1 390 ? 9.349 0.941 13.191 1.00 90.62 390 ARG A N 1
ATOM 3073 C CA . ARG A 1 390 ? 8.733 -0.161 12.432 1.00 90.62 390 ARG A CA 1
ATOM 3074 C C . ARG A 1 390 ? 9.544 -0.488 11.178 1.00 90.62 390 ARG A C 1
ATOM 3076 O O . ARG A 1 390 ? 9.850 -1.660 10.966 1.00 90.62 390 ARG A O 1
ATOM 3083 N N . HIS A 1 391 ? 9.939 0.525 10.406 1.00 91.88 391 HIS A N 1
ATOM 3084 C CA . HIS A 1 391 ? 10.764 0.377 9.209 1.00 91.88 391 HIS A CA 1
ATOM 3085 C C . HIS A 1 391 ? 12.077 -0.342 9.521 1.00 91.88 391 HIS A C 1
ATOM 3087 O O . HIS A 1 391 ? 12.299 -1.440 9.017 1.00 91.88 391 HIS A O 1
ATOM 3093 N N . ILE A 1 392 ? 12.902 0.205 10.421 1.00 91.00 392 ILE A N 1
ATOM 3094 C CA . ILE A 1 392 ? 14.242 -0.335 10.692 1.00 91.00 392 ILE A CA 1
ATOM 3095 C C . ILE A 1 392 ? 14.162 -1.789 11.191 1.00 91.00 392 ILE A C 1
ATOM 3097 O O . ILE A 1 392 ? 14.913 -2.636 10.714 1.00 91.00 392 ILE A O 1
ATOM 3101 N N . LYS A 1 393 ? 13.197 -2.112 12.068 1.00 87.69 393 LYS A N 1
ATOM 3102 C CA . LYS A 1 393 ? 12.954 -3.483 12.566 1.00 87.69 393 LYS A CA 1
ATOM 3103 C C . LYS A 1 393 ? 12.374 -4.451 11.517 1.00 87.69 393 LYS A C 1
ATOM 3105 O O . LYS A 1 393 ? 12.342 -5.653 11.768 1.00 87.69 393 LYS A O 1
ATOM 3110 N N . THR A 1 394 ? 11.890 -3.951 10.378 1.00 86.81 394 THR A N 1
ATOM 3111 C CA . THR A 1 394 ? 11.309 -4.753 9.281 1.00 86.81 394 THR A CA 1
ATOM 3112 C C . THR A 1 394 ? 12.296 -4.968 8.133 1.00 86.81 394 THR A C 1
ATOM 3114 O O . THR A 1 394 ? 12.278 -6.024 7.494 1.00 86.81 394 THR A O 1
ATOM 3117 N N . SER A 1 395 ? 13.136 -3.968 7.864 1.00 83.81 395 SER A N 1
ATOM 3118 C CA . SER A 1 395 ? 14.101 -3.946 6.760 1.00 83.81 395 SER A CA 1
ATOM 3119 C C . SER A 1 395 ? 15.428 -4.593 7.141 1.00 83.81 395 SER A C 1
ATOM 3121 O O . SER A 1 395 ? 15.977 -5.366 6.359 1.00 83.81 395 SER A O 1
ATOM 3123 N N . HIS A 1 396 ? 15.908 -4.341 8.363 1.00 80.88 396 HIS A N 1
ATOM 3124 C CA . HIS A 1 396 ? 17.146 -4.914 8.887 1.00 80.88 396 HIS A CA 1
ATOM 3125 C C . HIS A 1 396 ? 16.824 -6.106 9.782 1.00 80.88 396 HIS A C 1
ATOM 3127 O O . HIS A 1 396 ? 16.012 -6.011 10.702 1.00 80.88 396 HIS A O 1
ATOM 3133 N N . GLN A 1 397 ? 17.469 -7.246 9.539 1.00 69.69 397 GLN A N 1
ATOM 3134 C CA . GLN A 1 397 ? 17.325 -8.401 10.421 1.00 69.69 397 GLN A CA 1
ATOM 3135 C C . GLN A 1 397 ? 17.945 -8.095 11.787 1.00 69.69 397 GLN A C 1
ATOM 3137 O O . GLN A 1 397 ? 18.990 -7.454 11.877 1.00 69.69 397 GLN A O 1
ATOM 3142 N N . GLU A 1 398 ? 17.376 -8.652 12.854 1.00 60.12 398 GLU A N 1
ATOM 3143 C CA . GLU A 1 398 ? 17.897 -8.525 14.225 1.00 60.12 398 GLU A CA 1
ATOM 3144 C C . GLU A 1 398 ? 19.395 -8.882 14.328 1.00 60.12 398 GLU A C 1
ATOM 3146 O O . GLU A 1 398 ? 20.154 -8.227 15.035 1.00 60.12 398 GLU A O 1
ATOM 3151 N N . LYS A 1 399 ? 19.866 -9.857 13.536 1.00 56.28 399 LYS A N 1
ATOM 3152 C CA . LYS A 1 399 ? 21.292 -10.221 13.438 1.00 56.28 399 LYS A CA 1
ATOM 3153 C C . LYS A 1 399 ? 22.170 -9.140 12.792 1.00 56.28 399 LYS A C 1
ATOM 3155 O O . LYS A 1 399 ? 23.323 -8.994 13.187 1.00 56.28 399 LYS A O 1
ATOM 3160 N N . GLN A 1 400 ? 21.642 -8.389 11.824 1.00 69.19 400 GLN A N 1
ATOM 3161 C CA . GLN A 1 400 ? 22.335 -7.244 11.225 1.00 69.19 400 GLN A CA 1
ATOM 3162 C C . GLN A 1 400 ? 22.387 -6.092 12.235 1.00 69.19 400 GLN A C 1
ATOM 3164 O O . GLN A 1 400 ? 23.467 -5.591 12.521 1.00 69.19 400 GLN A O 1
ATOM 3169 N N . LEU A 1 401 ? 21.265 -5.756 12.882 1.00 69.00 401 LEU A N 1
ATOM 3170 C CA . LEU A 1 401 ? 21.220 -4.715 13.921 1.00 69.00 401 LEU A CA 1
ATOM 3171 C C . LEU A 1 401 ? 22.156 -5.022 15.106 1.00 69.00 401 LEU A C 1
ATOM 3173 O O . LEU A 1 401 ? 22.875 -4.138 15.564 1.00 69.00 401 LEU A O 1
ATOM 3177 N N . ASN A 1 402 ? 22.245 -6.286 15.533 1.00 68.44 402 ASN A N 1
ATOM 3178 C CA . ASN A 1 402 ? 23.188 -6.735 16.566 1.00 68.44 402 ASN A CA 1
ATOM 3179 C C . ASN A 1 402 ? 24.672 -6.648 16.146 1.00 68.44 402 ASN A C 1
ATOM 3181 O O . ASN A 1 402 ? 25.547 -6.737 17.005 1.00 68.44 402 ASN A O 1
ATOM 3185 N N . THR A 1 403 ? 24.971 -6.460 14.856 1.00 77.06 403 THR A N 1
ATOM 3186 C CA . THR A 1 403 ? 26.336 -6.187 14.363 1.00 77.06 403 THR A CA 1
ATOM 3187 C C . THR A 1 403 ? 26.720 -4.710 14.556 1.00 77.06 403 THR A C 1
ATOM 3189 O O . THR A 1 403 ? 27.902 -4.392 14.677 1.00 77.06 403 THR A O 1
ATOM 3192 N N . TYR A 1 404 ? 25.734 -3.812 14.676 1.00 81.19 404 TYR A N 1
ATOM 3193 C CA . TYR A 1 404 ? 25.911 -2.364 14.821 1.00 81.19 404 TYR A CA 1
ATOM 3194 C C . TYR A 1 404 ? 25.338 -1.876 16.168 1.00 81.19 404 TYR A C 1
ATOM 3196 O O . TYR A 1 404 ? 24.260 -1.277 16.220 1.00 81.19 404 TYR A O 1
ATOM 3204 N N . PRO A 1 405 ? 26.043 -2.103 17.298 1.00 81.88 405 PRO A N 1
ATOM 3205 C CA . PRO A 1 405 ? 25.511 -1.831 18.639 1.00 81.88 405 PRO A CA 1
ATOM 3206 C C . PRO A 1 405 ? 25.175 -0.352 18.885 1.00 81.88 405 PRO A C 1
ATOM 3208 O O . PRO A 1 405 ? 24.316 -0.052 19.713 1.00 81.88 405 PRO A O 1
ATOM 3211 N N . HIS A 1 406 ? 25.794 0.575 18.146 1.00 85.94 406 HIS A N 1
ATOM 3212 C CA . HIS A 1 406 ? 25.430 1.992 18.173 1.00 85.94 406 HIS A CA 1
ATOM 3213 C C . HIS A 1 406 ? 24.025 2.229 17.591 1.00 85.94 406 HIS A C 1
ATOM 3215 O O . HIS A 1 406 ? 23.218 2.863 18.264 1.00 85.94 406 HIS A O 1
ATOM 3221 N N . ILE A 1 407 ? 23.671 1.628 16.444 1.00 86.94 407 ILE A N 1
ATOM 3222 C CA . ILE A 1 407 ? 22.309 1.691 15.878 1.00 86.94 407 ILE A CA 1
ATOM 3223 C C . ILE A 1 407 ? 21.301 1.053 16.838 1.00 86.94 407 ILE A C 1
ATOM 3225 O O . ILE A 1 407 ? 20.239 1.623 17.082 1.00 86.94 407 ILE A O 1
ATOM 3229 N N . SER A 1 408 ? 21.634 -0.086 17.455 1.00 86.56 408 SER A N 1
ATOM 3230 C CA . SER A 1 408 ? 20.762 -0.707 18.465 1.00 86.56 408 SER A CA 1
ATOM 3231 C C . SER A 1 408 ? 20.522 0.198 19.687 1.00 86.56 408 SER A C 1
ATOM 3233 O O . SER A 1 408 ? 19.429 0.178 20.255 1.00 86.56 408 SER A O 1
ATOM 3235 N N . SER A 1 409 ? 21.511 1.005 20.083 1.00 89.31 409 SER A N 1
ATOM 3236 C CA . SER A 1 409 ? 21.381 2.000 21.158 1.00 89.31 409 SER A CA 1
ATOM 3237 C C . SER A 1 409 ? 20.525 3.202 20.732 1.00 89.31 409 SER A C 1
ATOM 3239 O O . SER A 1 409 ? 19.598 3.593 21.449 1.00 89.31 409 SER A O 1
ATOM 3241 N N . SER A 1 410 ? 20.759 3.735 19.528 1.00 91.56 410 SER A N 1
ATOM 3242 C CA . SER A 1 410 ? 19.952 4.802 18.919 1.00 91.56 410 SER A CA 1
ATOM 3243 C C . SER A 1 410 ? 18.478 4.384 18.785 1.00 91.56 410 SER A C 1
ATOM 3245 O O . SER A 1 410 ? 17.579 5.134 19.157 1.00 91.56 410 SER A O 1
ATOM 3247 N N . LEU A 1 411 ? 18.208 3.146 18.354 1.00 91.12 411 LEU A N 1
ATOM 3248 C CA . LEU A 1 411 ? 16.861 2.565 18.270 1.00 91.12 411 LEU A CA 1
ATOM 3249 C C . LEU A 1 411 ? 16.167 2.451 19.633 1.00 91.12 411 LEU A C 1
ATOM 3251 O O . LEU A 1 411 ? 14.969 2.724 19.737 1.00 91.12 411 LEU A O 1
ATOM 3255 N N . HIS A 1 412 ? 16.891 2.049 20.682 1.00 90.75 412 HIS A N 1
ATOM 3256 C CA . HIS A 1 412 ? 16.321 1.990 22.028 1.00 90.75 412 HIS A CA 1
ATOM 3257 C C . HIS A 1 412 ? 16.005 3.396 22.556 1.00 90.75 412 HIS A C 1
ATOM 3259 O O . HIS A 1 412 ? 14.906 3.626 23.060 1.00 90.75 412 HIS A O 1
ATOM 3265 N N . THR A 1 413 ? 16.918 4.348 22.347 1.00 92.81 413 THR A N 1
ATOM 3266 C CA . THR A 1 413 ? 16.731 5.769 22.679 1.00 92.81 413 THR A CA 1
ATOM 3267 C C . THR A 1 413 ? 15.513 6.357 21.962 1.00 92.81 413 THR A C 1
ATOM 3269 O O . THR A 1 413 ? 14.672 6.983 22.605 1.00 92.81 413 THR A O 1
ATOM 3272 N N . LEU A 1 414 ? 15.334 6.069 20.666 1.00 94.06 414 LEU A N 1
ATOM 3273 C CA . LEU A 1 414 ? 14.170 6.510 19.893 1.00 94.06 414 LEU A CA 1
ATOM 3274 C C . LEU A 1 414 ? 12.871 5.907 20.447 1.00 94.06 414 LEU A C 1
ATOM 3276 O O . LEU A 1 414 ? 11.874 6.614 20.572 1.00 94.06 414 LEU A O 1
ATOM 3280 N N . GLN A 1 415 ? 12.875 4.629 20.839 1.00 93.69 415 GLN A N 1
ATOM 3281 C CA . GLN A 1 415 ? 11.715 3.980 21.460 1.00 93.69 415 GLN A CA 1
ATOM 3282 C C . GLN A 1 415 ? 11.358 4.586 22.831 1.00 93.69 415 GLN A C 1
ATOM 3284 O O . GLN A 1 415 ? 10.173 4.696 23.151 1.00 93.69 415 GLN A O 1
ATOM 3289 N N . LEU A 1 416 ? 12.350 5.017 23.618 1.00 92.38 416 LEU A N 1
ATOM 3290 C CA . LEU A 1 416 ? 12.132 5.731 24.881 1.00 92.38 416 LEU A CA 1
ATOM 3291 C C . LEU A 1 416 ? 11.613 7.159 24.651 1.00 92.38 416 LEU A C 1
ATOM 3293 O O . LEU A 1 416 ? 10.609 7.532 25.253 1.00 92.38 416 LEU A O 1
ATOM 3297 N N . GLY A 1 417 ? 12.217 7.930 23.740 1.00 92.06 417 GLY A N 1
ATOM 3298 C CA . GLY A 1 417 ? 11.774 9.290 23.400 1.00 92.06 417 GLY A CA 1
ATOM 3299 C C . GLY A 1 417 ? 10.360 9.329 22.810 1.00 92.06 417 GLY A C 1
ATOM 3300 O O . GLY A 1 417 ? 9.566 10.206 23.151 1.00 92.06 417 GLY A O 1
ATOM 3301 N N . VAL A 1 418 ? 10.003 8.323 22.004 1.00 93.12 418 VAL A N 1
ATOM 3302 C CA . VAL A 1 418 ? 8.634 8.065 21.525 1.00 93.12 418 VAL A CA 1
ATOM 3303 C C . VAL A 1 418 ? 7.657 7.842 22.684 1.00 93.12 418 VAL A C 1
ATOM 3305 O O . VAL A 1 418 ? 6.546 8.366 22.653 1.00 93.12 418 VAL A O 1
ATOM 3308 N N . HIS A 1 419 ? 8.047 7.097 23.720 1.00 90.44 419 HIS A N 1
ATOM 3309 C CA . HIS A 1 419 ? 7.195 6.874 24.889 1.00 90.44 419 HIS A CA 1
ATOM 3310 C C . HIS A 1 419 ? 7.073 8.136 25.763 1.00 90.44 419 HIS A C 1
ATOM 3312 O O . HIS A 1 419 ? 5.962 8.522 26.126 1.00 90.44 419 HIS A O 1
ATOM 3318 N N . GLU A 1 420 ? 8.188 8.808 26.073 1.00 91.12 420 GLU A N 1
ATOM 3319 C CA . GLU A 1 420 ? 8.188 10.022 26.902 1.00 91.12 420 GLU A CA 1
ATOM 3320 C C . GLU A 1 420 ? 7.418 11.169 26.233 1.00 91.12 420 GLU A C 1
ATOM 3322 O O . GLU A 1 420 ? 6.662 11.855 26.912 1.00 91.12 420 GLU A O 1
ATOM 3327 N N . SER A 1 421 ? 7.524 11.344 24.911 1.00 90.19 421 SER A N 1
ATOM 3328 C CA . SER A 1 421 ? 6.781 12.386 24.182 1.00 90.19 421 SER A CA 1
ATOM 3329 C C . SER A 1 421 ? 5.271 12.163 24.217 1.00 90.19 421 SER A C 1
ATOM 3331 O O . SER A 1 421 ? 4.523 13.099 24.497 1.00 90.19 421 SER A O 1
ATOM 3333 N N . ASN A 1 422 ? 4.810 10.925 24.000 1.00 89.12 422 ASN A N 1
ATOM 3334 C CA . ASN A 1 422 ? 3.385 10.586 24.070 1.00 89.12 422 ASN A CA 1
ATOM 3335 C C . ASN A 1 422 ? 2.836 10.771 25.499 1.00 89.12 422 ASN A C 1
ATOM 3337 O O . ASN A 1 422 ? 1.728 11.281 25.671 1.00 89.12 422 ASN A O 1
ATOM 3341 N N . ALA A 1 423 ? 3.612 10.390 26.522 1.00 87.38 423 ALA A N 1
ATOM 3342 C CA . ALA A 1 423 ? 3.246 10.584 27.924 1.00 87.38 423 ALA A CA 1
ATOM 3343 C C . ALA A 1 423 ? 3.198 12.075 28.299 1.00 87.38 423 ALA A C 1
ATOM 3345 O O . ALA A 1 423 ? 2.179 12.542 28.798 1.00 87.38 423 ALA A O 1
ATOM 3346 N N . ALA A 1 424 ? 4.252 12.834 27.984 1.00 87.06 424 ALA A N 1
ATOM 3347 C CA . ALA A 1 424 ? 4.350 14.263 28.270 1.00 87.06 424 ALA A CA 1
ATOM 3348 C C . ALA A 1 424 ? 3.273 15.081 27.543 1.00 87.06 424 ALA A C 1
ATOM 3350 O O . ALA A 1 424 ? 2.687 15.974 28.142 1.00 87.06 424 ALA A O 1
ATOM 3351 N N . CYS A 1 425 ? 2.963 14.762 26.283 1.00 86.19 425 CYS A N 1
ATOM 3352 C CA . CYS A 1 425 ? 1.855 15.387 25.558 1.00 86.19 425 CYS A CA 1
ATOM 3353 C C . CYS A 1 425 ? 0.496 15.085 26.212 1.00 86.19 425 CYS A C 1
ATOM 3355 O O . CYS A 1 425 ? -0.359 15.962 26.273 1.00 86.19 425 CYS A O 1
ATOM 3357 N N . SER A 1 426 ? 0.309 13.875 26.750 1.00 84.75 426 SER A N 1
ATOM 3358 C CA . SER A 1 426 ? -0.929 13.515 27.449 1.00 84.75 426 SER A CA 1
ATOM 3359 C C . SER A 1 426 ? -1.069 14.256 28.783 1.00 84.75 426 SER A C 1
ATOM 3361 O O . SER A 1 426 ? -2.104 14.857 29.028 1.00 84.75 426 SER A O 1
ATOM 3363 N N . THR A 1 427 ? -0.038 14.264 29.635 1.00 85.44 427 THR A N 1
ATOM 3364 C CA . THR A 1 427 ? -0.149 14.852 30.984 1.00 85.44 427 THR A CA 1
ATOM 3365 C C . THR A 1 427 ? -0.058 16.377 30.989 1.00 85.44 427 THR A C 1
ATOM 3367 O O . THR A 1 427 ? -0.835 17.034 31.669 1.00 85.44 427 THR A O 1
ATOM 3370 N N . LEU A 1 428 ? 0.874 16.961 30.228 1.00 83.19 428 LEU A N 1
ATOM 3371 C CA . LEU A 1 428 ? 1.189 18.393 30.317 1.00 83.19 428 LEU A CA 1
ATOM 3372 C C . LEU A 1 428 ? 0.174 19.291 29.591 1.00 83.19 428 LEU A C 1
ATOM 3374 O O . LEU A 1 428 ? 0.149 20.495 29.843 1.00 83.19 428 LEU A O 1
ATOM 3378 N N . LEU A 1 429 ? -0.650 18.734 28.695 1.00 81.12 429 LEU A N 1
ATOM 3379 C CA . LEU A 1 429 ? -1.779 19.455 28.094 1.00 81.12 429 LEU A CA 1
ATOM 3380 C C . LEU A 1 429 ? -3.011 19.456 29.011 1.00 81.12 429 LEU A C 1
ATOM 3382 O O . LEU A 1 429 ? -3.727 20.454 29.059 1.00 81.12 429 LEU A O 1
ATOM 3386 N N . ASP A 1 430 ? -3.212 18.386 29.783 1.00 75.31 430 ASP A N 1
ATOM 3387 C CA . ASP A 1 430 ? -4.310 18.271 30.749 1.00 75.31 430 ASP A CA 1
ATOM 3388 C C . ASP A 1 430 ? -4.054 19.110 32.031 1.00 75.31 430 ASP A C 1
ATOM 3390 O O . ASP A 1 430 ? -4.990 19.424 32.764 1.00 75.31 430 ASP A O 1
ATOM 3394 N N . GLU A 1 431 ? -2.807 19.545 32.281 1.00 69.44 431 GLU A N 1
ATOM 3395 C CA . GLU A 1 431 ? -2.415 20.457 33.381 1.00 69.44 431 GLU A CA 1
ATOM 3396 C C . GLU A 1 431 ? -2.942 21.907 33.229 1.00 69.44 431 GLU A C 1
ATOM 3398 O O . GLU A 1 431 ? -2.862 22.690 34.176 1.00 69.44 431 GLU A O 1
ATOM 3403 N N . GLY A 1 432 ? -3.481 22.293 32.065 1.00 67.19 432 GLY A N 1
ATOM 3404 C CA . GLY A 1 432 ? -4.129 23.596 31.822 1.00 67.19 432 GLY A CA 1
ATOM 3405 C C . GLY A 1 432 ? -3.200 24.815 31.676 1.00 67.19 432 GLY A C 1
ATOM 3406 O O . GLY A 1 432 ? -3.584 25.803 31.051 1.00 67.19 432 GLY A O 1
ATOM 3407 N N . ASP A 1 433 ? -1.966 24.752 32.181 1.00 78.94 433 ASP A N 1
ATOM 3408 C CA . ASP A 1 433 ? -0.941 25.801 32.057 1.00 78.94 433 ASP A CA 1
ATOM 3409 C C . ASP A 1 433 ? -0.068 25.597 30.801 1.00 78.94 433 ASP A C 1
ATOM 3411 O O . ASP A 1 433 ? 1.123 25.267 30.864 1.00 78.94 433 ASP A O 1
ATOM 3415 N N . LEU A 1 434 ? -0.683 25.761 29.622 1.00 80.06 434 LEU A N 1
ATOM 3416 C CA . LEU A 1 434 ? -0.012 25.523 28.340 1.00 80.06 434 LEU A CA 1
ATOM 3417 C C . LEU A 1 434 ? 1.312 26.306 28.170 1.00 80.06 434 LEU A C 1
ATOM 3419 O O . LEU A 1 434 ? 2.280 25.682 27.725 1.00 80.06 434 LEU A O 1
ATOM 3423 N N . PRO A 1 435 ? 1.432 27.603 28.532 1.00 80.69 435 PRO A N 1
ATOM 3424 C CA . PRO A 1 435 ? 2.682 28.349 28.363 1.00 80.69 435 PRO A CA 1
ATOM 3425 C C . PRO A 1 435 ? 3.876 27.745 29.118 1.00 80.69 435 PRO A C 1
ATOM 3427 O O . PRO A 1 435 ? 4.985 27.722 28.583 1.00 80.69 435 PRO A O 1
ATOM 3430 N N . ASN A 1 436 ? 3.667 27.207 30.326 1.00 83.38 436 ASN A N 1
ATOM 3431 C CA . ASN A 1 436 ? 4.727 26.541 31.093 1.00 83.38 436 ASN A CA 1
ATOM 3432 C C . ASN A 1 436 ? 4.954 25.078 30.665 1.00 83.38 436 ASN A C 1
ATOM 3434 O O . ASN A 1 436 ? 6.062 24.547 30.819 1.00 83.38 436 ASN A O 1
ATOM 3438 N N . SER A 1 437 ? 3.939 24.431 30.089 1.00 87.25 437 SER A N 1
ATOM 3439 C CA . SER A 1 437 ? 4.031 23.082 29.521 1.00 87.25 437 SER A CA 1
ATOM 3440 C C . SER A 1 437 ? 4.731 23.031 28.160 1.00 87.25 437 SER A C 1
ATOM 3442 O O . SER A 1 437 ? 5.511 22.108 27.915 1.00 87.25 437 SER A O 1
ATOM 3444 N N . MET A 1 438 ? 4.529 24.015 27.280 1.00 89.94 438 MET A N 1
ATOM 3445 C CA . MET A 1 438 ? 5.033 23.986 25.898 1.00 89.94 438 MET A CA 1
ATOM 3446 C C . MET A 1 438 ? 6.555 23.788 25.778 1.00 89.94 438 MET A C 1
ATOM 3448 O O . MET A 1 438 ? 6.960 22.870 25.062 1.00 89.94 438 MET A O 1
ATOM 3452 N N . PRO A 1 439 ? 7.426 24.507 26.518 1.00 90.50 439 PRO A N 1
ATOM 3453 C CA . PRO A 1 439 ? 8.871 24.260 26.480 1.00 90.50 439 PRO A CA 1
ATOM 3454 C C . PRO A 1 439 ? 9.261 22.844 26.932 1.00 90.50 439 PRO A C 1
ATOM 3456 O O . PRO A 1 439 ? 10.259 22.288 26.471 1.00 90.50 439 PRO A O 1
ATOM 3459 N N . ARG A 1 440 ? 8.471 22.228 27.824 1.00 90.62 440 ARG A N 1
ATOM 3460 C CA . ARG A 1 440 ? 8.697 20.851 28.289 1.00 90.62 440 ARG A CA 1
ATOM 3461 C C . ARG A 1 440 ? 8.304 19.832 27.220 1.00 90.62 440 ARG A C 1
ATOM 3463 O O . ARG A 1 440 ? 9.036 18.857 27.067 1.00 90.62 440 ARG A O 1
ATOM 3470 N N . ILE A 1 441 ? 7.190 20.060 26.515 1.00 90.88 441 ILE A N 1
ATOM 3471 C CA . ILE A 1 441 ? 6.672 19.220 25.419 1.00 90.88 441 ILE A CA 1
ATOM 3472 C C . ILE A 1 441 ? 7.605 19.295 24.202 1.00 90.88 441 ILE A C 1
ATOM 3474 O O . ILE A 1 441 ? 8.049 18.257 23.706 1.00 90.88 441 ILE A O 1
ATOM 3478 N N . ILE A 1 442 ? 7.965 20.509 23.769 1.00 91.94 442 ILE A N 1
ATOM 3479 C CA . ILE A 1 442 ? 8.892 20.752 22.652 1.00 91.94 442 ILE A CA 1
ATOM 3480 C C . ILE A 1 442 ? 10.215 20.020 22.898 1.00 91.94 442 ILE A C 1
ATOM 3482 O O . ILE A 1 442 ? 10.655 19.266 22.036 1.00 91.94 442 ILE A O 1
ATOM 3486 N N . LYS A 1 443 ? 10.780 20.108 24.110 1.00 92.12 443 LYS A N 1
ATOM 3487 C CA . LYS A 1 443 ? 12.028 19.410 24.451 1.00 92.12 443 LYS A CA 1
ATOM 3488 C C . LYS A 1 443 ? 11.950 17.876 24.354 1.00 92.12 443 LYS A C 1
ATOM 3490 O O . LYS A 1 443 ? 12.975 17.235 24.151 1.00 92.12 443 LYS A O 1
ATOM 3495 N N . ARG A 1 444 ? 10.766 17.260 24.478 1.00 91.25 444 ARG A N 1
ATOM 3496 C CA . ARG A 1 444 ? 10.588 15.809 24.243 1.00 91.25 444 ARG A CA 1
ATOM 3497 C C . ARG A 1 444 ? 10.536 15.492 22.752 1.00 91.25 444 ARG A C 1
ATOM 3499 O O . ARG A 1 444 ? 11.188 14.554 22.303 1.00 91.25 444 ARG A O 1
ATOM 3506 N N . CYS A 1 445 ? 9.843 16.328 21.986 1.00 92.88 445 CYS A N 1
ATOM 3507 C CA . CYS A 1 445 ? 9.820 16.244 20.528 1.00 92.88 445 CYS A CA 1
ATOM 3508 C C . CYS A 1 445 ? 11.235 16.391 19.931 1.00 92.88 445 CYS A C 1
ATOM 3510 O O . CYS A 1 445 ? 11.614 15.622 19.052 1.00 92.88 445 CYS A O 1
ATOM 3512 N N . GLU A 1 446 ? 12.043 17.311 20.464 1.00 93.12 446 GLU A N 1
ATOM 3513 C CA . GLU A 1 446 ? 13.451 17.506 20.091 1.00 93.12 446 GLU A CA 1
ATOM 3514 C C . GLU A 1 446 ? 14.321 16.272 20.406 1.00 93.12 446 GLU A C 1
ATOM 3516 O O . GLU A 1 446 ? 15.181 15.917 19.604 1.00 93.12 446 GLU A O 1
ATOM 3521 N N . LEU A 1 447 ? 14.066 15.547 21.507 1.00 92.44 447 LEU A N 1
ATOM 3522 C CA . LEU A 1 447 ? 14.758 14.278 21.795 1.00 92.44 447 LEU A CA 1
ATOM 3523 C C . LEU A 1 447 ? 14.441 13.186 20.761 1.00 92.44 447 LEU A C 1
ATOM 3525 O O . LEU A 1 447 ? 15.336 12.417 20.404 1.00 92.44 447 LEU A O 1
ATOM 3529 N N . ILE A 1 448 ? 13.205 13.121 20.245 1.00 93.88 448 ILE A N 1
ATOM 3530 C CA . ILE A 1 448 ? 12.891 12.259 19.093 1.00 93.88 448 ILE A CA 1
ATOM 3531 C C . ILE A 1 448 ? 13.696 12.733 17.877 1.00 93.88 448 ILE A C 1
ATOM 3533 O O . ILE A 1 448 ? 14.428 11.929 17.303 1.00 93.88 448 ILE A O 1
ATOM 3537 N N . GLN A 1 449 ? 13.605 14.021 17.522 1.00 95.12 449 GLN A N 1
ATOM 3538 C CA . GLN A 1 449 ? 14.254 14.593 16.337 1.00 95.12 449 GLN A CA 1
ATOM 3539 C C . GLN A 1 449 ? 15.761 14.294 16.300 1.00 95.12 449 GLN A C 1
ATOM 3541 O O . GLN A 1 449 ? 16.221 13.674 15.345 1.00 95.12 449 GLN A O 1
ATOM 3546 N N . CYS A 1 450 ? 16.518 14.652 17.342 1.00 93.69 450 CYS A N 1
ATOM 3547 C CA . CYS A 1 450 ? 17.970 14.439 17.380 1.00 93.69 450 CYS A CA 1
ATOM 3548 C C . CYS A 1 450 ? 18.360 12.950 17.363 1.00 93.69 450 CYS A C 1
ATOM 3550 O O . CYS A 1 450 ? 19.441 12.592 16.893 1.00 93.69 450 CYS A O 1
ATOM 3552 N N . THR A 1 451 ? 17.487 12.053 17.837 1.00 94.19 451 THR A N 1
ATOM 3553 C CA . THR A 1 451 ? 17.729 10.606 17.723 1.00 94.19 451 THR A CA 1
ATOM 3554 C C . THR A 1 451 ? 17.473 10.100 16.299 1.00 94.19 451 THR A C 1
ATOM 3556 O O . THR A 1 451 ? 18.182 9.209 15.836 1.00 94.19 451 THR A O 1
ATOM 3559 N N . VAL A 1 452 ? 16.502 10.673 15.576 1.00 94.88 452 VAL A N 1
ATOM 3560 C CA . VAL A 1 452 ? 16.283 10.387 14.146 1.00 94.88 452 VAL A CA 1
ATOM 3561 C C . VAL A 1 452 ? 17.421 10.945 13.286 1.00 94.88 452 VAL A C 1
ATOM 3563 O O . VAL A 1 452 ? 17.897 10.238 12.405 1.00 94.88 452 VAL A O 1
ATOM 3566 N N . GLU A 1 453 ? 17.902 12.153 13.579 1.00 94.62 453 GLU A N 1
ATOM 3567 C CA . GLU A 1 453 ? 19.093 12.764 12.966 1.00 94.62 453 GLU A CA 1
ATOM 3568 C C . GLU A 1 453 ? 20.319 11.846 13.128 1.00 94.62 453 GLU A C 1
ATOM 3570 O O . GLU A 1 453 ? 20.916 11.412 12.145 1.00 94.62 453 GLU A O 1
ATOM 3575 N N . THR A 1 454 ? 20.592 11.409 14.364 1.00 93.44 454 THR A N 1
ATOM 3576 C CA . THR A 1 454 ? 21.672 10.455 14.684 1.00 93.44 454 THR A CA 1
ATOM 3577 C C . THR A 1 454 ? 21.529 9.119 13.938 1.00 93.44 454 THR A C 1
ATOM 3579 O O . THR A 1 454 ? 22.530 8.516 13.552 1.00 93.44 454 THR A O 1
ATOM 3582 N N . LEU A 1 455 ? 20.301 8.626 13.734 1.00 92.81 455 LEU A N 1
ATOM 3583 C CA . LEU A 1 455 ? 20.043 7.412 12.950 1.00 92.81 455 LEU A CA 1
ATOM 3584 C C . LEU A 1 455 ? 20.274 7.637 11.450 1.00 92.81 455 LEU A C 1
ATOM 3586 O O . LEU A 1 455 ? 20.841 6.759 10.804 1.00 92.81 455 LEU A O 1
ATOM 3590 N N . ALA A 1 456 ? 19.874 8.788 10.903 1.00 91.94 456 ALA A N 1
ATOM 3591 C CA . ALA A 1 456 ? 20.099 9.128 9.500 1.00 91.94 456 ALA A CA 1
ATOM 3592 C C . ALA A 1 456 ? 21.601 9.154 9.176 1.00 91.94 456 ALA A C 1
ATOM 3594 O O . ALA A 1 456 ? 22.028 8.451 8.262 1.00 91.94 456 ALA A O 1
ATOM 3595 N N . ASP A 1 457 ? 22.402 9.847 9.993 1.00 90.88 457 ASP A N 1
ATOM 3596 C CA . ASP A 1 457 ? 23.865 9.889 9.866 1.00 90.88 457 ASP A CA 1
ATOM 3597 C C . ASP A 1 457 ? 24.497 8.489 9.947 1.00 90.88 457 ASP A C 1
ATOM 3599 O O . ASP A 1 457 ? 25.405 8.163 9.181 1.00 90.88 457 ASP A O 1
ATOM 3603 N N . GLN A 1 458 ? 24.013 7.637 10.861 1.00 90.75 458 GLN A N 1
ATOM 3604 C CA . GLN A 1 458 ? 24.508 6.265 11.026 1.00 90.75 458 GLN A CA 1
ATOM 3605 C C . GLN A 1 458 ? 24.202 5.388 9.801 1.00 90.75 458 GLN A C 1
ATOM 3607 O O . GLN A 1 458 ? 25.075 4.642 9.358 1.00 90.75 458 GLN A O 1
ATOM 3612 N N . PHE A 1 459 ? 23.004 5.485 9.216 1.00 89.50 459 PHE A N 1
ATOM 3613 C CA . PHE A 1 459 ? 22.668 4.733 8.001 1.00 89.50 459 PHE A CA 1
ATOM 3614 C C . PHE A 1 459 ? 23.331 5.303 6.738 1.00 89.50 459 PHE A C 1
ATOM 3616 O O . PHE A 1 459 ? 23.739 4.521 5.880 1.00 89.50 459 PHE A O 1
ATOM 3623 N N . GLU A 1 460 ? 23.520 6.624 6.634 1.00 88.38 460 GLU A N 1
ATOM 3624 C CA . GLU A 1 460 ? 24.280 7.235 5.535 1.00 88.38 460 GLU A CA 1
ATOM 3625 C C . GLU A 1 460 ? 25.759 6.801 5.574 1.00 88.38 460 GLU A C 1
ATOM 3627 O O . GLU A 1 460 ? 26.339 6.493 4.531 1.00 88.38 460 GLU A O 1
ATOM 3632 N N . GLN A 1 461 ? 26.365 6.678 6.761 1.00 86.94 461 GLN A N 1
ATOM 3633 C CA . GLN A 1 461 ? 27.722 6.133 6.913 1.00 86.94 461 GLN A CA 1
ATOM 3634 C C . GLN A 1 461 ? 27.814 4.666 6.462 1.00 86.94 461 GLN A C 1
ATOM 3636 O O . GLN A 1 461 ? 28.692 4.342 5.662 1.00 86.94 461 GLN A O 1
ATOM 3641 N N . LEU A 1 462 ? 26.884 3.797 6.886 1.00 84.50 462 LEU A N 1
ATOM 3642 C CA . LEU A 1 462 ? 26.869 2.393 6.447 1.00 84.50 462 LEU A CA 1
ATOM 3643 C C . LEU A 1 462 ? 26.737 2.251 4.925 1.00 84.50 462 LEU A C 1
ATOM 3645 O O . LEU A 1 462 ? 27.479 1.477 4.322 1.00 84.50 462 LEU A O 1
ATOM 3649 N N . LEU A 1 463 ? 25.847 3.024 4.297 1.00 81.12 463 LEU A N 1
ATOM 3650 C CA . LEU A 1 463 ? 25.659 3.009 2.844 1.00 81.12 463 LEU A CA 1
ATOM 3651 C C . LEU A 1 463 ? 26.950 3.403 2.100 1.00 81.12 463 LEU A C 1
ATOM 3653 O O . LEU A 1 463 ? 27.342 2.753 1.129 1.00 81.12 463 LEU A O 1
ATOM 3657 N N . ASN A 1 464 ? 27.653 4.432 2.585 1.00 80.56 464 ASN A N 1
ATOM 3658 C CA . ASN A 1 464 ? 28.930 4.870 2.017 1.00 80.56 464 ASN A CA 1
ATOM 3659 C C . ASN A 1 464 ? 30.061 3.838 2.202 1.00 80.56 464 ASN A C 1
ATOM 3661 O O . ASN A 1 464 ? 30.917 3.709 1.319 1.00 80.56 464 ASN A O 1
ATOM 3665 N N . ASP A 1 465 ? 30.084 3.098 3.311 1.00 78.88 465 ASP A N 1
ATOM 3666 C CA . ASP A 1 465 ? 31.065 2.033 3.556 1.00 78.88 465 ASP A CA 1
ATOM 3667 C C . ASP A 1 465 ? 30.795 0.788 2.689 1.00 78.88 465 ASP A C 1
ATOM 3669 O O . ASP A 1 465 ? 31.730 0.228 2.105 1.00 78.88 465 ASP A O 1
ATOM 3673 N N . GLU A 1 466 ? 29.531 0.385 2.512 1.00 73.25 466 GLU A N 1
ATOM 3674 C CA . GLU A 1 466 ? 29.156 -0.715 1.609 1.00 73.25 466 GLU A CA 1
ATOM 3675 C C . GLU A 1 466 ? 29.572 -0.416 0.158 1.00 73.25 466 GLU A C 1
ATOM 3677 O O . GLU A 1 466 ? 30.230 -1.249 -0.483 1.00 73.25 466 GLU A O 1
ATOM 3682 N N . ILE A 1 467 ? 29.298 0.797 -0.340 1.00 68.00 467 ILE A N 1
ATOM 3683 C CA . ILE A 1 467 ? 29.701 1.249 -1.684 1.00 68.00 467 ILE A CA 1
ATOM 3684 C C . ILE A 1 467 ? 31.231 1.215 -1.843 1.00 68.00 467 ILE A C 1
ATOM 3686 O O . ILE A 1 467 ? 31.743 0.656 -2.820 1.00 68.00 467 ILE A O 1
ATOM 3690 N N . GLN A 1 468 ? 31.981 1.752 -0.874 1.00 60.38 468 GLN A N 1
ATOM 3691 C CA . GLN A 1 468 ? 33.449 1.767 -0.913 1.00 60.38 468 GLN A CA 1
ATOM 3692 C C . GLN A 1 468 ? 34.072 0.367 -0.830 1.00 60.38 468 GLN A C 1
ATOM 3694 O O . GLN A 1 468 ? 35.097 0.119 -1.471 1.00 60.38 468 GLN A O 1
ATOM 3699 N N . SER A 1 469 ? 33.464 -0.556 -0.079 1.00 56.25 469 SER A N 1
ATOM 3700 C CA . SER A 1 469 ? 33.924 -1.948 0.004 1.00 56.25 469 SER A CA 1
ATOM 3701 C C . SER A 1 469 ? 33.688 -2.729 -1.297 1.00 56.25 469 SER A C 1
ATOM 3703 O O . SER A 1 469 ? 34.502 -3.577 -1.666 1.00 56.25 469 SER A O 1
ATOM 3705 N N . THR A 1 470 ? 32.615 -2.399 -2.024 1.00 49.00 470 THR A N 1
ATOM 3706 C CA . THR A 1 470 ? 32.219 -3.069 -3.273 1.00 49.00 470 THR A CA 1
ATOM 3707 C C . THR A 1 470 ? 33.070 -2.623 -4.469 1.00 49.00 470 THR A C 1
ATOM 3709 O O . THR A 1 470 ? 33.345 -3.424 -5.364 1.00 49.00 470 THR A O 1
ATOM 3712 N N . PHE A 1 471 ? 33.547 -1.371 -4.476 1.00 38.00 471 PHE A N 1
ATOM 3713 C CA . PHE A 1 471 ? 34.380 -0.803 -5.545 1.00 38.00 471 PHE A CA 1
ATOM 3714 C C . PHE A 1 471 ? 35.760 -0.333 -5.037 1.00 38.00 471 PHE A C 1
ATOM 3716 O O . PHE A 1 471 ? 36.009 0.872 -4.913 1.00 38.00 471 PHE A O 1
ATOM 3723 N N . PRO A 1 472 ? 36.714 -1.254 -4.782 1.00 34.34 472 PRO A N 1
ATOM 3724 C CA . PRO A 1 472 ? 38.062 -0.890 -4.354 1.00 34.34 472 PRO A CA 1
ATOM 3725 C C . PRO A 1 472 ? 38.772 -0.019 -5.406 1.00 34.34 472 PRO A C 1
ATOM 3727 O O . PRO A 1 472 ? 38.958 -0.421 -6.554 1.00 34.34 472 PRO A O 1
ATOM 3730 N N . ARG A 1 473 ? 39.182 1.185 -4.981 1.00 35.44 473 ARG A N 1
ATOM 3731 C CA . ARG A 1 473 ? 39.747 2.293 -5.783 1.00 35.44 473 ARG A CA 1
ATOM 3732 C C . ARG A 1 473 ? 40.603 1.881 -6.999 1.00 35.44 473 ARG A C 1
ATOM 3734 O O . ARG A 1 473 ? 41.830 1.818 -6.908 1.00 35.44 473 ARG A O 1
ATOM 3741 N N . SER A 1 474 ? 39.990 1.801 -8.181 1.00 26.52 474 SER A N 1
ATOM 3742 C CA . SER A 1 474 ? 40.701 1.954 -9.459 1.00 26.52 474 SER A CA 1
ATOM 3743 C C . SER A 1 474 ? 40.619 3.409 -9.930 1.00 26.52 474 SER A C 1
ATOM 3745 O O . SER A 1 474 ? 39.525 3.932 -10.138 1.00 26.52 474 SER A O 1
ATOM 3747 N N . LYS A 1 475 ? 41.760 4.081 -10.122 1.00 33.75 475 LYS A N 1
ATOM 3748 C CA . LYS A 1 475 ? 41.782 5.441 -10.685 1.00 33.75 475 LYS A CA 1
ATOM 3749 C C . LYS A 1 475 ? 41.401 5.402 -12.169 1.00 33.75 475 LYS A C 1
ATOM 3751 O O . LYS A 1 475 ? 42.108 4.771 -12.947 1.00 33.75 475 LYS A O 1
ATOM 3756 N N . GLY A 1 476 ? 40.360 6.141 -12.560 1.00 29.22 476 GLY A N 1
ATOM 3757 C CA . GLY A 1 476 ? 40.082 6.445 -13.970 1.00 29.22 476 GLY A CA 1
ATOM 3758 C C . GLY A 1 476 ? 38.978 5.626 -14.648 1.00 29.22 476 GLY A C 1
ATOM 3759 O O . GLY A 1 476 ? 39.176 5.171 -15.770 1.00 29.22 476 GLY A O 1
ATOM 3760 N N . ARG A 1 477 ? 37.805 5.492 -14.018 1.00 23.94 477 ARG A N 1
ATOM 3761 C CA . ARG A 1 477 ? 36.525 5.249 -14.710 1.00 23.94 477 ARG A CA 1
ATOM 3762 C C . ARG A 1 477 ? 35.400 5.955 -13.956 1.00 23.94 477 ARG A C 1
ATOM 3764 O O . ARG A 1 477 ? 35.223 5.699 -12.771 1.00 23.94 477 ARG A O 1
ATOM 3771 N N . ASN A 1 478 ? 34.653 6.816 -14.644 1.00 27.55 478 ASN A N 1
ATOM 3772 C CA . ASN A 1 478 ? 33.455 7.443 -14.091 1.00 27.55 478 ASN A CA 1
ATOM 3773 C C . ASN A 1 478 ? 32.297 6.444 -14.195 1.00 27.55 478 ASN A C 1
ATOM 3775 O O . ASN A 1 478 ? 31.661 6.334 -15.242 1.00 27.55 478 ASN A O 1
ATOM 3779 N N . THR A 1 479 ? 32.055 5.683 -13.132 1.00 24.19 479 THR A N 1
ATOM 3780 C CA . THR A 1 479 ? 30.781 4.985 -12.930 1.00 24.19 479 THR A CA 1
ATOM 3781 C C . THR A 1 479 ? 29.752 5.971 -12.384 1.00 24.19 479 THR A C 1
ATOM 3783 O O . THR A 1 479 ? 30.080 6.796 -11.535 1.00 24.19 479 THR A O 1
ATOM 3786 N N . PHE A 1 480 ? 28.528 5.902 -12.906 1.00 30.62 480 PHE A N 1
ATOM 3787 C CA . PHE A 1 480 ? 27.401 6.741 -12.492 1.00 30.62 480 PHE A CA 1
ATOM 3788 C C . PHE A 1 480 ? 26.938 6.400 -11.058 1.00 30.62 480 PHE A C 1
ATOM 3790 O O . PHE A 1 480 ? 27.399 5.422 -10.467 1.00 30.62 480 PHE A O 1
ATOM 3797 N N . CYS A 1 481 ? 26.008 7.202 -10.526 1.00 27.83 481 CYS A N 1
ATOM 3798 C CA . CYS A 1 481 ? 25.334 6.999 -9.234 1.00 27.83 481 CYS A CA 1
ATOM 3799 C C . CYS A 1 481 ? 26.187 7.226 -7.964 1.00 27.83 481 CYS A C 1
ATOM 3801 O O . CYS A 1 481 ? 25.937 6.603 -6.936 1.00 27.83 481 CYS A O 1
ATOM 3803 N N . THR A 1 482 ? 27.127 8.181 -7.987 1.00 27.70 482 THR A N 1
ATOM 3804 C CA . THR A 1 482 ? 27.651 8.812 -6.755 1.00 27.70 482 THR A CA 1
ATOM 3805 C C . THR A 1 482 ? 27.774 10.333 -6.903 1.00 27.70 482 THR A C 1
ATOM 3807 O O . THR A 1 482 ? 28.824 10.848 -7.291 1.00 27.70 482 THR A O 1
ATOM 3810 N N . SER A 1 483 ? 26.716 11.059 -6.547 1.00 28.95 483 SER A N 1
ATOM 3811 C CA . SER A 1 483 ? 26.772 12.485 -6.196 1.00 28.95 483 SER A CA 1
ATOM 3812 C C . SER A 1 483 ? 26.337 12.638 -4.738 1.00 28.95 483 SER A C 1
ATOM 3814 O O . SER A 1 483 ? 25.337 12.045 -4.335 1.00 28.95 483 SER A O 1
ATOM 3816 N N . SER A 1 484 ? 27.099 13.394 -3.950 1.00 28.33 484 SER A N 1
ATOM 3817 C CA . SER A 1 484 ? 26.906 13.564 -2.505 1.00 28.33 484 SER A CA 1
ATOM 3818 C C . SER A 1 484 ? 25.544 14.166 -2.142 1.00 28.33 484 SER A C 1
ATOM 3820 O O . SER A 1 484 ? 24.928 14.893 -2.926 1.00 28.33 484 SER A O 1
ATOM 3822 N N . LEU A 1 485 ? 25.108 13.952 -0.894 1.00 36.69 485 LEU A N 1
ATOM 3823 C CA . LEU A 1 485 ? 24.024 14.714 -0.256 1.00 36.69 485 LEU A CA 1
ATOM 3824 C C . LEU A 1 485 ? 24.484 16.143 0.107 1.00 36.69 485 LEU A C 1
ATOM 3826 O O . LEU A 1 485 ? 24.326 16.624 1.227 1.00 36.69 485 LEU A O 1
ATOM 3830 N N . ASP A 1 486 ? 25.053 16.834 -0.880 1.00 27.56 486 ASP A N 1
ATOM 3831 C CA . ASP A 1 486 ? 25.592 18.182 -0.775 1.00 27.56 486 ASP A CA 1
ATOM 3832 C C . ASP A 1 486 ? 24.459 19.214 -0.669 1.00 27.56 486 ASP A C 1
ATOM 3834 O O . ASP A 1 486 ? 23.931 19.731 -1.659 1.00 27.56 486 ASP A O 1
ATOM 3838 N N . ASN A 1 487 ? 24.093 19.548 0.571 1.00 34.00 487 ASN A N 1
ATOM 3839 C CA . ASN A 1 487 ? 23.128 20.609 0.887 1.00 34.00 487 ASN A CA 1
ATOM 3840 C C . ASN A 1 487 ? 23.535 21.977 0.282 1.00 34.00 487 ASN A C 1
ATOM 3842 O O . ASN A 1 487 ? 22.690 22.855 0.105 1.00 34.00 487 ASN A O 1
ATOM 3846 N N . SER A 1 488 ? 24.811 22.146 -0.084 1.00 27.53 488 SER A N 1
ATOM 3847 C CA . SER A 1 488 ? 25.369 23.321 -0.763 1.00 27.53 488 SER A CA 1
ATOM 3848 C C . SER A 1 488 ? 24.697 23.631 -2.115 1.00 27.53 488 SER A C 1
ATOM 3850 O O . SER A 1 488 ? 24.466 24.799 -2.434 1.00 27.53 488 SER A O 1
ATOM 3852 N N . ALA A 1 489 ? 24.308 22.609 -2.887 1.00 30.19 489 ALA A N 1
ATOM 3853 C CA . ALA A 1 489 ? 23.614 22.782 -4.168 1.00 30.19 489 ALA A CA 1
ATOM 3854 C C . ALA A 1 489 ? 22.151 23.237 -3.989 1.00 30.19 489 ALA A C 1
ATOM 3856 O O . ALA A 1 489 ? 21.634 24.045 -4.770 1.00 30.19 489 ALA A O 1
ATOM 3857 N N . LEU A 1 490 ? 21.498 22.751 -2.930 1.00 33.00 490 LEU A N 1
ATOM 3858 C CA . LEU A 1 490 ? 20.144 23.142 -2.520 1.00 33.00 490 LEU A CA 1
ATOM 3859 C C . LEU A 1 490 ? 20.095 24.622 -2.115 1.00 33.00 490 LEU A C 1
ATOM 3861 O O . LEU A 1 490 ? 19.243 25.374 -2.578 1.00 33.00 490 LEU A O 1
ATOM 3865 N N . ASP A 1 491 ? 21.063 25.069 -1.316 1.00 29.34 491 ASP A N 1
ATOM 3866 C CA . ASP A 1 491 ? 21.139 26.459 -0.862 1.00 29.34 491 ASP A CA 1
ATOM 3867 C C . ASP A 1 491 ? 21.453 27.449 -2.009 1.00 29.34 491 ASP A C 1
ATOM 3869 O O . ASP A 1 491 ? 20.969 28.584 -2.010 1.00 29.34 491 ASP A O 1
ATOM 3873 N N . PHE A 1 492 ? 22.184 27.011 -3.044 1.00 28.27 492 PHE A N 1
ATOM 3874 C CA . PHE A 1 492 ? 22.399 27.799 -4.265 1.00 28.27 492 PHE A CA 1
ATOM 3875 C C . PHE A 1 492 ? 21.140 27.871 -5.148 1.00 28.27 492 PHE A C 1
ATOM 3877 O O . PHE A 1 492 ? 20.778 28.950 -5.619 1.00 28.27 492 PHE A O 1
ATOM 3884 N N . THR A 1 493 ? 20.424 26.756 -5.340 1.00 34.53 493 THR A N 1
ATOM 3885 C CA . THR A 1 493 ? 19.170 26.750 -6.122 1.00 34.53 493 THR A CA 1
ATOM 3886 C C . THR A 1 493 ? 18.051 27.534 -5.440 1.00 34.53 493 THR A C 1
ATOM 3888 O O . THR A 1 493 ? 17.374 28.308 -6.116 1.00 34.53 493 THR A O 1
ATOM 3891 N N . ASN A 1 494 ? 17.907 27.449 -4.116 1.00 31.98 494 ASN A N 1
ATOM 3892 C CA . ASN A 1 494 ? 16.924 28.237 -3.363 1.00 31.98 494 ASN A CA 1
ATOM 3893 C C . ASN A 1 494 ? 17.156 29.753 -3.509 1.00 31.98 494 ASN A C 1
ATOM 3895 O O . ASN A 1 494 ? 16.202 30.508 -3.706 1.00 31.98 494 ASN A O 1
ATOM 3899 N N . LYS A 1 495 ? 18.420 30.201 -3.525 1.00 31.02 495 LYS A N 1
ATOM 3900 C CA . LYS A 1 495 ? 18.787 31.609 -3.775 1.00 31.02 495 LYS A CA 1
ATOM 3901 C C . LYS A 1 495 ? 18.495 32.086 -5.203 1.00 31.02 495 LYS A C 1
ATOM 3903 O O . LYS A 1 495 ? 18.311 33.283 -5.399 1.00 31.02 495 LYS A O 1
ATOM 3908 N N . CYS A 1 496 ? 18.402 31.185 -6.182 1.00 28.97 496 CYS A N 1
ATOM 3909 C CA . CYS A 1 496 ? 17.973 31.514 -7.547 1.00 28.97 496 CYS A CA 1
ATOM 3910 C C . CYS A 1 496 ? 16.457 31.362 -7.779 1.00 28.97 496 CYS A C 1
ATOM 3912 O O . CYS A 1 496 ? 15.920 32.012 -8.675 1.00 28.97 496 CYS A O 1
ATOM 3914 N N . LEU A 1 497 ? 15.762 30.523 -7.003 1.00 34.78 497 LEU A N 1
ATOM 3915 C CA . LEU A 1 497 ? 14.331 30.229 -7.179 1.00 34.78 497 LEU A CA 1
ATOM 3916 C C . LEU A 1 497 ? 13.394 31.165 -6.401 1.00 34.78 497 LEU A C 1
ATOM 3918 O O . LEU A 1 497 ? 12.234 31.302 -6.789 1.00 34.78 497 LEU A O 1
ATOM 3922 N N . GLY A 1 498 ? 13.888 31.886 -5.387 1.00 28.84 498 GLY A N 1
ATOM 3923 C CA . GLY A 1 498 ? 13.138 32.893 -4.611 1.00 28.84 498 GLY A CA 1
ATOM 3924 C C . GLY A 1 498 ? 12.649 34.136 -5.382 1.00 28.84 498 GLY A C 1
ATOM 3925 O O . GLY A 1 498 ? 12.377 35.161 -4.769 1.00 28.84 498 GLY A O 1
ATOM 3926 N N . SER A 1 499 ? 12.564 34.064 -6.714 1.00 30.28 499 SER A N 1
ATOM 3927 C CA . SER A 1 499 ? 12.100 35.118 -7.628 1.00 30.28 499 SER A CA 1
ATOM 3928 C C . SER A 1 499 ? 10.905 34.685 -8.503 1.00 30.28 499 SER A C 1
ATOM 3930 O O . SER A 1 499 ? 10.514 35.436 -9.396 1.00 30.28 499 SER A O 1
ATOM 3932 N N . LEU A 1 500 ? 10.356 33.478 -8.307 1.00 35.78 500 LEU A N 1
ATOM 3933 C CA . LEU A 1 500 ? 9.334 32.871 -9.183 1.00 35.78 500 LEU A CA 1
ATOM 3934 C C . LEU A 1 500 ? 8.014 32.500 -8.473 1.00 35.78 500 LEU A C 1
ATOM 3936 O O . LEU A 1 500 ? 7.156 31.867 -9.082 1.00 35.78 500 LEU A O 1
ATOM 3940 N N . SER A 1 501 ? 7.825 32.893 -7.209 1.00 32.59 501 SER A N 1
ATOM 3941 C CA . SER A 1 501 ? 6.650 32.526 -6.395 1.00 32.59 501 SER A CA 1
ATOM 3942 C C . SER A 1 501 ? 5.313 33.094 -6.882 1.00 32.59 501 SER A C 1
ATOM 3944 O O . SER A 1 501 ? 4.280 32.481 -6.632 1.00 32.59 501 SER A O 1
ATOM 3946 N N . ASP A 1 502 ? 5.326 34.243 -7.564 1.00 30.70 502 ASP A N 1
ATOM 3947 C CA . ASP A 1 502 ? 4.115 35.022 -7.882 1.00 30.70 502 ASP A CA 1
ATOM 3948 C C . ASP A 1 502 ? 3.737 35.029 -9.375 1.00 30.70 502 ASP A C 1
ATOM 3950 O O . ASP A 1 502 ? 2.753 35.653 -9.777 1.00 30.70 502 ASP A O 1
ATOM 3954 N N . THR A 1 503 ? 4.481 34.316 -10.226 1.00 33.88 503 THR A N 1
ATOM 3955 C CA . THR A 1 503 ? 4.064 34.078 -11.615 1.00 33.88 503 THR A CA 1
ATOM 3956 C C . THR A 1 503 ? 3.165 32.851 -11.691 1.00 33.88 503 THR A C 1
ATOM 3958 O O . THR A 1 503 ? 3.632 31.739 -11.450 1.00 33.88 503 THR A O 1
ATOM 3961 N N . MET A 1 504 ? 1.903 33.047 -12.095 1.00 37.91 504 MET A N 1
ATOM 3962 C CA . MET A 1 504 ? 0.997 31.968 -12.516 1.00 37.91 504 MET A CA 1
ATOM 3963 C C . MET A 1 504 ? 1.735 31.012 -13.464 1.00 37.91 504 MET A C 1
ATOM 3965 O O . MET A 1 504 ? 2.142 31.415 -14.555 1.00 37.91 504 MET A O 1
ATOM 3969 N N . LEU A 1 505 ? 1.938 29.765 -13.031 1.00 53.62 505 LEU A N 1
ATOM 3970 C CA . LEU A 1 505 ? 2.670 28.766 -13.804 1.00 53.62 505 LEU A CA 1
ATOM 3971 C C . LEU A 1 505 ? 1.863 28.384 -15.048 1.00 53.62 505 LEU A C 1
ATOM 3973 O O . LEU A 1 505 ? 0.819 27.740 -14.943 1.00 53.62 505 LEU A O 1
ATOM 3977 N N . ASP A 1 506 ? 2.375 28.749 -16.225 1.00 61.34 506 ASP A N 1
ATOM 3978 C CA . ASP A 1 506 ? 1.821 28.298 -17.500 1.00 61.34 506 ASP A CA 1
ATOM 3979 C C . ASP A 1 506 ? 2.033 26.782 -17.643 1.00 61.34 506 ASP A C 1
ATOM 3981 O O . ASP A 1 506 ? 3.122 26.277 -17.941 1.00 61.34 506 ASP A O 1
ATOM 3985 N N . THR A 1 507 ? 0.967 26.049 -17.348 1.00 67.69 507 THR A N 1
ATOM 3986 C CA . THR A 1 507 ? 0.917 24.588 -17.338 1.00 67.69 507 THR A CA 1
ATOM 3987 C C . THR A 1 507 ? 0.487 24.005 -18.682 1.00 67.69 507 THR A C 1
ATOM 3989 O O . THR A 1 507 ? 0.524 22.788 -18.826 1.00 67.69 507 THR A O 1
ATOM 3992 N N . SER A 1 508 ? 0.208 24.829 -19.702 1.00 75.31 508 SER A N 1
ATOM 3993 C CA . SER A 1 508 ? -0.242 24.367 -21.029 1.00 75.31 508 SER A CA 1
ATOM 3994 C C . SER A 1 508 ? 0.739 23.405 -21.718 1.00 75.31 508 SER A C 1
ATOM 3996 O O . SER A 1 508 ? 0.345 22.492 -22.442 1.00 75.31 508 SER A O 1
ATOM 3998 N N . CYS A 1 509 ? 2.038 23.543 -21.435 1.00 77.00 509 CYS A N 1
ATOM 3999 C CA . CYS A 1 509 ? 3.077 22.617 -21.893 1.00 77.00 509 CYS A CA 1
ATOM 4000 C C . CYS A 1 509 ? 3.010 21.213 -21.249 1.00 77.00 509 CYS A C 1
ATOM 4002 O O . CYS A 1 509 ? 3.674 20.292 -21.730 1.00 77.00 509 CYS A O 1
ATOM 4004 N N . LEU A 1 510 ? 2.220 21.039 -20.183 1.00 82.19 510 LEU A N 1
ATOM 4005 C CA . LEU A 1 510 ? 2.014 19.781 -19.465 1.00 82.19 510 LEU A CA 1
ATOM 4006 C C . LEU A 1 510 ? 0.690 19.086 -19.814 1.00 82.19 510 LEU A C 1
ATOM 4008 O O . LEU A 1 510 ? 0.611 17.874 -19.623 1.00 82.19 510 LEU A O 1
ATOM 4012 N N . ASP A 1 511 ? -0.314 19.786 -20.353 1.00 79.94 511 ASP A N 1
ATOM 4013 C CA . ASP A 1 511 ? -1.663 19.245 -20.619 1.00 79.94 511 ASP A CA 1
ATOM 4014 C C . ASP A 1 511 ? -1.694 17.879 -21.350 1.00 79.94 511 ASP A C 1
ATOM 4016 O O . ASP A 1 511 ? -2.468 17.005 -20.933 1.00 79.94 511 ASP A O 1
ATOM 4020 N N . PRO A 1 512 ? -0.843 17.603 -22.368 1.00 77.50 512 PRO A N 1
ATOM 4021 C CA . PRO A 1 512 ? -0.788 16.282 -23.004 1.00 77.50 512 PRO A CA 1
ATOM 4022 C C . PRO A 1 512 ? -0.336 15.177 -22.037 1.00 77.50 512 PRO A C 1
ATOM 4024 O O . PRO A 1 512 ? -0.883 14.075 -22.038 1.00 77.50 512 PRO A O 1
ATOM 4027 N N . PHE A 1 513 ? 0.638 15.482 -21.176 1.00 81.19 513 PHE A N 1
ATOM 4028 C CA . PHE A 1 513 ? 1.188 14.555 -20.187 1.00 81.19 513 PHE A CA 1
ATOM 4029 C C . PHE A 1 513 ? 0.261 14.387 -18.977 1.00 81.19 513 PHE A C 1
ATOM 4031 O O . PHE A 1 513 ? 0.182 13.292 -18.433 1.00 81.19 513 PHE A O 1
ATOM 4038 N N . ILE A 1 514 ? -0.474 15.432 -18.577 1.00 76.31 514 ILE A N 1
ATOM 4039 C CA . ILE A 1 514 ? -1.504 15.362 -17.525 1.00 76.31 514 ILE A CA 1
ATOM 4040 C C . ILE A 1 514 ? -2.650 14.450 -17.978 1.00 76.31 514 ILE A C 1
ATOM 4042 O O . ILE A 1 514 ? -3.055 13.555 -17.237 1.00 76.31 514 ILE A O 1
ATOM 4046 N N . SER A 1 515 ? -3.116 14.620 -19.219 1.00 72.38 515 SER A N 1
ATOM 4047 C CA . SER A 1 515 ? -4.146 13.762 -19.821 1.00 72.38 515 SER A CA 1
ATOM 4048 C C . SER A 1 515 ? -3.697 12.296 -19.856 1.00 72.38 515 SER A C 1
ATOM 4050 O O . SER A 1 515 ? -4.418 11.409 -19.402 1.00 72.38 515 SER A O 1
ATOM 4052 N N . ARG A 1 516 ? -2.460 12.038 -20.297 1.00 70.75 516 ARG A N 1
ATOM 4053 C CA . ARG A 1 516 ? -1.896 10.683 -20.368 1.00 70.75 516 ARG A CA 1
ATOM 4054 C C . ARG A 1 516 ? -1.574 10.075 -18.994 1.00 70.75 516 ARG A C 1
ATOM 4056 O O . ARG A 1 516 ? -1.708 8.869 -18.810 1.00 70.75 516 ARG A O 1
ATOM 4063 N N . ALA A 1 517 ? -1.210 10.887 -18.002 1.00 66.00 517 ALA A N 1
ATOM 4064 C CA . ALA A 1 517 ? -1.077 10.463 -16.605 1.00 66.00 517 ALA A CA 1
ATOM 4065 C C . ALA A 1 517 ? -2.436 10.082 -15.984 1.00 66.00 517 ALA A C 1
ATOM 4067 O O . ALA A 1 517 ? -2.521 9.138 -15.195 1.00 66.00 517 ALA A O 1
ATOM 4068 N N . ALA A 1 518 ? -3.524 10.762 -16.365 1.00 60.72 518 ALA A N 1
ATOM 4069 C CA . ALA A 1 518 ? -4.874 10.365 -15.970 1.00 60.72 518 ALA A CA 1
ATOM 4070 C C . ALA A 1 518 ? -5.257 8.995 -16.565 1.00 60.72 518 ALA A C 1
ATOM 4072 O O . ALA A 1 518 ? -5.750 8.136 -15.838 1.00 60.72 518 ALA A O 1
ATOM 4073 N N . GLU A 1 519 ? -4.951 8.740 -17.841 1.00 62.09 519 GLU A N 1
ATOM 4074 C CA . GLU A 1 519 ? -5.135 7.415 -18.460 1.00 62.09 519 GLU A CA 1
ATOM 4075 C C . GLU A 1 519 ? -4.313 6.325 -17.751 1.00 62.09 519 GLU A C 1
ATOM 4077 O O . GLU A 1 519 ? -4.852 5.270 -17.420 1.00 62.09 519 GLU A O 1
ATOM 4082 N N . LEU A 1 520 ? -3.039 6.600 -17.445 1.00 58.91 520 LEU A N 1
ATOM 4083 C CA . LEU A 1 520 ? -2.134 5.669 -16.756 1.00 58.91 520 LEU A CA 1
ATOM 4084 C C . LEU A 1 520 ? -2.511 5.402 -15.287 1.00 58.91 520 LEU A C 1
ATOM 4086 O O . LEU A 1 520 ? -2.193 4.331 -14.774 1.00 58.91 520 LEU A O 1
ATOM 4090 N N . SER A 1 521 ? -3.192 6.336 -14.611 1.00 48.47 521 SER A N 1
ATOM 4091 C CA . SER A 1 521 ? -3.773 6.103 -13.274 1.00 48.47 521 SER A CA 1
ATOM 4092 C C . SER A 1 521 ? -5.126 5.386 -13.328 1.00 48.47 521 SER A C 1
ATOM 4094 O O . SER A 1 521 ? -5.444 4.614 -12.427 1.00 48.47 521 SER A O 1
ATOM 4096 N N . ALA A 1 522 ? -5.906 5.569 -14.397 1.00 38.69 522 ALA A N 1
ATOM 4097 C CA . ALA A 1 522 ? -7.171 4.863 -14.601 1.00 38.69 522 ALA A CA 1
ATOM 4098 C C . ALA A 1 522 ? -6.980 3.399 -15.042 1.00 38.69 522 ALA A C 1
ATOM 4100 O O . ALA A 1 522 ? -7.780 2.532 -14.678 1.00 38.69 522 ALA A O 1
ATOM 4101 N N . SER A 1 523 ? -5.925 3.096 -15.803 1.00 42.59 523 SER A N 1
ATOM 4102 C CA . SER A 1 523 ? -5.553 1.727 -16.160 1.00 42.59 523 SER A CA 1
ATOM 4103 C C . SER A 1 523 ? -4.888 1.022 -14.975 1.00 42.59 523 SER A C 1
ATOM 4105 O O . SER A 1 523 ? -3.658 0.994 -14.890 1.00 42.59 523 SER A O 1
ATOM 4107 N N . LYS A 1 524 ? -5.673 0.436 -14.057 1.00 49.41 524 LYS A N 1
ATOM 4108 C CA . LYS A 1 524 ? -5.085 -0.347 -12.956 1.00 49.41 524 LYS A CA 1
ATOM 4109 C C . LYS A 1 524 ? -4.237 -1.480 -13.548 1.00 49.41 524 LYS A C 1
ATOM 4111 O O . LYS A 1 524 ? -4.653 -2.187 -14.465 1.00 49.41 524 LYS A O 1
ATOM 4116 N N . THR A 1 525 ? -3.009 -1.618 -13.067 1.00 48.66 525 THR A N 1
ATOM 4117 C CA . THR A 1 525 ? -1.958 -2.404 -13.735 1.00 48.66 525 THR A CA 1
ATOM 4118 C C . THR A 1 525 ? -1.862 -3.851 -13.249 1.00 48.66 525 THR A C 1
ATOM 4120 O O . THR A 1 525 ? -0.840 -4.501 -13.467 1.00 48.66 525 THR A O 1
ATOM 4123 N N . THR A 1 526 ? -2.890 -4.369 -12.567 1.00 53.06 526 THR A N 1
ATOM 4124 C CA . THR A 1 526 ? -2.912 -5.757 -12.080 1.00 53.06 526 THR A CA 1
ATOM 4125 C C . THR A 1 526 ? -4.144 -6.538 -12.552 1.00 53.06 526 THR A C 1
ATOM 4127 O O . THR A 1 526 ? -4.883 -6.108 -13.436 1.00 53.06 526 THR A O 1
ATOM 4130 N N . LEU A 1 527 ? -4.317 -7.739 -11.999 1.00 51.72 527 LEU A N 1
ATOM 4131 C CA . LEU A 1 527 ? -5.211 -8.805 -12.452 1.00 51.72 527 LEU A CA 1
ATOM 4132 C C . LEU A 1 527 ? -6.698 -8.406 -12.550 1.00 51.72 527 LEU A C 1
ATOM 4134 O O . LEU A 1 527 ? -7.434 -9.050 -13.287 1.00 51.72 527 LEU A O 1
ATOM 4138 N N . TYR A 1 528 ? -7.134 -7.346 -11.861 1.00 52.28 528 TYR A N 1
ATOM 4139 C CA . TYR A 1 528 ? -8.520 -6.857 -11.892 1.00 52.28 528 TYR A CA 1
ATOM 4140 C C . TYR A 1 528 ? -8.676 -5.503 -12.609 1.00 52.28 528 TYR A C 1
ATOM 4142 O O . TYR A 1 528 ? -9.796 -5.031 -12.812 1.00 52.28 528 TYR A O 1
ATOM 4150 N N . GLY A 1 529 ? -7.581 -4.884 -13.053 1.00 43.66 529 GLY A N 1
ATOM 4151 C CA . GLY A 1 529 ? -7.575 -3.525 -13.592 1.00 43.66 529 GLY A CA 1
ATOM 4152 C C . GLY A 1 529 ? -8.163 -3.336 -14.990 1.00 43.66 529 GLY A C 1
ATOM 4153 O O . GLY A 1 529 ? -8.487 -2.213 -15.369 1.00 43.66 529 GLY A O 1
ATOM 4154 N N . LYS A 1 530 ? -8.357 -4.424 -15.744 1.00 42.00 530 LYS A N 1
ATOM 4155 C CA . LYS A 1 530 ? -9.031 -4.408 -17.056 1.00 42.00 530 LYS A CA 1
ATOM 4156 C C . LYS A 1 530 ? -10.554 -4.580 -16.978 1.00 42.00 530 LYS A C 1
ATOM 4158 O O . LYS A 1 530 ? -11.229 -4.524 -18.008 1.00 42.00 530 LYS A O 1
ATOM 4163 N N . THR A 1 531 ? -11.115 -4.808 -15.790 1.00 36.19 531 THR A N 1
ATOM 4164 C CA . THR A 1 531 ? -12.546 -5.105 -15.639 1.00 36.19 531 THR A CA 1
ATOM 4165 C C . THR A 1 531 ? -13.380 -3.844 -15.875 1.00 36.19 531 THR A C 1
ATOM 4167 O O . THR A 1 531 ? -13.356 -2.903 -15.086 1.00 36.19 531 THR A O 1
ATOM 4170 N N . SER A 1 532 ? -14.125 -3.805 -16.983 1.00 27.58 532 SER A N 1
ATOM 4171 C CA . SER A 1 532 ? -15.018 -2.682 -17.295 1.00 27.58 532 SER A CA 1
ATOM 4172 C C . SER A 1 532 ? -16.166 -2.598 -16.283 1.00 27.58 532 SER A C 1
ATOM 4174 O O . SER A 1 532 ? -16.805 -3.609 -15.998 1.00 27.58 532 SER A O 1
ATOM 4176 N N . ARG A 1 533 ? -16.452 -1.389 -15.774 1.00 26.64 533 ARG A N 1
ATOM 4177 C CA . ARG A 1 533 ? -17.492 -1.125 -14.759 1.00 26.64 533 ARG A CA 1
ATOM 4178 C C . ARG A 1 533 ? -18.868 -1.655 -15.192 1.00 26.64 533 ARG A C 1
ATOM 4180 O O . ARG A 1 533 ? -19.567 -1.000 -15.966 1.00 26.64 533 ARG A O 1
ATOM 4187 N N . LEU A 1 534 ? -19.293 -2.792 -14.641 1.00 25.27 534 LEU A N 1
ATOM 4188 C CA . LEU A 1 534 ? -20.623 -3.367 -14.863 1.00 25.27 534 LEU A CA 1
ATOM 4189 C C . LEU A 1 534 ? -21.498 -3.279 -13.605 1.00 25.27 534 LEU A C 1
ATOM 4191 O O . LEU A 1 534 ? -21.554 -4.199 -12.802 1.00 25.27 534 LEU A O 1
ATOM 4195 N N . GLN A 1 535 ? -22.219 -2.157 -13.526 1.00 24.19 535 GLN A N 1
ATOM 4196 C CA . GLN A 1 535 ? -23.530 -1.979 -12.880 1.00 24.19 535 GLN A CA 1
ATOM 4197 C C . GLN A 1 535 ? -23.677 -2.428 -11.410 1.00 24.19 535 GLN A C 1
ATOM 4199 O O . GLN A 1 535 ? -23.939 -3.586 -11.100 1.00 24.19 535 GLN A O 1
ATOM 4204 N N . ALA A 1 536 ? -23.647 -1.448 -10.502 1.00 25.62 536 ALA A N 1
ATOM 4205 C CA . ALA A 1 536 ? -24.040 -1.627 -9.106 1.00 25.62 536 ALA A CA 1
ATOM 4206 C C . ALA A 1 536 ? -25.561 -1.831 -8.934 1.00 25.62 536 ALA A C 1
ATOM 4208 O O . ALA A 1 536 ? -26.360 -1.250 -9.671 1.00 25.62 536 ALA A O 1
ATOM 4209 N N . THR A 1 537 ? -25.962 -2.562 -7.885 1.00 21.94 537 THR A N 1
ATOM 4210 C CA . THR A 1 537 ? -27.347 -2.590 -7.377 1.00 21.94 537 THR A CA 1
ATOM 4211 C C . THR A 1 537 ? -27.396 -2.530 -5.843 1.00 21.94 537 THR A C 1
ATOM 4213 O O . THR A 1 537 ? -26.936 -3.442 -5.164 1.00 21.94 537 THR A O 1
ATOM 4216 N N . ASN A 1 538 ? -27.988 -1.448 -5.337 1.00 25.59 538 ASN A N 1
ATOM 4217 C CA . ASN A 1 538 ? -28.310 -1.049 -3.952 1.00 25.59 538 ASN A CA 1
ATOM 4218 C C . ASN A 1 538 ? -28.635 -2.180 -2.927 1.00 25.59 538 ASN A C 1
ATOM 4220 O O . ASN A 1 538 ? -29.393 -3.082 -3.283 1.00 25.59 538 ASN A O 1
ATOM 4224 N N . ASN A 1 539 ? -28.193 -2.068 -1.644 1.00 21.33 539 ASN A N 1
ATOM 4225 C CA . ASN A 1 539 ? -29.004 -2.186 -0.380 1.00 21.33 539 ASN A CA 1
ATOM 4226 C C . ASN A 1 539 ? -28.183 -2.294 0.964 1.00 21.33 539 ASN A C 1
ATOM 4228 O O . ASN A 1 539 ? -26.987 -2.558 0.934 1.00 21.33 539 ASN A O 1
ATOM 4232 N N . THR A 1 540 ? -28.794 -1.967 2.135 1.00 25.28 540 THR A N 1
ATOM 4233 C CA . THR A 1 540 ? -28.359 -0.826 3.031 1.00 25.28 540 THR A CA 1
ATOM 4234 C C . THR A 1 540 ? -29.104 -0.889 4.506 1.00 25.28 540 THR A C 1
ATOM 4236 O O . THR A 1 540 ? -29.861 -1.858 4.625 1.00 25.28 540 THR A O 1
ATOM 4239 N N . PRO A 1 541 ? -29.071 -0.005 5.620 1.00 26.33 541 PRO A N 1
ATOM 4240 C CA . PRO A 1 541 ? -27.558 1.104 6.100 1.00 26.33 541 PRO A CA 1
ATOM 4241 C C . PRO A 1 541 ? -26.900 0.018 7.282 1.00 26.33 541 PRO A C 1
ATOM 4243 O O . PRO A 1 541 ? -26.919 -1.104 6.801 1.00 26.33 541 PRO A O 1
ATOM 4246 N N . SER A 1 542 ? -26.353 -0.068 8.628 1.00 25.39 542 SER A N 1
ATOM 4247 C CA . SER A 1 542 ? -25.847 0.671 9.968 1.00 25.39 542 SER A CA 1
ATOM 4248 C C . SER A 1 542 ? -24.560 0.270 10.797 1.00 25.39 542 SER A C 1
ATOM 4250 O O . SER A 1 542 ? -24.360 -0.927 10.922 1.00 25.39 542 SER A O 1
ATOM 4252 N N . ILE A 1 543 ? -23.664 1.095 11.475 1.00 32.66 543 ILE A N 1
ATOM 4253 C CA . ILE A 1 543 ? -23.428 2.527 12.038 1.00 32.66 543 ILE A CA 1
ATOM 4254 C C . ILE A 1 543 ? -23.615 2.818 13.565 1.00 32.66 543 ILE A C 1
ATOM 4256 O O . ILE A 1 543 ? -24.755 2.651 13.981 1.00 32.66 543 ILE A O 1
ATOM 4260 N N . ALA A 1 544 ? -22.670 3.283 14.470 1.00 29.47 544 ALA A N 1
ATOM 4261 C CA . ALA A 1 544 ? -21.228 3.762 14.585 1.00 29.47 544 ALA A CA 1
ATOM 4262 C C . ALA A 1 544 ? -20.183 3.109 15.614 1.00 29.47 544 ALA A C 1
ATOM 4264 O O . ALA A 1 544 ? -20.232 1.905 15.845 1.00 29.47 544 ALA A O 1
ATOM 4265 N N . SER A 1 545 ? -19.152 3.835 16.125 1.00 28.50 545 SER A N 1
ATOM 4266 C CA . SER A 1 545 ? -17.901 3.435 16.873 1.00 28.50 545 SER A CA 1
ATOM 4267 C C . SER A 1 545 ? -18.070 2.583 18.161 1.00 28.50 545 SER A C 1
ATOM 4269 O O . SER A 1 545 ? -19.195 2.362 18.599 1.00 28.50 545 SER A O 1
ATOM 4271 N N . ASN A 1 546 ? -17.054 2.043 18.870 1.00 25.36 546 ASN A N 1
ATOM 4272 C CA . ASN A 1 546 ? -15.680 2.473 19.279 1.00 25.36 546 ASN A CA 1
ATOM 4273 C C . ASN A 1 546 ? -14.928 1.223 19.855 1.00 25.36 546 ASN A C 1
ATOM 4275 O O . ASN A 1 546 ? -15.625 0.296 20.263 1.00 25.36 546 ASN A O 1
ATOM 4279 N N . THR A 1 547 ? -13.598 1.054 20.003 1.00 24.47 547 THR A N 1
ATOM 4280 C CA . THR A 1 547 ? -12.344 1.710 19.525 1.00 24.47 547 THR A CA 1
ATOM 4281 C C . THR A 1 547 ? -11.178 0.681 19.610 1.00 24.47 547 THR A C 1
ATOM 4283 O O . THR A 1 547 ? -11.328 -0.327 20.297 1.00 24.47 547 THR A O 1
ATOM 4286 N N . LEU A 1 548 ? -10.004 0.949 19.000 1.00 26.41 548 LEU A N 1
ATOM 4287 C CA . LEU A 1 548 ? -8.636 0.384 19.251 1.00 26.41 548 LEU A CA 1
ATOM 4288 C C . LEU A 1 548 ? -8.421 -1.153 19.375 1.00 26.41 548 LEU A C 1
ATOM 4290 O O . LEU A 1 548 ? -7.313 -1.600 19.671 1.00 26.41 548 LEU A O 1
ATOM 4294 N N . LEU A 1 549 ? -9.441 -1.968 19.139 1.00 28.81 549 LEU A N 1
ATOM 4295 C CA . LEU A 1 549 ? -9.395 -3.429 19.232 1.00 28.81 549 LEU A CA 1
ATOM 4296 C C . LEU A 1 549 ? -9.322 -4.080 17.844 1.00 28.81 549 LEU A C 1
ATOM 4298 O O . LEU A 1 549 ? -9.421 -3.411 16.812 1.00 28.81 549 LEU A O 1
ATOM 4302 N N . ASN A 1 550 ? -9.132 -5.400 17.810 1.00 34.91 550 ASN A N 1
ATOM 4303 C CA . ASN A 1 550 ? -9.134 -6.189 16.580 1.00 34.91 550 ASN A CA 1
ATOM 4304 C C . ASN A 1 550 ? -10.429 -5.881 15.798 1.00 34.91 550 ASN A C 1
ATOM 4306 O O . ASN A 1 550 ? -11.504 -5.842 16.396 1.00 34.91 550 ASN A O 1
ATOM 4310 N N . LEU A 1 551 ? -10.379 -5.682 14.473 1.00 32.19 551 LEU A N 1
ATOM 4311 C CA . LEU A 1 551 ? -11.595 -5.413 13.672 1.00 32.19 551 LEU A CA 1
ATOM 4312 C C . LEU A 1 551 ? -12.661 -6.514 13.848 1.00 32.19 551 LEU A C 1
ATOM 4314 O O . LEU A 1 551 ? -13.862 -6.262 13.753 1.00 32.19 551 LEU A O 1
ATOM 4318 N N . THR A 1 552 ? -12.201 -7.715 14.201 1.00 35.03 552 THR A N 1
ATOM 4319 C CA . THR A 1 552 ? -12.995 -8.850 14.675 1.00 35.03 552 THR A CA 1
ATOM 4320 C C . THR A 1 552 ? -13.818 -8.527 15.935 1.00 35.03 552 THR A C 1
ATOM 4322 O O . THR A 1 552 ? -15.021 -8.771 15.946 1.00 35.03 552 THR A O 1
ATOM 4325 N N . GLU A 1 553 ? -13.194 -7.955 16.968 1.00 35.09 553 GLU A N 1
ATOM 4326 C CA . GLU A 1 553 ? -13.797 -7.596 18.265 1.00 35.09 553 GLU A CA 1
ATOM 4327 C C . GLU A 1 553 ? -14.690 -6.356 18.150 1.00 35.09 553 GLU A C 1
ATOM 4329 O O . GLU A 1 553 ? -15.792 -6.339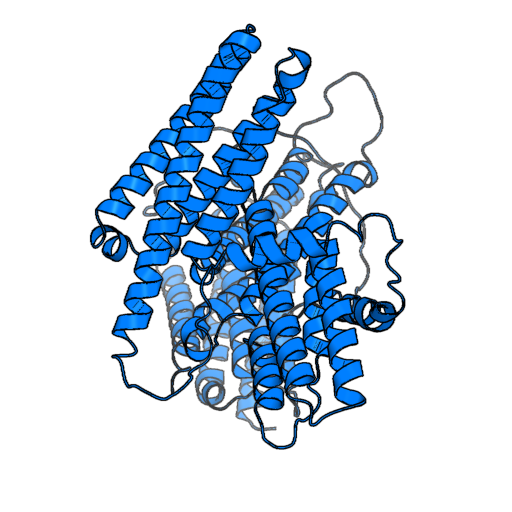 18.686 1.00 35.09 553 GLU A O 1
ATOM 4334 N N . LEU A 1 554 ? -14.288 -5.360 17.350 1.00 34.47 554 LEU A N 1
ATOM 4335 C CA . LEU A 1 554 ? -15.137 -4.215 16.981 1.00 34.47 554 LEU A CA 1
ATOM 4336 C C . LEU A 1 554 ? -16.471 -4.638 16.337 1.00 34.47 554 LEU A C 1
ATOM 4338 O O . LEU A 1 554 ? -17.387 -3.822 16.238 1.00 34.47 554 LEU A O 1
ATOM 4342 N N . LEU A 1 555 ? -16.577 -5.885 15.870 1.00 39.00 555 LEU A N 1
ATOM 4343 C CA . LEU A 1 555 ? -17.770 -6.471 15.269 1.00 39.00 555 LEU A CA 1
ATOM 4344 C C . LEU A 1 555 ? -18.340 -7.656 16.079 1.00 39.00 555 LEU A C 1
ATOM 4346 O O . LEU A 1 555 ? -19.264 -8.297 15.583 1.00 39.00 555 LEU A O 1
ATOM 4350 N N . ASP A 1 556 ? -17.929 -7.881 17.337 1.00 37.12 556 ASP A N 1
ATOM 4351 C CA . ASP A 1 556 ? -18.503 -8.868 18.280 1.00 37.12 556 ASP A CA 1
ATOM 4352 C C . ASP A 1 556 ? -18.843 -8.223 19.639 1.00 37.12 556 ASP A C 1
ATOM 4354 O O . ASP A 1 556 ? -17.993 -7.664 20.319 1.00 37.12 556 ASP A O 1
ATOM 4358 N N . GLY A 1 557 ? -20.105 -8.310 20.071 1.00 31.58 557 GLY A N 1
ATOM 4359 C CA . GLY A 1 557 ? -20.626 -7.521 21.201 1.00 31.58 557 GLY A CA 1
ATOM 4360 C C . GLY A 1 557 ? -20.266 -7.993 22.619 1.00 31.58 557 GLY A C 1
ATOM 4361 O O . GLY A 1 557 ? -20.958 -7.594 23.552 1.00 31.58 557 GLY A O 1
ATOM 4362 N N . SER A 1 558 ? -19.268 -8.868 22.811 1.00 28.69 558 SER A N 1
ATOM 4363 C CA . SER A 1 558 ? -18.991 -9.473 24.127 1.00 28.69 558 SER A CA 1
ATOM 4364 C C . SER A 1 558 ? -17.575 -10.059 24.300 1.00 28.69 558 SER A C 1
ATOM 4366 O O . SER A 1 558 ? -17.314 -11.194 23.915 1.00 28.69 558 SER A O 1
ATOM 4368 N N . VAL A 1 559 ? -16.702 -9.288 24.958 1.00 24.88 559 VAL A N 1
ATOM 4369 C CA . VAL A 1 559 ? -15.737 -9.698 26.010 1.00 24.88 559 VAL A CA 1
ATOM 4370 C C . VAL A 1 559 ? -15.112 -11.118 25.931 1.00 24.88 559 VAL A C 1
ATOM 4372 O O . VAL A 1 559 ? -15.704 -12.078 26.417 1.00 24.88 559 VAL A O 1
ATOM 4375 N N . SER A 1 560 ? -13.826 -11.187 25.525 1.00 23.67 560 SER A N 1
ATOM 4376 C CA . SER A 1 560 ? -12.693 -11.786 26.294 1.00 23.67 560 SER A CA 1
ATOM 4377 C C . SER A 1 560 ? -11.771 -12.816 25.597 1.00 23.67 560 SER A C 1
ATOM 4379 O O . SER A 1 560 ? -12.221 -13.835 25.087 1.00 23.67 560 SER A O 1
ATOM 4381 N N . ILE A 1 561 ? -10.458 -12.594 25.793 1.00 25.30 561 ILE A N 1
ATOM 4382 C CA . ILE A 1 561 ? -9.307 -13.528 25.740 1.00 25.30 561 ILE A CA 1
ATOM 4383 C C . ILE A 1 561 ? -8.880 -14.111 24.374 1.00 25.30 561 ILE A C 1
ATOM 4385 O O . ILE A 1 561 ? -9.577 -14.879 23.721 1.00 25.30 561 ILE A O 1
ATOM 4389 N N . TYR A 1 562 ? -7.609 -13.839 24.043 1.00 29.19 562 TYR A N 1
ATOM 4390 C CA . TYR A 1 562 ? -6.803 -14.546 23.043 1.00 29.19 562 TYR A CA 1
ATOM 4391 C C . TYR A 1 562 ? -6.674 -16.050 23.362 1.00 29.19 562 TYR A C 1
ATOM 4393 O O . TYR A 1 562 ? -6.122 -16.397 24.410 1.00 29.19 562 TYR A O 1
ATOM 4401 N N . PRO A 1 563 ? -7.016 -16.954 22.429 1.00 24.64 563 PRO A N 1
ATOM 4402 C CA . PRO A 1 563 ? -6.411 -18.276 22.355 1.00 24.64 563 PRO A CA 1
ATOM 4403 C C . PRO A 1 563 ? -5.024 -18.167 21.708 1.00 24.64 563 PRO A C 1
ATOM 4405 O O . PRO A 1 563 ? -4.853 -17.487 20.695 1.00 24.64 563 PRO A O 1
ATOM 4408 N N . ASP A 1 564 ? -4.039 -18.873 22.258 1.00 24.61 564 ASP A N 1
ATOM 4409 C CA . ASP A 1 564 ? -2.720 -19.002 21.637 1.00 24.61 564 ASP A CA 1
ATOM 4410 C C . ASP A 1 564 ? -2.812 -19.673 20.249 1.00 24.61 564 ASP A C 1
ATOM 4412 O O . ASP A 1 564 ? -3.513 -20.676 20.062 1.00 24.61 564 ASP A O 1
ATOM 4416 N N . MET A 1 565 ? -2.040 -19.148 19.291 1.00 26.88 565 MET A N 1
ATOM 4417 C CA . MET A 1 565 ? -1.990 -19.551 17.875 1.00 26.88 565 MET A CA 1
ATOM 4418 C C . MET A 1 565 ? -1.536 -21.007 17.647 1.00 26.88 565 MET A C 1
ATOM 4420 O O . MET A 1 565 ? -1.507 -21.465 16.505 1.00 26.88 565 MET A O 1
ATOM 4424 N N . SER A 1 566 ? -1.201 -21.752 18.706 1.00 26.64 566 SER A N 1
ATOM 4425 C CA . SER A 1 566 ? -0.808 -23.161 18.643 1.00 26.64 566 SER A CA 1
ATOM 4426 C C . SER A 1 566 ? -1.935 -24.180 18.890 1.00 26.64 566 SER A C 1
ATOM 4428 O O . SER A 1 566 ? -1.696 -25.367 18.679 1.00 26.64 566 SER A O 1
ATOM 4430 N N . THR A 1 567 ? -3.146 -23.780 19.317 1.00 25.84 567 THR A N 1
ATOM 4431 C CA . THR A 1 567 ? -4.103 -24.733 19.945 1.00 25.84 567 THR A CA 1
ATOM 4432 C C . THR A 1 567 ? -5.418 -25.042 19.209 1.00 25.84 567 THR A C 1
ATOM 4434 O O . THR A 1 567 ? -6.048 -26.049 19.532 1.00 25.84 567 THR A O 1
ATOM 4437 N N . MET A 1 568 ? -5.837 -24.287 18.183 1.00 25.89 568 MET A N 1
ATOM 4438 C CA . MET A 1 568 ? -7.049 -24.618 17.399 1.00 25.89 568 MET A CA 1
ATOM 4439 C C . MET A 1 568 ? -6.763 -25.556 16.211 1.00 25.89 568 MET A C 1
ATOM 4441 O O . MET A 1 568 ? -6.738 -25.144 15.049 1.00 25.89 568 MET A O 1
ATOM 4445 N N . TYR A 1 569 ? -6.587 -26.847 16.504 1.00 40.09 569 TYR A N 1
ATOM 4446 C CA . TYR A 1 569 ? -6.471 -27.908 15.498 1.00 40.09 569 TYR A CA 1
ATOM 4447 C C . TYR A 1 569 ? -7.798 -28.628 15.239 1.00 40.09 569 TYR A C 1
ATOM 4449 O O . TYR A 1 569 ? -8.365 -29.223 16.150 1.00 40.09 569 TYR A O 1
ATOM 4457 N N . ASP A 1 570 ? -8.201 -28.721 13.968 1.00 35.53 570 ASP A N 1
ATOM 4458 C CA . ASP A 1 570 ? -9.014 -29.845 13.492 1.00 35.53 570 ASP A CA 1
ATOM 4459 C C . ASP A 1 570 ? -8.640 -30.228 12.045 1.00 35.53 570 ASP A C 1
ATOM 4461 O O . ASP A 1 570 ? -8.258 -29.394 11.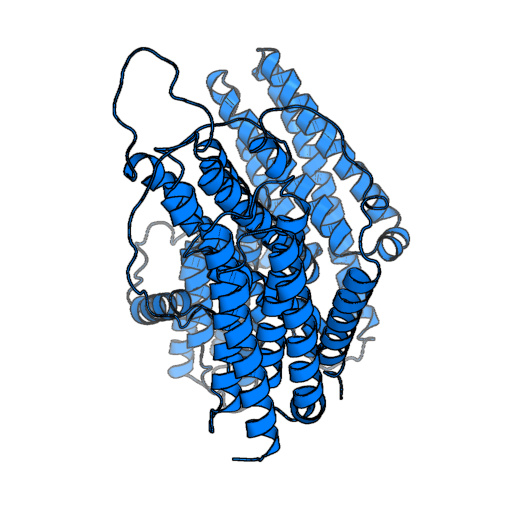222 1.00 35.53 570 ASP A O 1
ATOM 4465 N N . SER A 1 571 ? -8.731 -31.523 11.742 1.00 41.91 571 SER A N 1
ATOM 4466 C CA . SER A 1 571 ? -8.328 -32.189 10.503 1.00 41.91 571 SER A CA 1
ATOM 4467 C C . SER A 1 571 ? -6.885 -31.870 10.062 1.00 41.91 571 SER A C 1
ATOM 4469 O O . SER A 1 571 ? -6.681 -31.097 9.120 1.00 41.91 571 SER A O 1
ATOM 4471 N N . PRO A 1 572 ? -5.865 -32.550 10.635 1.00 51.16 572 PRO A N 1
ATOM 4472 C CA . PRO A 1 572 ? -4.457 -32.400 10.240 1.00 51.16 572 PRO A CA 1
ATOM 4473 C C . PRO A 1 572 ? -4.193 -32.555 8.734 1.00 51.16 572 PRO A C 1
ATOM 4475 O O . PRO A 1 572 ? -3.224 -32.005 8.216 1.00 51.16 572 PRO A O 1
ATOM 4478 N N . GLN A 1 573 ? -5.064 -33.269 8.012 1.00 51.91 573 GLN A N 1
ATOM 4479 C CA . GLN A 1 573 ? -4.983 -33.377 6.559 1.00 51.91 573 GLN A CA 1
ATOM 4480 C C . GLN A 1 573 ? -5.236 -32.039 5.844 1.00 51.91 573 GLN A C 1
ATOM 4482 O O . GLN A 1 573 ? -4.497 -31.733 4.921 1.00 51.91 573 GLN A O 1
ATOM 4487 N N . ARG A 1 574 ? -6.176 -31.189 6.297 1.00 54.62 574 ARG A N 1
ATOM 4488 C CA . ARG A 1 574 ? -6.427 -29.875 5.662 1.00 54.62 574 ARG A CA 1
ATOM 4489 C C . ARG A 1 574 ? -5.191 -28.971 5.744 1.00 54.62 574 ARG A C 1
ATOM 4491 O O . ARG A 1 574 ? -4.880 -28.266 4.790 1.00 54.62 574 ARG A O 1
ATOM 4498 N N . ILE A 1 575 ? -4.470 -29.030 6.866 1.00 55.28 575 ILE A N 1
ATOM 4499 C CA . ILE A 1 575 ? -3.217 -28.289 7.078 1.00 55.28 575 ILE A CA 1
ATOM 4500 C C . ILE A 1 575 ? -2.109 -28.835 6.166 1.00 55.28 575 ILE A C 1
ATOM 4502 O O . ILE A 1 575 ? -1.391 -28.050 5.551 1.00 55.28 575 ILE A O 1
ATOM 4506 N N . LYS A 1 576 ? -1.998 -30.164 6.013 1.00 64.19 576 LYS A N 1
ATOM 4507 C CA . LYS A 1 576 ? -1.080 -30.786 5.042 1.00 64.19 576 LYS A CA 1
ATOM 4508 C C . LYS A 1 576 ? -1.407 -30.372 3.606 1.00 64.19 576 LYS A C 1
ATOM 4510 O O . LYS A 1 576 ? -0.502 -29.941 2.904 1.00 64.19 576 LYS A O 1
ATOM 4515 N N . ASP A 1 577 ? -2.670 -30.445 3.194 1.00 57.97 577 ASP A N 1
ATOM 4516 C CA . ASP A 1 577 ? -3.118 -30.111 1.836 1.00 57.97 577 ASP A CA 1
ATOM 4517 C C . ASP A 1 577 ? -2.822 -28.633 1.501 1.00 57.97 577 ASP A C 1
ATOM 4519 O O . ASP A 1 577 ? -2.231 -28.332 0.464 1.00 57.97 577 ASP A O 1
ATOM 4523 N N . LEU A 1 578 ? -3.140 -27.707 2.418 1.00 62.00 578 LEU A N 1
ATOM 4524 C CA . LEU A 1 578 ? -2.812 -26.280 2.282 1.00 62.00 578 LEU A CA 1
ATOM 4525 C C . LEU A 1 578 ? -1.299 -26.017 2.267 1.00 62.00 578 LEU A C 1
ATOM 4527 O O . LEU A 1 578 ? -0.845 -25.154 1.514 1.00 62.00 578 LEU A O 1
ATOM 4531 N N . LYS A 1 579 ? -0.512 -26.757 3.058 1.00 68.31 579 LYS A N 1
ATOM 4532 C CA . LYS A 1 579 ? 0.951 -26.633 3.072 1.00 68.31 579 LYS A CA 1
ATOM 4533 C C . LYS A 1 579 ? 1.592 -27.174 1.789 1.00 68.31 579 LYS A C 1
ATOM 4535 O O . LYS A 1 579 ? 2.496 -26.541 1.261 1.00 68.31 579 LYS A O 1
ATOM 4540 N N . ILE A 1 580 ? 1.094 -28.284 1.243 1.00 71.81 580 ILE A N 1
ATOM 4541 C CA . ILE A 1 580 ? 1.534 -28.833 -0.051 1.00 71.81 580 ILE A CA 1
ATOM 4542 C C . ILE A 1 580 ? 1.241 -27.837 -1.182 1.00 71.81 580 ILE A C 1
ATOM 4544 O O . ILE A 1 580 ? 2.111 -27.586 -2.017 1.00 71.81 580 ILE A O 1
ATOM 4548 N N . LEU A 1 581 ? 0.052 -27.223 -1.184 1.00 64.19 581 LEU A N 1
ATOM 4549 C CA . LEU A 1 581 ? -0.307 -26.158 -2.125 1.00 64.19 581 LEU A CA 1
ATOM 4550 C C . LEU A 1 581 ? 0.617 -24.936 -1.985 1.00 64.19 581 LEU A C 1
ATOM 4552 O O . LEU A 1 581 ? 1.085 -24.385 -2.980 1.00 64.19 581 LEU A O 1
ATOM 4556 N N . GLU A 1 582 ? 0.910 -24.526 -0.751 1.00 68.88 582 GLU A N 1
ATOM 4557 C CA . GLU A 1 582 ? 1.864 -23.459 -0.462 1.00 68.88 582 GLU A CA 1
ATOM 4558 C C . GLU A 1 582 ? 3.274 -23.776 -0.977 1.00 68.88 582 GLU A C 1
ATOM 4560 O O . GLU A 1 582 ? 3.866 -22.938 -1.660 1.00 68.88 582 GLU A O 1
ATOM 4565 N N . ASP A 1 583 ? 3.818 -24.947 -0.657 1.00 72.06 583 ASP A N 1
ATOM 4566 C CA . ASP A 1 583 ? 5.199 -25.293 -0.979 1.00 72.06 583 ASP A CA 1
ATOM 4567 C C . ASP A 1 583 ? 5.372 -25.537 -2.495 1.00 72.06 583 ASP A C 1
ATOM 4569 O O . ASP A 1 583 ? 6.390 -25.130 -3.057 1.00 72.06 583 ASP A O 1
ATOM 4573 N N . LYS A 1 584 ? 4.341 -26.027 -3.207 1.00 70.38 584 LYS A N 1
ATOM 4574 C CA . LYS A 1 584 ? 4.283 -25.982 -4.685 1.00 70.38 584 LYS A CA 1
ATOM 4575 C C . LYS A 1 584 ? 4.336 -24.550 -5.227 1.00 70.38 584 LYS A C 1
ATOM 4577 O O . LYS A 1 584 ? 5.176 -24.244 -6.071 1.00 70.38 584 LYS A O 1
ATOM 4582 N N . ILE A 1 585 ? 3.486 -23.647 -4.727 1.00 64.25 585 ILE A N 1
ATOM 4583 C CA . ILE A 1 585 ? 3.457 -22.244 -5.181 1.00 64.25 585 ILE A CA 1
ATOM 4584 C C . ILE A 1 585 ? 4.782 -21.523 -4.866 1.00 64.25 585 ILE A C 1
ATOM 4586 O O . ILE A 1 585 ? 5.223 -20.697 -5.661 1.00 64.25 585 ILE A O 1
ATOM 4590 N N . LYS A 1 586 ? 5.468 -21.852 -3.761 1.00 70.50 586 LYS A N 1
ATOM 4591 C CA . LYS A 1 586 ? 6.831 -21.358 -3.481 1.00 70.50 586 LYS A CA 1
ATOM 4592 C C . LYS A 1 586 ? 7.844 -21.859 -4.512 1.00 70.50 586 LYS A C 1
ATOM 4594 O O . LYS A 1 586 ? 8.606 -21.046 -5.028 1.00 70.50 586 LYS A O 1
ATOM 4599 N N . THR A 1 587 ? 7.832 -23.148 -4.852 1.00 68.44 587 THR A N 1
ATOM 4600 C CA . THR A 1 587 ? 8.738 -23.737 -5.859 1.00 68.44 587 THR A CA 1
ATOM 4601 C C . THR A 1 587 ? 8.543 -23.117 -7.248 1.00 68.44 587 THR A C 1
ATOM 4603 O O . THR A 1 587 ? 9.517 -22.812 -7.938 1.00 68.44 587 THR A O 1
ATOM 4606 N N . LEU A 1 588 ? 7.297 -22.821 -7.635 1.00 66.88 588 LEU A N 1
ATOM 4607 C CA . LEU A 1 588 ? 6.983 -22.113 -8.884 1.00 66.88 588 LEU A CA 1
ATOM 4608 C C . LEU A 1 588 ? 7.445 -20.643 -8.905 1.00 66.88 588 LEU A C 1
ATOM 4610 O O . LEU A 1 588 ? 7.610 -20.079 -9.986 1.00 66.88 588 LEU A O 1
ATOM 4614 N N . ARG A 1 589 ? 7.691 -20.025 -7.742 1.00 64.00 589 ARG A N 1
ATOM 4615 C CA . ARG A 1 589 ? 8.267 -18.670 -7.627 1.00 64.00 589 ARG A CA 1
ATOM 4616 C C . ARG A 1 589 ? 9.799 -18.678 -7.540 1.00 64.00 589 ARG A C 1
ATOM 4618 O O . ARG A 1 589 ? 10.441 -17.767 -8.052 1.00 64.00 589 ARG A O 1
ATOM 4625 N N . SER A 1 590 ? 10.400 -19.681 -6.893 1.00 54.66 590 SER A N 1
ATOM 4626 C CA . SER A 1 590 ? 11.856 -19.744 -6.672 1.00 54.66 590 SER A CA 1
ATOM 4627 C C . SER A 1 590 ? 12.652 -20.191 -7.901 1.00 54.66 590 SER A C 1
ATOM 4629 O O . SER A 1 590 ? 13.802 -19.783 -8.062 1.00 54.66 590 SER A O 1
ATOM 4631 N N . THR A 1 591 ? 12.038 -20.954 -8.808 1.00 53.66 591 THR A N 1
ATOM 4632 C CA . THR A 1 591 ? 12.593 -21.409 -10.102 1.00 53.66 591 THR A CA 1
ATOM 4633 C C . THR A 1 591 ? 12.669 -20.288 -11.157 1.00 53.66 591 THR A C 1
ATOM 4635 O O . THR A 1 591 ? 12.353 -20.486 -12.326 1.00 53.66 591 THR A O 1
ATOM 4638 N N . SER A 1 592 ? 13.032 -19.079 -10.723 1.00 41.81 592 SER A N 1
ATOM 4639 C CA . SER A 1 592 ? 13.112 -17.832 -11.502 1.00 41.81 592 SER A CA 1
ATOM 4640 C C . SER A 1 592 ? 14.561 -17.318 -11.617 1.00 41.81 592 SER A C 1
ATOM 4642 O O . SER A 1 592 ? 14.784 -16.140 -11.887 1.00 41.81 592 SER A O 1
ATOM 4644 N N . LYS A 1 593 ? 15.549 -18.179 -11.331 1.00 36.53 593 LYS A N 1
ATOM 4645 C CA . LYS A 1 593 ? 16.994 -17.868 -11.306 1.00 36.53 593 LYS A CA 1
ATOM 4646 C C . LYS A 1 593 ? 17.825 -18.776 -12.232 1.00 36.53 593 LYS A C 1
ATOM 4648 O O . LYS A 1 593 ? 19.027 -18.924 -12.027 1.00 36.53 593 LYS A O 1
ATOM 4653 N N . THR A 1 594 ? 17.163 -19.396 -13.204 1.00 32.31 594 THR A N 1
ATOM 4654 C CA . THR A 1 594 ? 17.693 -20.322 -14.217 1.00 32.31 594 THR A CA 1
ATOM 4655 C C . THR A 1 594 ? 16.888 -20.142 -15.489 1.00 32.31 594 THR A C 1
ATOM 4657 O O . THR A 1 594 ? 17.518 -19.956 -16.544 1.00 32.31 594 THR A O 1
#

Organism: NCBI:txid428564

Foldseek 3Di:
DPVLLVVLLVLLVVLLVLLVQLLVQFFLVSVVVSLVVNLVSLVVSLVSCVVVLLPDPCNLQLLLLLLQLLVLSVLSVVQSVPDDGHGQFSVNSCLSSVSNNLSSVSNNVSSPDPDDDDFQDFQQQVVLLVQQLVLLVDPPQPLRDCLVNLLLLCLLLVLFPVVLVVQLLVLSVQLVVLSVVCVVPVVDPVSSVSNNVSSVSNVVSSLLRLLVLLLVCVLPVCVLVQQLCQQFADDPPDDDDDDFDLVVCVVSVVVVVSSLLSLLSSLVVLRNNDDCQPCVVLSSLSLSLNVQSLSLNQPQSQLSQQTQACNVPPNSLSSNLSSSLSNVVSSVSNLLSSLQSDQLLSSLVSLLVVLVVLLVVLVVDFDLVCLVVNLVSLSSLLSSLVSSLVSCPSNDPPVRCVVPVVLVVLSVQSVVLSVVLNVLSVPLSVVSNRNVSSVVNSVSSVSNSVSSVVNSVVSVVVVVVVVCVVDPDDPDDDDDDDDDPPCVVVVVVCVVCVPPPPDDDPSVVCVVSSVVSVVVSQQSSHSCSPDDDDDDDDDDDHGRDDDDDDSNVRSPDDDDDDDDPPPDDDDVVVVVSSVVSVVSSVVSSVSPND